Protein AF-I0SHL1-F1 (afdb_monomer_lite)

pLDDT: mean 70.97, std 16.51, range [26.08, 97.62]

Radius of gyration: 49.05 Å; chains: 1; bounding box: 89×71×164 Å

Structure (mmCIF, N/CA/C/O backbone):
data_AF-I0SHL1-F1
#
_entry.id   AF-I0SHL1-F1
#
loop_
_atom_site.group_PDB
_atom_site.id
_atom_site.type_symbol
_atom_site.label_atom_id
_atom_site.label_alt_id
_atom_site.label_comp_id
_atom_site.label_asym_id
_atom_site.label_entity_id
_atom_site.label_seq_id
_atom_site.pdbx_PDB_ins_code
_atom_site.Cartn_x
_atom_site.Cartn_y
_atom_site.Cartn_z
_atom_site.occupancy
_atom_site.B_iso_or_equiv
_atom_site.auth_seq_id
_atom_site.auth_comp_id
_atom_site.auth_asym_id
_atom_site.auth_atom_id
_atom_site.pdbx_PDB_model_num
ATOM 1 N N . MET A 1 1 ? -21.889 1.744 -2.893 1.00 31.81 1 MET A N 1
ATOM 2 C CA . MET A 1 1 ? -21.871 3.171 -2.509 1.00 31.81 1 MET A CA 1
ATOM 3 C C . MET A 1 1 ? -20.448 3.680 -2.661 1.00 31.81 1 MET A C 1
ATOM 5 O O . MET A 1 1 ? -19.609 3.328 -1.848 1.00 31.81 1 MET A O 1
ATOM 9 N N . HIS A 1 2 ? -20.146 4.410 -3.734 1.00 26.08 2 HIS A N 1
ATOM 10 C CA . HIS A 1 2 ? -18.908 5.189 -3.835 1.00 26.08 2 HIS A CA 1
ATOM 11 C C . HIS A 1 2 ? -19.225 6.590 -3.316 1.00 26.08 2 HIS A C 1
ATOM 13 O O . HIS A 1 2 ? -19.996 7.312 -3.946 1.00 26.08 2 HIS A O 1
ATOM 19 N N . TYR A 1 3 ? -18.684 6.951 -2.155 1.00 28.41 3 TYR A N 1
ATOM 20 C CA . TYR A 1 3 ? -18.712 8.333 -1.690 1.00 28.41 3 TYR A CA 1
ATOM 21 C C . TYR A 1 3 ? -17.655 9.105 -2.482 1.00 28.41 3 TYR A C 1
ATOM 23 O O . TYR A 1 3 ? -16.475 9.081 -2.150 1.00 28.41 3 TYR A O 1
ATOM 31 N N . ILE A 1 4 ? -18.072 9.752 -3.571 1.00 28.84 4 ILE A N 1
ATOM 32 C CA . ILE A 1 4 ? -17.251 10.773 -4.222 1.00 28.84 4 ILE A CA 1
ATOM 33 C C . ILE A 1 4 ? -17.276 11.979 -3.280 1.00 28.84 4 ILE A C 1
ATOM 35 O O . ILE A 1 4 ? -18.285 12.675 -3.188 1.00 28.84 4 ILE A O 1
ATOM 39 N N . LEU A 1 5 ? -16.193 12.185 -2.530 1.00 31.22 5 LEU A N 1
ATOM 40 C CA . LEU A 1 5 ? -15.971 13.405 -1.757 1.00 31.22 5 LEU A CA 1
ATOM 41 C C . LEU A 1 5 ? -15.887 14.582 -2.739 1.00 31.22 5 LEU A C 1
ATOM 43 O O . LEU A 1 5 ? -14.885 14.779 -3.421 1.00 31.22 5 LEU A O 1
ATOM 47 N N . GLN A 1 6 ? -16.984 15.324 -2.853 1.00 35.31 6 GLN A N 1
ATOM 48 C CA . GLN A 1 6 ? -17.091 16.528 -3.668 1.00 35.31 6 GLN A CA 1
ATOM 49 C C . GLN A 1 6 ? -16.844 17.745 -2.776 1.00 35.31 6 GLN A C 1
ATOM 51 O O . GLN A 1 6 ? -17.580 17.989 -1.822 1.00 35.31 6 GLN A O 1
ATOM 56 N N . PHE A 1 7 ? -15.791 18.501 -3.082 1.00 36.25 7 PHE A N 1
ATOM 57 C CA . PHE A 1 7 ? -15.367 19.674 -2.323 1.00 36.25 7 PHE A CA 1
ATOM 58 C C . PHE A 1 7 ? -15.682 20.959 -3.098 1.00 36.25 7 PHE A C 1
ATOM 60 O O . PHE A 1 7 ? -15.388 21.054 -4.289 1.00 36.25 7 PHE A O 1
ATOM 67 N N . ILE A 1 8 ? -16.253 21.961 -2.423 1.00 41.62 8 ILE A N 1
ATOM 68 C CA . ILE A 1 8 ? -16.445 23.306 -2.983 1.00 41.62 8 ILE A CA 1
ATOM 69 C C . ILE A 1 8 ? -15.205 24.130 -2.661 1.00 41.62 8 ILE A C 1
ATOM 71 O O . ILE A 1 8 ? -14.965 24.490 -1.513 1.00 41.62 8 ILE A O 1
ATOM 75 N N . ILE A 1 9 ? -14.422 24.433 -3.687 1.00 44.25 9 ILE A N 1
ATOM 76 C CA . ILE A 1 9 ? -13.260 25.309 -3.591 1.00 44.25 9 ILE A CA 1
ATOM 77 C C . ILE A 1 9 ? -13.757 26.758 -3.495 1.00 44.25 9 ILE A C 1
ATOM 79 O O . ILE A 1 9 ? -14.247 27.313 -4.479 1.00 44.25 9 ILE A O 1
ATOM 83 N N . TYR A 1 10 ? -13.637 27.378 -2.317 1.00 44.88 10 TYR A N 1
ATOM 84 C CA . TYR A 1 10 ? -13.823 28.824 -2.185 1.00 44.88 10 TYR A CA 1
ATOM 85 C C . TYR A 1 10 ? -12.697 29.524 -2.947 1.00 44.88 10 TYR A C 1
ATOM 87 O O . TYR A 1 10 ? -11.523 29.248 -2.700 1.00 44.88 10 TYR A O 1
ATOM 95 N N . ASN A 1 11 ? -13.046 30.393 -3.897 1.00 50.97 11 ASN A N 1
ATOM 96 C CA . ASN A 1 11 ? -12.067 31.155 -4.658 1.00 50.97 11 ASN A CA 1
ATOM 97 C C . ASN A 1 11 ? -11.522 32.292 -3.773 1.00 50.97 11 ASN A C 1
ATOM 99 O O . ASN A 1 11 ? -12.238 33.270 -3.554 1.00 50.97 11 ASN A O 1
ATOM 103 N N . PRO A 1 12 ? -10.269 32.213 -3.288 1.00 52.59 12 PRO A N 1
ATOM 104 C CA . PRO A 1 12 ? -9.710 33.220 -2.392 1.00 52.59 12 PRO A CA 1
ATOM 105 C C . PRO A 1 12 ? -9.473 34.570 -3.087 1.00 52.59 12 PRO A C 1
ATOM 107 O O . PRO A 1 12 ? -9.164 35.546 -2.415 1.00 52.59 12 PRO A O 1
ATOM 110 N N . PHE A 1 13 ? -9.601 34.630 -4.417 1.00 52.50 13 PHE A N 1
ATOM 111 C CA . PHE A 1 13 ? -9.374 35.833 -5.215 1.00 52.50 13 PHE A CA 1
ATOM 112 C C . PHE A 1 13 ? -10.658 36.619 -5.529 1.00 52.50 13 PHE A C 1
ATOM 114 O O . PHE A 1 13 ? -10.584 37.589 -6.278 1.00 52.50 13 PHE A O 1
ATOM 121 N N . GLU A 1 14 ? -11.829 36.188 -5.031 1.00 55.31 14 GLU A N 1
ATOM 122 C CA . GLU A 1 14 ? -13.138 36.841 -5.265 1.00 55.31 14 GLU A CA 1
ATOM 123 C C . GLU A 1 14 ? -13.446 37.114 -6.755 1.00 55.31 14 GLU A C 1
ATOM 125 O O . GLU A 1 14 ? -14.188 38.025 -7.128 1.00 55.31 14 GLU A O 1
ATOM 130 N N . ILE A 1 15 ? -12.867 36.308 -7.651 1.00 55.06 15 ILE A N 1
ATOM 131 C CA . ILE A 1 15 ? -13.017 36.499 -9.091 1.00 55.06 15 ILE A CA 1
ATOM 132 C C . ILE A 1 15 ? -14.451 36.151 -9.483 1.00 55.06 15 ILE A C 1
ATOM 134 O O . ILE A 1 15 ? -14.857 34.988 -9.462 1.00 55.06 15 ILE A O 1
ATOM 138 N N . THR A 1 16 ? -15.201 37.165 -9.901 1.00 58.41 16 THR A N 1
ATOM 139 C CA . THR A 1 16 ? -16.551 36.993 -10.440 1.00 58.41 16 THR A CA 1
ATOM 140 C C . THR A 1 16 ? -16.479 36.728 -11.946 1.00 58.41 16 THR A C 1
ATOM 142 O O . THR A 1 16 ? -15.615 37.272 -12.634 1.00 58.41 16 THR A O 1
ATOM 145 N N . PHE A 1 17 ? -17.412 35.943 -12.498 1.00 56.22 17 PHE A N 1
ATOM 146 C CA . PHE A 1 17 ? -17.485 35.667 -13.944 1.00 56.22 17 PHE A CA 1
ATOM 147 C C . PHE A 1 17 ? -17.463 36.944 -14.803 1.00 56.22 17 PHE A C 1
ATOM 149 O O . PHE A 1 17 ? -16.842 36.950 -15.860 1.00 56.22 17 PHE A O 1
ATOM 156 N N . GLN A 1 18 ? -18.036 38.053 -14.325 1.00 60.22 18 GLN A N 1
ATOM 157 C CA . GLN A 1 18 ? -17.966 39.352 -15.008 1.00 60.22 18 GLN A CA 1
ATOM 158 C C . GLN A 1 18 ? -16.529 39.867 -15.209 1.00 60.22 18 GLN A C 1
ATOM 160 O O . GLN A 1 18 ? -16.232 40.444 -16.251 1.00 60.22 18 GLN A O 1
ATOM 165 N N . HIS A 1 19 ? -15.618 39.613 -14.266 1.00 63.12 19 HIS A N 1
ATOM 166 C CA . HIS A 1 19 ? -14.215 40.025 -14.376 1.00 63.12 19 HIS A CA 1
ATOM 167 C C . HIS A 1 19 ? -13.451 39.186 -15.410 1.00 63.12 19 HIS A C 1
ATOM 169 O O . HIS A 1 19 ? -12.560 39.697 -16.086 1.00 63.12 19 HIS A O 1
ATOM 175 N N . ILE A 1 20 ? -13.820 37.910 -15.564 1.00 63.22 20 ILE A N 1
ATOM 176 C CA . ILE A 1 20 ? -13.270 37.023 -16.598 1.00 63.22 20 ILE A CA 1
ATOM 177 C C . ILE A 1 20 ? -13.724 37.493 -17.984 1.00 63.22 20 ILE A C 1
ATOM 179 O O . ILE A 1 20 ? -12.903 37.596 -18.892 1.00 63.22 20 ILE A O 1
ATOM 183 N N . VAL A 1 21 ? -15.009 37.836 -18.129 1.00 61.94 21 VAL A N 1
ATOM 184 C CA . VAL A 1 21 ? -15.572 38.349 -19.388 1.00 61.94 21 VAL A CA 1
ATOM 185 C C . VAL A 1 21 ? -14.923 39.673 -19.785 1.00 61.94 21 VAL A C 1
ATOM 187 O O . VAL A 1 21 ? -14.467 39.793 -20.917 1.00 61.94 21 VAL A O 1
ATOM 190 N N . ALA A 1 22 ? -14.774 40.615 -18.850 1.00 65.19 22 ALA A N 1
ATOM 191 C CA . ALA A 1 22 ? -14.112 41.892 -19.120 1.00 65.19 22 ALA A CA 1
ATOM 192 C C . ALA A 1 22 ? -12.659 41.717 -19.607 1.00 65.19 22 ALA A C 1
ATOM 194 O O . ALA A 1 22 ? -12.223 42.402 -20.527 1.00 65.19 22 ALA A O 1
ATOM 195 N N . LYS A 1 23 ? -11.908 40.767 -19.031 1.00 64.12 23 LYS A N 1
ATOM 196 C CA . LYS A 1 23 ? -10.510 40.500 -19.420 1.00 64.12 23 LYS A CA 1
ATOM 197 C C . LYS A 1 23 ? -10.381 39.702 -20.729 1.00 64.12 23 LYS A C 1
ATOM 199 O O . LYS A 1 23 ? -9.348 39.763 -21.398 1.00 64.12 23 LYS A O 1
ATOM 204 N N . LEU A 1 24 ? -11.422 38.954 -21.098 1.00 62.31 24 LEU A N 1
ATOM 205 C CA . LEU A 1 24 ? -11.527 38.240 -22.372 1.00 62.31 24 LEU A CA 1
ATOM 206 C C . LEU A 1 24 ? -11.932 39.165 -23.526 1.00 62.31 24 LEU A C 1
ATOM 208 O O . LEU A 1 24 ? -11.353 39.039 -24.603 1.00 62.31 24 LEU A O 1
ATOM 212 N N . GLU A 1 25 ? -12.855 40.108 -23.304 1.00 61.97 25 GLU A N 1
ATOM 213 C CA . GLU A 1 25 ? -13.249 41.108 -24.312 1.00 61.97 25 GLU A CA 1
ATOM 214 C C . GLU A 1 25 ? -12.060 41.960 -24.780 1.00 61.97 25 GLU A C 1
ATOM 216 O O . GLU A 1 25 ? -11.961 42.281 -25.966 1.00 61.97 25 GLU A O 1
ATOM 221 N N . ASP A 1 26 ? -11.112 42.237 -23.881 1.00 60.28 26 ASP A N 1
ATOM 222 C CA . ASP A 1 26 ? -9.871 42.966 -24.178 1.00 60.28 26 ASP A CA 1
ATOM 223 C C . ASP A 1 26 ? -8.950 42.205 -25.167 1.00 60.28 26 ASP A C 1
ATOM 225 O O . ASP A 1 26 ? -8.139 42.805 -25.870 1.00 60.28 26 ASP A O 1
ATOM 229 N N . ASN A 1 27 ? -9.103 40.875 -25.278 1.00 54.75 27 ASN A N 1
ATOM 230 C CA . ASN A 1 27 ? -8.309 39.994 -26.149 1.00 54.75 27 ASN A CA 1
ATOM 231 C C . ASN A 1 27 ? -9.083 39.460 -27.378 1.00 54.75 27 ASN A C 1
ATOM 233 O O . ASN A 1 27 ? -8.515 38.732 -28.203 1.00 54.75 27 ASN A O 1
ATOM 237 N N . GLY A 1 28 ? -10.360 39.827 -27.535 1.00 55.00 28 GLY A N 1
ATOM 238 C CA . GLY A 1 28 ? -11.197 39.480 -28.686 1.00 55.00 28 GLY A CA 1
ATOM 239 C C . GLY A 1 28 ? -12.699 39.525 -28.383 1.00 55.00 28 GLY A C 1
ATOM 240 O O . GLY A 1 28 ? -13.128 39.301 -27.259 1.00 55.00 28 GLY A O 1
ATOM 241 N N . LYS A 1 29 ? -13.530 39.779 -29.407 1.00 47.75 29 LYS A N 1
ATOM 242 C CA . LYS A 1 29 ? -14.997 39.722 -29.269 1.00 47.75 29 LYS A CA 1
ATOM 243 C C . LYS A 1 29 ? -15.450 38.272 -29.110 1.00 47.75 29 LYS A C 1
ATOM 245 O O . LYS A 1 29 ? -15.384 37.506 -30.070 1.00 47.75 29 LYS A O 1
ATOM 250 N N . ILE A 1 30 ? -15.930 37.917 -27.924 1.00 52.47 30 ILE A N 1
ATOM 251 C CA . ILE A 1 30 ? -16.529 36.613 -27.635 1.00 52.47 30 ILE A CA 1
ATOM 252 C C . ILE A 1 30 ? -18.018 36.831 -27.373 1.00 52.47 30 ILE A C 1
ATOM 254 O O . ILE A 1 30 ? -18.391 37.622 -26.515 1.00 52.47 30 ILE A O 1
ATOM 258 N N . GLU A 1 31 ? -18.869 36.131 -28.117 1.00 47.56 31 GLU A N 1
ATOM 259 C CA . GLU A 1 31 ? -20.310 36.101 -27.877 1.00 47.56 31 GLU A CA 1
ATOM 260 C C . GLU A 1 31 ? -20.601 34.905 -26.959 1.00 47.56 31 GLU A C 1
ATOM 262 O O . GLU A 1 31 ? -20.356 33.756 -27.327 1.00 47.56 31 GLU A O 1
ATOM 267 N N . ILE A 1 32 ? -21.030 35.169 -25.722 1.00 50.56 32 ILE A N 1
ATOM 268 C CA . ILE A 1 32 ? -21.309 34.119 -24.735 1.00 50.56 32 ILE A CA 1
ATOM 269 C C . ILE A 1 32 ? -22.779 33.725 -24.860 1.00 50.56 32 ILE A C 1
ATOM 271 O O . ILE A 1 32 ? -23.665 34.506 -24.516 1.00 50.56 32 ILE A O 1
ATOM 275 N N . ASP A 1 33 ? -23.044 32.502 -25.315 1.00 45.97 33 ASP A N 1
ATOM 276 C CA . ASP A 1 33 ? -24.388 31.928 -25.268 1.00 45.97 33 ASP A CA 1
ATOM 277 C C . ASP A 1 33 ? -24.708 31.524 -23.820 1.00 45.97 33 ASP A C 1
ATOM 279 O O . ASP A 1 33 ? -24.204 30.532 -23.294 1.00 45.97 33 ASP A O 1
ATOM 283 N N . SER A 1 34 ? -25.516 32.333 -23.135 1.00 48.03 34 SER A N 1
ATOM 284 C CA . SER A 1 34 ? -25.866 32.149 -21.719 1.00 48.03 34 SER A CA 1
ATOM 285 C C . SER A 1 34 ? -26.897 31.039 -21.471 1.00 48.03 34 SER A C 1
ATOM 287 O O . SER A 1 34 ? -27.354 30.848 -20.341 1.00 48.03 34 SER A O 1
ATOM 289 N N . LYS A 1 35 ? -27.266 30.263 -22.495 1.00 42.69 35 LYS A N 1
ATOM 290 C CA . LYS A 1 35 ? -28.218 29.152 -22.378 1.00 42.69 35 LYS A CA 1
ATOM 291 C C . LYS A 1 35 ? -27.542 27.843 -21.971 1.00 42.69 35 LYS A C 1
ATOM 293 O O . LYS A 1 35 ? -27.548 26.865 -22.710 1.00 42.69 35 LYS A O 1
ATOM 298 N N . SER A 1 36 ? -27.041 27.783 -20.742 1.00 37.66 36 SER A N 1
ATOM 299 C CA . SER A 1 36 ? -26.819 26.504 -20.057 1.00 37.66 36 SER A CA 1
ATOM 300 C C . SER A 1 36 ? -27.594 26.493 -18.746 1.00 37.66 36 SER A C 1
ATOM 302 O O . SER A 1 36 ? -27.117 26.953 -17.712 1.00 37.66 36 SER A O 1
ATOM 304 N N . THR A 1 37 ? -28.812 25.952 -18.784 1.00 42.50 37 THR A N 1
ATOM 305 C CA . THR A 1 37 ? -29.604 25.623 -17.591 1.00 42.50 37 THR A CA 1
ATOM 306 C C . THR A 1 37 ? -29.088 24.311 -16.996 1.00 42.50 37 THR A C 1
ATOM 308 O O . THR A 1 37 ? -29.768 23.289 -17.025 1.00 42.50 37 THR A O 1
ATOM 311 N N . ALA A 1 38 ? -27.855 24.312 -16.493 1.00 39.28 38 ALA A N 1
ATOM 312 C CA . ALA A 1 38 ? -27.389 23.252 -15.606 1.00 39.28 38 ALA A CA 1
ATOM 313 C C . ALA A 1 38 ? -27.705 23.687 -14.164 1.00 39.28 38 ALA A C 1
ATOM 315 O O . ALA A 1 38 ? -27.288 24.778 -13.768 1.00 39.28 38 ALA A O 1
ATOM 316 N N . PRO A 1 39 ? -28.479 22.912 -13.383 1.00 34.44 39 PRO A N 1
ATOM 317 C CA . PRO A 1 39 ? -28.838 23.306 -12.028 1.00 34.44 39 PRO A CA 1
ATOM 318 C C . PRO A 1 39 ? -27.591 23.348 -11.138 1.00 34.44 39 PRO A C 1
ATOM 320 O O . PRO A 1 39 ? -26.764 22.437 -11.168 1.00 34.44 39 PRO A O 1
ATOM 323 N N . CYS A 1 40 ? -27.474 24.399 -10.324 1.00 41.66 40 CYS A N 1
ATOM 324 C CA . CYS A 1 40 ? -26.460 24.492 -9.279 1.00 41.66 40 CYS A CA 1
ATOM 325 C C . CYS A 1 40 ? -26.654 23.329 -8.292 1.00 41.66 40 CYS A C 1
ATOM 327 O O . CYS A 1 40 ? -27.626 23.296 -7.537 1.00 41.66 40 CYS A O 1
ATOM 329 N N . LEU A 1 41 ? -25.743 22.359 -8.325 1.00 34.81 41 LEU A N 1
ATOM 330 C CA . LEU A 1 41 ? -25.818 21.101 -7.579 1.00 34.81 41 LEU A CA 1
ATOM 331 C C . LEU A 1 41 ? -25.342 21.259 -6.119 1.00 34.81 41 LEU A C 1
ATOM 333 O O . LEU A 1 41 ? -24.452 20.540 -5.698 1.00 34.81 41 LEU A O 1
ATOM 337 N N . TYR A 1 42 ? -26.000 22.132 -5.345 1.00 38.34 42 TYR A N 1
ATOM 338 C CA . TYR A 1 42 ? -25.864 22.376 -3.887 1.00 38.34 42 TYR A CA 1
ATOM 339 C C . TYR A 1 42 ? -25.055 23.602 -3.420 1.00 38.34 42 TYR A C 1
ATOM 341 O O . TYR A 1 42 ? -24.053 24.008 -4.000 1.00 38.34 42 TYR A O 1
ATOM 349 N N . HIS A 1 43 ? -25.539 24.166 -2.304 1.00 36.59 43 HIS A N 1
ATOM 350 C CA . HIS A 1 43 ? -25.008 25.291 -1.535 1.00 36.59 43 HIS A CA 1
ATOM 351 C C . HIS A 1 43 ? -24.669 24.777 -0.126 1.00 36.59 43 HIS A C 1
ATOM 353 O O . HIS A 1 43 ? -25.547 24.233 0.544 1.00 36.59 43 HIS A O 1
ATOM 359 N N . SER A 1 44 ? -23.414 24.906 0.307 1.00 40.44 44 SER A N 1
ATOM 360 C CA . SER A 1 44 ? -22.983 24.604 1.679 1.00 40.44 44 SER A CA 1
ATOM 361 C C . SER A 1 44 ? -22.419 25.873 2.310 1.00 40.44 44 SER A C 1
ATOM 363 O O . SER A 1 44 ? -21.662 26.595 1.665 1.00 40.44 44 SER A O 1
ATOM 365 N N . THR A 1 45 ? -22.815 26.143 3.549 1.00 43.72 45 THR A N 1
ATOM 366 C CA . THR A 1 45 ? -22.677 27.431 4.247 1.00 43.72 45 THR A CA 1
ATOM 367 C C . THR A 1 45 ? -21.380 27.583 5.051 1.00 43.72 45 THR A C 1
ATOM 369 O O . THR A 1 45 ? -21.276 28.515 5.840 1.00 43.72 45 THR A O 1
ATOM 372 N N . ASP A 1 46 ? -20.414 26.668 4.911 1.00 46.66 46 ASP A N 1
ATOM 373 C CA . ASP A 1 46 ? -19.279 26.573 5.841 1.00 46.66 46 ASP A CA 1
ATOM 374 C C . ASP A 1 46 ? -17.931 26.898 5.163 1.00 46.66 46 ASP A C 1
ATOM 376 O O . ASP A 1 46 ? -17.333 26.078 4.462 1.00 46.66 46 ASP A O 1
ATOM 380 N N . GLU A 1 47 ? -17.472 28.138 5.358 1.00 51.59 47 GLU A N 1
ATOM 381 C CA . GLU A 1 47 ? -16.417 28.816 4.583 1.00 51.59 47 GLU A CA 1
ATOM 382 C C . GLU A 1 47 ? -14.984 28.298 4.832 1.00 51.59 47 GLU A C 1
ATOM 384 O O . GLU A 1 47 ? -14.090 28.544 4.024 1.00 51.59 47 GLU A O 1
ATOM 389 N N . ASN A 1 48 ? -14.731 27.564 5.924 1.00 53.22 48 ASN A N 1
ATOM 390 C CA . ASN A 1 48 ? -13.364 27.287 6.404 1.00 53.22 48 ASN A CA 1
ATOM 391 C C . ASN A 1 48 ? -12.947 25.804 6.458 1.00 53.22 48 ASN A C 1
ATOM 393 O O . ASN A 1 48 ? -11.826 25.498 6.876 1.00 53.22 48 ASN A O 1
ATOM 397 N N . ASN A 1 49 ? -13.791 24.869 6.007 1.00 54.72 49 ASN A N 1
ATOM 398 C CA . ASN A 1 49 ? -13.548 23.432 6.203 1.00 54.72 49 ASN A CA 1
ATOM 399 C C . ASN A 1 49 ? -12.289 22.916 5.468 1.00 54.72 49 ASN A C 1
ATOM 401 O O . ASN A 1 49 ? -11.518 22.126 6.011 1.00 54.72 49 ASN A O 1
ATOM 405 N N . LEU A 1 50 ? -12.017 23.410 4.256 1.00 55.72 50 LEU A N 1
ATOM 406 C CA . LEU A 1 50 ? -10.934 22.891 3.407 1.00 55.72 50 LEU A CA 1
ATOM 407 C C . LEU A 1 50 ? -9.531 23.303 3.860 1.00 55.72 50 LEU A C 1
ATOM 409 O O . LEU A 1 50 ? -8.585 22.520 3.759 1.00 55.72 50 LEU A O 1
ATOM 413 N N . ARG A 1 51 ? -9.393 24.522 4.386 1.00 52.88 51 ARG A N 1
ATOM 414 C CA . ARG A 1 51 ? -8.092 25.085 4.761 1.00 52.88 51 ARG A CA 1
ATOM 415 C C . ARG A 1 51 ? -7.580 24.512 6.082 1.00 52.88 51 ARG A C 1
ATOM 417 O O . ARG A 1 51 ? -6.394 24.219 6.186 1.00 52.88 51 ARG A O 1
ATOM 424 N N . GLN A 1 52 ? -8.465 24.315 7.064 1.00 53.53 52 GLN A N 1
ATOM 425 C CA . GLN A 1 52 ? -8.105 23.705 8.351 1.00 53.53 52 GLN A CA 1
ATOM 426 C C . GLN A 1 52 ? -7.906 22.191 8.256 1.00 53.53 52 GLN A C 1
ATOM 428 O O . GLN A 1 52 ? -7.034 21.659 8.935 1.00 53.53 52 GLN A O 1
ATOM 433 N N . ARG A 1 53 ? -8.699 21.498 7.429 1.00 48.16 53 ARG A N 1
ATOM 434 C CA . ARG A 1 53 ? -8.693 20.030 7.385 1.00 48.16 53 ARG A CA 1
ATOM 435 C C . ARG A 1 53 ? -7.668 19.445 6.414 1.00 48.16 53 ARG A C 1
ATOM 437 O O . ARG A 1 53 ? -7.146 18.372 6.685 1.00 48.16 53 ARG A O 1
ATOM 444 N N . TYR A 1 54 ? -7.362 20.148 5.320 1.00 53.59 54 TYR A N 1
ATOM 445 C CA . TYR A 1 54 ? -6.494 19.632 4.251 1.00 53.59 54 TYR A CA 1
ATOM 446 C C . TYR A 1 54 ? -5.318 20.553 3.887 1.00 53.59 54 TYR A C 1
ATOM 448 O O . TYR A 1 54 ? -4.536 20.210 3.005 1.00 53.59 54 TYR A O 1
ATOM 456 N N . GLY A 1 55 ? -5.176 21.725 4.526 1.00 52.53 55 GLY A N 1
ATOM 457 C CA . GLY A 1 55 ? -4.050 22.646 4.289 1.00 52.53 55 GLY A CA 1
ATOM 458 C C . GLY A 1 55 ? -3.964 23.203 2.861 1.00 52.53 55 GLY A C 1
ATOM 459 O O . GLY A 1 55 ? -2.932 23.738 2.464 1.00 52.53 55 GLY A O 1
ATOM 460 N N . TRP A 1 56 ? -5.032 23.064 2.078 1.00 53.00 56 TRP A N 1
ATOM 461 C CA . TRP A 1 56 ? -5.039 23.348 0.649 1.00 53.00 56 TRP A CA 1
ATOM 462 C C . TRP A 1 56 ? -5.262 24.844 0.366 1.00 53.00 56 TRP A C 1
ATOM 464 O O . TRP A 1 56 ? -6.144 25.471 0.958 1.00 53.00 56 TRP A O 1
ATOM 474 N N . PHE A 1 57 ? -4.461 25.421 -0.540 1.00 55.62 57 PHE A N 1
ATOM 475 C CA . PHE A 1 57 ? -4.544 26.819 -0.984 1.00 55.62 57 PHE A CA 1
ATOM 476 C C . PHE A 1 57 ? -4.364 26.932 -2.507 1.00 55.62 57 PHE A C 1
ATOM 478 O O . PHE A 1 57 ? -3.523 26.250 -3.091 1.00 55.62 57 PHE A O 1
ATOM 485 N N . ILE A 1 58 ? -5.128 27.816 -3.161 1.00 58.94 58 ILE A N 1
ATOM 486 C CA . ILE A 1 58 ? -4.964 28.115 -4.593 1.00 58.94 58 ILE A CA 1
ATOM 487 C C . ILE A 1 58 ? -3.799 29.091 -4.755 1.00 58.94 58 ILE A C 1
ATOM 489 O O . ILE A 1 58 ? -3.856 30.204 -4.240 1.00 58.94 58 ILE A O 1
ATOM 493 N N . HIS A 1 59 ? -2.749 28.676 -5.465 1.00 52.62 59 HIS A N 1
ATOM 494 C CA . HIS A 1 59 ? -1.553 29.498 -5.681 1.00 52.62 59 HIS A CA 1
ATOM 495 C C . HIS A 1 59 ? -1.637 30.392 -6.933 1.00 52.62 59 HIS A C 1
ATOM 497 O O . HIS A 1 59 ? -0.961 31.412 -6.989 1.00 52.62 59 HIS A O 1
ATOM 503 N N . TYR A 1 60 ? -2.483 30.040 -7.910 1.00 56.75 60 TYR A N 1
ATOM 504 C CA . TYR A 1 60 ? -2.557 30.705 -9.216 1.00 56.75 60 TYR A CA 1
ATOM 505 C C . TYR A 1 60 ? -3.909 31.395 -9.429 1.00 56.75 60 TYR A C 1
ATOM 507 O O . TYR A 1 60 ? -4.966 30.778 -9.271 1.00 56.75 60 TYR A O 1
ATOM 515 N N . SER A 1 61 ? -3.876 32.678 -9.796 1.00 58.31 61 SER A N 1
ATOM 516 C CA . SER A 1 61 ? -5.067 33.442 -10.166 1.00 58.31 61 SER A CA 1
ATOM 517 C C . SER A 1 61 ? -5.409 33.184 -11.630 1.00 58.31 61 SER A C 1
ATOM 519 O O . SER A 1 61 ? -4.656 33.531 -12.537 1.00 58.31 61 SER A O 1
ATOM 521 N N . LEU A 1 62 ? -6.593 32.620 -11.872 1.00 60.09 62 LEU A N 1
ATOM 522 C CA . LEU A 1 62 ? -7.070 32.273 -13.214 1.00 60.09 62 LEU A CA 1
ATOM 523 C C . LEU A 1 62 ? -7.132 33.498 -14.145 1.00 60.09 62 LEU A C 1
ATOM 525 O O . LEU A 1 62 ? -6.983 33.352 -15.350 1.00 60.09 62 LEU A O 1
ATOM 529 N N . LEU A 1 63 ? -7.308 34.711 -13.601 1.00 61.69 63 LEU A N 1
ATOM 530 C CA . LEU A 1 63 ? -7.288 35.944 -14.392 1.00 61.69 63 LEU A CA 1
ATOM 531 C C . LEU A 1 63 ? -5.899 36.289 -14.932 1.00 61.69 63 LEU A C 1
ATOM 533 O O . LEU A 1 63 ? -5.817 36.923 -15.982 1.00 61.69 63 LEU A O 1
ATOM 537 N N . GLU A 1 64 ? -4.830 35.994 -14.197 1.00 64.94 64 GLU A N 1
ATOM 538 C CA . GLU A 1 64 ? -3.459 36.338 -14.596 1.00 64.94 64 GLU A CA 1
ATOM 539 C C . GLU A 1 64 ? -2.985 35.455 -15.749 1.00 64.94 64 GLU A C 1
ATOM 541 O O . GLU A 1 64 ? -2.529 35.985 -16.761 1.00 64.94 64 GLU A O 1
ATOM 546 N N . ASP A 1 65 ? -3.244 34.151 -15.664 1.00 65.00 65 ASP A N 1
ATOM 547 C CA . ASP A 1 65 ? -2.791 33.172 -16.661 1.00 65.00 65 ASP A CA 1
ATOM 548 C C . ASP A 1 65 ? -3.709 33.067 -17.893 1.00 65.00 65 ASP A C 1
ATOM 550 O O . ASP A 1 65 ? -3.368 32.424 -18.888 1.00 65.00 65 ASP A O 1
ATOM 554 N N . LEU A 1 66 ? -4.879 33.717 -17.877 1.00 66.12 66 LEU A N 1
ATOM 555 C CA . LEU A 1 66 ? -5.878 33.616 -18.947 1.00 66.12 66 LEU A CA 1
ATOM 556 C C . LEU A 1 66 ? -5.339 34.041 -20.323 1.00 66.12 66 LEU A C 1
ATOM 558 O O . LEU A 1 66 ? -5.691 33.442 -21.341 1.00 66.12 66 LEU A O 1
ATOM 562 N N . ALA A 1 67 ? -4.479 35.062 -20.368 1.00 65.38 67 ALA A N 1
ATOM 563 C CA . ALA A 1 67 ? -3.898 35.552 -21.618 1.00 65.38 67 ALA A CA 1
ATOM 564 C C . ALA A 1 67 ? -2.927 34.539 -22.244 1.00 65.38 67 ALA A C 1
ATOM 566 O O . ALA A 1 67 ? -2.883 34.397 -23.470 1.00 65.38 67 ALA A O 1
ATOM 567 N N . ASP A 1 68 ? -2.171 33.819 -21.418 1.00 67.56 68 ASP A N 1
ATOM 568 C CA . ASP A 1 68 ? -1.226 32.808 -21.886 1.00 67.56 68 ASP A CA 1
ATOM 569 C C . ASP A 1 68 ? -1.951 31.516 -22.276 1.00 67.56 68 ASP A C 1
ATOM 571 O O . ASP A 1 68 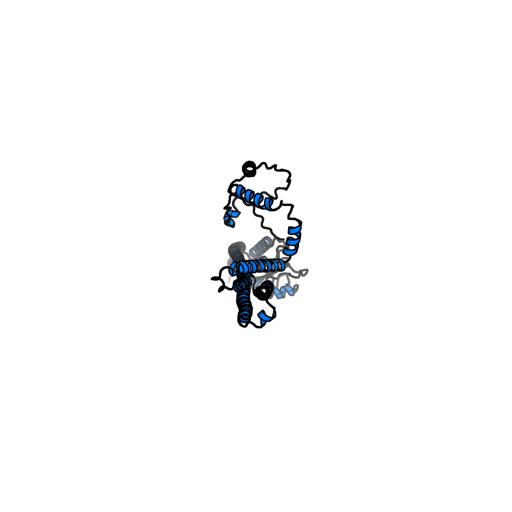? -1.690 30.978 -23.355 1.00 67.56 68 ASP A O 1
ATOM 575 N N . LEU A 1 69 ? -2.983 31.120 -21.522 1.00 69.25 69 LEU A N 1
ATOM 576 C CA . LEU A 1 69 ? -3.883 30.026 -21.902 1.00 69.25 69 LEU A CA 1
ATOM 577 C C . LEU A 1 69 ? -4.588 30.290 -23.246 1.00 69.25 69 LEU A C 1
ATOM 579 O O . LEU A 1 69 ? -4.715 29.386 -24.075 1.00 69.25 69 LEU A O 1
ATOM 583 N N . TYR A 1 70 ? -5.010 31.532 -23.508 1.00 66.38 70 TYR A N 1
ATOM 584 C CA . TYR A 1 70 ? -5.615 31.905 -24.791 1.00 66.38 70 TYR A CA 1
ATOM 585 C C . TYR A 1 70 ? -4.612 31.843 -25.955 1.00 66.38 70 TYR A C 1
ATOM 587 O O . TYR A 1 70 ? -4.941 31.352 -27.040 1.00 66.38 70 TYR A O 1
ATOM 595 N N . LYS A 1 71 ? -3.365 32.289 -25.745 1.00 68.62 71 LYS A N 1
ATOM 596 C CA . LYS A 1 71 ? -2.299 32.176 -26.757 1.00 68.62 71 LYS A CA 1
ATOM 597 C C . LYS A 1 71 ? -1.979 30.721 -27.080 1.00 68.62 71 LYS A C 1
ATOM 599 O O . LYS A 1 71 ? -1.829 30.394 -28.262 1.00 68.62 71 LYS A O 1
ATOM 604 N N . ASP A 1 72 ? -1.912 29.858 -26.071 1.00 71.75 72 ASP A N 1
ATOM 605 C CA . ASP A 1 72 ? -1.679 28.428 -26.264 1.00 71.75 72 ASP A CA 1
ATOM 606 C C . ASP A 1 72 ? -2.834 27.772 -27.032 1.00 71.75 72 ASP A C 1
ATOM 608 O O . ASP A 1 72 ? -2.592 27.058 -28.008 1.00 71.75 72 ASP A O 1
ATOM 612 N N . PHE A 1 73 ? -4.085 28.130 -26.730 1.00 65.44 73 PHE A N 1
ATOM 613 C CA . PHE A 1 73 ? -5.251 27.661 -27.486 1.00 65.44 73 PHE A CA 1
ATOM 614 C C . PHE A 1 73 ? -5.241 28.101 -28.968 1.00 65.44 73 PHE A C 1
ATOM 616 O O . PHE A 1 73 ? -5.530 27.308 -29.875 1.00 65.44 73 PHE A O 1
ATOM 623 N N . ILE A 1 74 ? -4.857 29.348 -29.270 1.00 66.94 74 ILE A N 1
ATOM 624 C CA . ILE A 1 74 ? -4.710 29.813 -30.665 1.00 66.94 74 ILE A CA 1
ATOM 625 C C . ILE A 1 74 ? -3.567 29.082 -31.386 1.00 66.94 74 ILE A C 1
ATOM 627 O O . ILE A 1 74 ? -3.665 28.778 -32.582 1.00 66.94 74 ILE A O 1
ATOM 631 N N . LYS A 1 75 ? -2.479 28.782 -30.677 1.00 65.44 75 LYS A N 1
ATOM 632 C CA . LYS A 1 75 ? -1.319 28.065 -31.219 1.00 65.44 75 LYS A CA 1
ATOM 633 C C . LYS A 1 75 ? -1.647 26.602 -31.531 1.00 65.44 75 LYS A C 1
ATOM 635 O O . LYS A 1 75 ? -1.190 26.085 -32.554 1.00 65.44 75 LYS A O 1
ATOM 640 N N . GLU A 1 76 ? -2.476 25.969 -30.706 1.00 61.94 76 GLU A N 1
ATOM 641 C CA . GLU A 1 76 ? -3.008 24.619 -30.921 1.00 61.94 76 GLU A CA 1
ATOM 642 C C . GLU A 1 76 ? -3.957 24.583 -32.138 1.00 61.94 76 GLU A C 1
ATOM 644 O O . GLU A 1 76 ? -3.813 23.744 -33.031 1.00 61.94 76 GLU A O 1
ATOM 649 N N . SER A 1 77 ? -4.877 25.550 -32.240 1.00 54.44 77 SER A N 1
ATOM 650 C CA . SER A 1 77 ? -5.916 25.579 -33.285 1.00 54.44 77 SER A CA 1
ATOM 651 C C . SER A 1 77 ? -5.406 25.953 -34.688 1.00 54.44 77 SER A C 1
ATOM 653 O O . SER A 1 77 ? -5.890 25.407 -35.684 1.00 54.44 77 SER A O 1
ATOM 655 N N . LYS A 1 78 ? -4.378 26.809 -34.817 1.00 52.59 78 LYS A N 1
ATOM 656 C CA . LYS A 1 78 ? -3.793 27.182 -36.128 1.00 52.59 78 LYS A CA 1
ATOM 657 C C . LYS A 1 78 ? -3.014 26.059 -36.824 1.00 52.59 78 LYS A C 1
ATOM 659 O O . LYS A 1 78 ? -2.806 26.128 -38.035 1.00 52.59 78 LYS A O 1
ATOM 664 N N . LYS A 1 79 ? -2.611 25.001 -36.115 1.00 51.38 79 LYS A N 1
ATOM 665 C CA . LYS A 1 79 ? -1.783 23.904 -36.663 1.00 51.38 79 LYS A CA 1
ATOM 666 C C . LYS A 1 79 ? -2.528 22.981 -37.654 1.00 51.38 79 LYS A C 1
ATOM 668 O O . LYS A 1 79 ? -1.907 22.104 -38.259 1.00 51.38 79 LYS A O 1
ATOM 673 N N . SER A 1 80 ? -3.840 23.168 -37.837 1.00 46.44 80 SER A N 1
ATOM 674 C CA . SER A 1 80 ? -4.719 22.237 -38.567 1.00 46.44 80 SER A CA 1
ATOM 675 C C . SER A 1 80 ? -5.048 22.621 -40.026 1.00 46.44 80 SER A C 1
ATOM 677 O O . SER A 1 80 ? -5.347 21.740 -40.833 1.00 46.44 80 SER A O 1
ATOM 679 N N . ASN A 1 81 ? -4.921 23.891 -40.434 1.00 45.94 81 ASN A N 1
ATOM 680 C CA . ASN A 1 81 ? -5.583 24.396 -41.653 1.00 45.94 81 ASN A CA 1
ATOM 681 C C . ASN A 1 81 ? -4.671 24.629 -42.881 1.00 45.94 81 ASN A C 1
ATOM 683 O O . ASN A 1 81 ? -4.717 25.696 -43.484 1.00 45.94 81 ASN A O 1
ATOM 687 N N . HIS A 1 82 ? -3.892 23.628 -43.313 1.00 47.28 82 HIS A N 1
ATOM 688 C CA . HIS A 1 82 ? -3.301 23.626 -44.668 1.00 47.28 82 HIS A CA 1
ATOM 689 C C . HIS A 1 82 ? -3.828 22.432 -45.496 1.00 47.28 82 HIS A C 1
ATOM 691 O O . HIS A 1 82 ? -3.526 21.282 -45.154 1.00 47.28 82 HIS A O 1
ATOM 697 N N . PRO A 1 83 ? -4.625 22.673 -46.561 1.00 48.19 83 PRO A N 1
ATOM 698 C CA . PRO A 1 83 ? -5.391 21.637 -47.263 1.00 48.19 83 PRO A CA 1
ATOM 699 C C . PRO A 1 83 ? -4.598 20.808 -48.292 1.00 48.19 83 PRO A C 1
ATOM 701 O O . PRO A 1 83 ? -5.068 19.745 -48.690 1.00 48.19 83 PRO A O 1
ATOM 704 N N . GLU A 1 84 ? -3.386 21.213 -48.681 1.00 48.12 84 GLU A N 1
ATOM 705 C CA . GLU A 1 84 ? -2.614 20.532 -49.743 1.00 48.12 84 GLU A CA 1
ATOM 706 C C . GLU A 1 84 ? -1.841 19.290 -49.262 1.00 48.12 84 GLU A C 1
ATOM 708 O O . GLU A 1 84 ? -1.448 18.435 -50.050 1.00 48.12 84 GLU A O 1
ATOM 713 N N . PHE A 1 85 ? -1.704 19.108 -47.946 1.00 48.16 85 PHE A N 1
ATOM 714 C CA . PHE A 1 85 ? -1.010 17.964 -47.346 1.00 48.16 85 PHE A CA 1
ATOM 715 C C . PHE A 1 85 ? -1.937 16.805 -46.967 1.00 48.16 85 PHE A C 1
ATOM 717 O O . PHE A 1 85 ? -1.533 15.931 -46.206 1.00 48.16 85 PHE A O 1
ATOM 724 N N . LYS A 1 86 ? -3.187 16.767 -47.442 1.00 49.34 86 LYS A N 1
ATOM 725 C CA . LYS A 1 86 ? -4.175 15.780 -46.971 1.00 49.34 86 LYS A CA 1
ATOM 726 C C . LYS A 1 86 ? -3.832 14.347 -47.402 1.00 49.34 86 LYS A C 1
ATOM 728 O O . LYS A 1 86 ? -3.870 13.451 -46.569 1.00 49.34 86 LYS A O 1
ATOM 733 N N . HIS A 1 87 ? -3.389 14.142 -48.645 1.00 50.19 87 HIS A N 1
ATOM 734 C CA . HIS A 1 87 ? -3.021 12.809 -49.149 1.00 50.19 87 HIS A CA 1
ATOM 735 C C . HIS A 1 87 ? -1.695 12.280 -48.578 1.00 50.19 87 HIS A C 1
ATOM 737 O O . HIS A 1 87 ? -1.622 11.117 -48.181 1.00 50.19 87 HIS A O 1
ATOM 743 N N . LEU A 1 88 ? -0.677 13.141 -48.449 1.00 51.03 88 LEU A N 1
ATOM 744 C CA . LEU A 1 88 ? 0.571 12.800 -47.756 1.00 51.03 88 LEU A CA 1
ATOM 745 C C . LEU A 1 88 ? 0.322 12.554 -46.264 1.00 51.03 88 LEU A C 1
ATOM 747 O O . LEU A 1 88 ? 0.858 11.600 -45.713 1.00 51.03 88 LEU A O 1
ATOM 751 N N . LYS A 1 89 ? -0.554 13.336 -45.617 1.00 51.47 89 LYS A N 1
ATOM 752 C CA . LYS A 1 89 ? -0.954 13.096 -44.225 1.00 51.47 89 LYS A CA 1
ATOM 753 C C . LYS A 1 89 ? -1.680 11.774 -44.056 1.00 51.47 89 LYS A C 1
ATOM 755 O O . LYS A 1 89 ? -1.405 11.131 -43.062 1.00 51.47 89 LYS A O 1
ATOM 760 N N . THR A 1 90 ? -2.549 11.333 -44.966 1.00 51.84 90 THR A N 1
ATOM 761 C CA . THR A 1 90 ? -3.222 10.028 -44.824 1.00 51.84 90 THR A CA 1
ATOM 762 C C . THR A 1 90 ? -2.233 8.868 -44.944 1.00 51.84 90 THR A C 1
ATOM 764 O O . THR A 1 90 ? -2.274 7.961 -44.117 1.00 51.84 90 THR A O 1
ATOM 767 N N . ALA A 1 91 ? -1.285 8.927 -45.885 1.00 54.88 91 ALA A N 1
ATOM 768 C CA . ALA A 1 91 ? -0.218 7.927 -45.998 1.00 54.88 91 ALA A CA 1
ATOM 769 C C . ALA A 1 91 ? 0.706 7.932 -44.765 1.00 54.88 91 ALA A C 1
ATOM 771 O O . ALA A 1 91 ? 0.977 6.885 -44.182 1.00 54.88 91 ALA A O 1
ATOM 772 N N . ILE A 1 92 ? 1.104 9.120 -44.301 1.00 52.84 92 ILE A N 1
ATOM 773 C CA . ILE A 1 92 ? 1.891 9.305 -43.076 1.00 52.84 92 ILE A CA 1
ATOM 774 C C . ILE A 1 92 ? 1.091 8.881 -41.838 1.00 52.84 92 ILE A C 1
ATOM 776 O O . ILE A 1 92 ? 1.677 8.346 -40.915 1.00 52.84 92 ILE A O 1
ATOM 780 N N . TYR A 1 93 ? -0.228 9.065 -41.790 1.00 51.69 93 TYR A N 1
ATOM 781 C CA . TYR A 1 93 ? -1.081 8.726 -40.644 1.00 51.69 93 TYR A CA 1
ATOM 782 C C . TYR A 1 93 ? -1.309 7.215 -40.530 1.00 51.69 93 TYR A C 1
ATOM 784 O O . TYR A 1 93 ? -1.217 6.665 -39.435 1.00 51.69 93 TYR A O 1
ATOM 792 N N . VAL A 1 94 ? -1.503 6.527 -41.661 1.00 50.41 94 VAL A N 1
ATOM 793 C CA . VAL A 1 94 ? -1.548 5.056 -41.729 1.00 50.41 94 VAL A CA 1
ATOM 794 C C . VAL A 1 94 ? -0.185 4.458 -41.359 1.00 50.41 94 VAL A C 1
ATOM 796 O O . VAL A 1 94 ? -0.112 3.505 -40.590 1.00 50.41 94 VAL A O 1
ATOM 799 N N . MET A 1 95 ? 0.908 5.080 -41.801 1.00 44.28 95 MET A N 1
ATOM 800 C CA . MET A 1 95 ? 2.277 4.695 -41.440 1.00 44.28 95 MET A CA 1
ATOM 801 C C . MET A 1 95 ? 2.650 5.045 -39.982 1.00 44.28 95 MET A C 1
ATOM 803 O O . MET A 1 95 ? 3.451 4.349 -39.363 1.00 44.28 95 MET A O 1
ATOM 807 N N . ARG A 1 96 ? 2.026 6.079 -39.402 1.00 44.78 96 ARG A N 1
ATOM 808 C CA . ARG A 1 96 ? 2.160 6.527 -37.999 1.00 44.78 96 ARG A CA 1
ATOM 809 C C . ARG A 1 96 ? 1.316 5.703 -37.024 1.00 44.78 96 ARG A C 1
ATOM 811 O O . ARG A 1 96 ? 1.554 5.768 -35.822 1.00 44.78 96 ARG A O 1
ATOM 818 N N . SER A 1 97 ? 0.368 4.910 -37.525 1.00 46.22 97 SER A N 1
ATOM 819 C CA . SER A 1 97 ? -0.454 4.003 -36.715 1.00 46.22 97 SER A CA 1
ATOM 820 C C . SER A 1 97 ? 0.373 2.869 -36.089 1.00 46.22 97 SER A C 1
ATOM 822 O O . SER A 1 97 ? 0.076 2.414 -34.987 1.00 46.22 97 SER A O 1
ATOM 824 N N . HIS A 1 98 ? 1.490 2.487 -36.716 1.00 56.78 98 HIS A N 1
ATOM 825 C CA . HIS A 1 98 ? 2.414 1.485 -36.195 1.00 56.78 98 HIS A CA 1
ATOM 826 C C . HIS A 1 98 ? 3.793 2.106 -35.911 1.00 56.78 98 HIS A C 1
ATOM 828 O O . HIS A 1 98 ? 4.573 2.369 -36.827 1.00 56.78 98 HIS A O 1
ATOM 834 N N . LYS A 1 99 ? 4.122 2.292 -34.620 1.00 69.69 99 LYS A N 1
ATOM 835 C CA . LYS A 1 99 ? 5.393 2.874 -34.121 1.00 69.69 99 LYS A CA 1
ATOM 836 C C . LYS A 1 99 ? 6.662 2.264 -34.749 1.00 69.69 99 LYS A C 1
ATOM 838 O O . LYS A 1 99 ? 7.694 2.922 -34.785 1.00 69.69 99 LYS A O 1
ATOM 843 N N . THR A 1 100 ? 6.610 1.023 -35.228 1.00 67.81 100 THR A N 1
ATOM 844 C CA . THR A 1 100 ? 7.716 0.313 -35.889 1.00 67.81 100 THR A CA 1
ATOM 845 C C . THR A 1 100 ? 8.014 0.823 -37.300 1.00 67.81 100 THR A C 1
ATOM 847 O O . THR A 1 100 ? 9.182 1.019 -37.626 1.00 67.81 100 THR A O 1
ATOM 850 N N . TYR A 1 101 ? 7.001 1.112 -38.124 1.00 74.50 101 TYR A N 1
ATOM 851 C CA . TYR A 1 101 ? 7.224 1.601 -39.494 1.00 74.50 101 TYR A CA 1
ATOM 852 C C . TYR A 1 101 ? 7.756 3.034 -39.519 1.00 74.50 101 TYR A C 1
ATOM 854 O O . TYR A 1 101 ? 8.593 3.361 -40.358 1.00 74.50 101 TYR A O 1
ATOM 862 N N . GLN A 1 102 ? 7.344 3.869 -38.560 1.00 76.50 102 GLN A N 1
ATOM 863 C CA . GLN A 1 102 ? 7.923 5.201 -38.381 1.00 76.50 102 GLN A CA 1
ATOM 864 C C . GLN A 1 102 ? 9.426 5.122 -38.061 1.00 76.50 102 GLN A C 1
ATOM 866 O O . GLN A 1 102 ? 10.212 5.836 -38.676 1.00 76.50 102 GLN A O 1
ATOM 871 N N . LYS A 1 103 ? 9.832 4.213 -37.161 1.00 77.06 103 LYS A N 1
ATOM 872 C CA . LYS A 1 103 ? 11.248 3.997 -36.818 1.00 77.06 103 LYS A CA 1
ATOM 873 C C . LYS A 1 103 ? 12.060 3.502 -38.015 1.00 77.06 103 LYS A C 1
ATOM 875 O O . LYS A 1 103 ? 13.146 4.006 -38.263 1.00 77.06 103 LYS A O 1
ATOM 880 N N . ILE A 1 104 ? 11.525 2.558 -38.793 1.00 80.56 104 ILE A N 1
ATOM 881 C CA . ILE A 1 104 ? 12.202 2.048 -39.998 1.00 80.56 104 ILE A CA 1
ATOM 882 C C . ILE A 1 104 ? 12.388 3.163 -41.036 1.00 80.56 104 ILE A C 1
ATOM 884 O O . ILE A 1 104 ? 13.451 3.267 -41.642 1.00 80.56 104 ILE A O 1
ATOM 888 N N . ALA A 1 105 ? 11.389 4.026 -41.221 1.00 83.19 105 ALA A N 1
ATOM 889 C CA . ALA A 1 105 ? 11.489 5.143 -42.155 1.00 83.19 105 ALA A CA 1
ATOM 890 C C . ALA A 1 105 ? 12.472 6.226 -41.705 1.00 83.19 105 ALA A C 1
ATOM 892 O O . ALA A 1 105 ? 13.183 6.780 -42.537 1.00 83.19 105 ALA A O 1
ATOM 893 N N . GLU A 1 106 ? 12.552 6.495 -40.403 1.00 83.94 106 GLU A N 1
ATOM 894 C CA . GLU A 1 106 ? 13.561 7.389 -39.835 1.00 83.94 106 GLU A CA 1
ATOM 895 C C . GLU A 1 106 ? 14.978 6.831 -40.037 1.00 83.94 106 GLU A C 1
ATOM 897 O O . GLU A 1 106 ? 15.866 7.565 -40.463 1.00 83.94 106 GLU A O 1
ATOM 902 N N . ILE A 1 107 ? 15.173 5.520 -39.847 1.00 84.56 107 ILE A N 1
ATOM 903 C CA . ILE A 1 107 ? 16.454 4.842 -40.111 1.00 84.56 107 ILE A CA 1
ATOM 904 C C . ILE A 1 107 ? 16.824 4.910 -41.599 1.00 84.56 107 ILE A C 1
ATOM 906 O O . ILE A 1 107 ? 17.974 5.190 -41.928 1.00 84.56 107 ILE A O 1
ATOM 910 N N . LEU A 1 108 ? 15.866 4.692 -42.507 1.00 84.12 108 LEU A N 1
ATOM 911 C CA . LEU A 1 108 ? 16.093 4.819 -43.952 1.00 84.12 108 LEU A CA 1
ATOM 912 C C . LEU A 1 108 ? 16.449 6.256 -44.348 1.00 84.12 108 LEU A C 1
ATOM 914 O O . LEU A 1 108 ? 17.368 6.462 -45.137 1.00 84.12 108 LEU A O 1
ATOM 918 N N . LEU A 1 109 ? 15.765 7.255 -43.786 1.00 85.12 109 LEU A N 1
ATOM 919 C CA . LEU A 1 109 ? 16.081 8.665 -44.017 1.00 85.12 109 LEU A CA 1
ATOM 920 C C . LEU A 1 109 ? 17.486 9.001 -43.505 1.00 85.12 109 LEU A C 1
ATOM 922 O O . LEU A 1 109 ? 18.273 9.604 -44.233 1.00 85.12 109 LEU A O 1
ATOM 926 N N . ALA A 1 110 ? 17.825 8.565 -42.290 1.00 83.94 110 ALA A N 1
ATOM 927 C CA . ALA A 1 110 ? 19.152 8.743 -41.711 1.00 83.94 110 ALA A CA 1
ATOM 928 C C . ALA A 1 110 ? 20.244 8.050 -42.545 1.00 83.94 110 ALA A C 1
ATOM 930 O O . ALA A 1 110 ? 21.343 8.585 -42.674 1.00 83.94 110 ALA A O 1
ATOM 931 N N . PHE A 1 111 ? 19.935 6.910 -43.169 1.00 85.62 111 PHE A N 1
ATOM 932 C CA . PHE A 1 111 ? 20.837 6.228 -44.093 1.00 85.62 111 PHE A CA 1
ATOM 933 C C . PHE A 1 111 ? 21.075 7.031 -45.377 1.00 85.62 111 PHE A C 1
ATOM 935 O O . PHE A 1 111 ? 22.225 7.264 -45.739 1.00 85.62 111 PHE A O 1
ATOM 942 N N . PHE A 1 112 ? 20.019 7.515 -46.039 1.00 83.81 112 PHE A N 1
ATOM 943 C CA . PHE A 1 112 ? 20.172 8.375 -47.221 1.00 83.81 112 PHE A CA 1
ATOM 944 C C . PHE A 1 112 ? 20.955 9.652 -46.901 1.00 83.81 112 PHE A C 1
ATOM 946 O O . PHE A 1 112 ? 21.793 10.081 -47.693 1.00 83.81 112 PHE A O 1
ATOM 953 N N . LEU A 1 113 ? 20.714 10.235 -45.725 1.00 84.75 113 LEU A N 1
ATOM 954 C CA . LEU A 1 113 ? 21.449 11.400 -45.243 1.00 84.75 113 LEU A CA 1
ATOM 955 C C . LEU A 1 113 ? 22.926 11.069 -44.989 1.00 84.75 113 LEU A C 1
ATOM 957 O O . LEU A 1 113 ? 23.794 11.844 -45.381 1.00 84.75 113 LEU A O 1
ATOM 961 N N . SER A 1 114 ? 23.219 9.913 -44.390 1.00 82.62 114 SER A N 1
ATOM 962 C CA . SER A 1 114 ? 24.587 9.428 -44.178 1.00 82.62 114 SER A CA 1
ATOM 963 C C . SER A 1 114 ? 25.326 9.189 -45.499 1.00 82.62 114 SER A C 1
ATOM 965 O O . SER A 1 114 ? 26.481 9.594 -45.623 1.00 82.62 114 SER A O 1
ATOM 967 N N . GLU A 1 115 ? 24.668 8.609 -46.505 1.00 80.75 115 GLU A N 1
ATOM 968 C CA . GLU A 1 115 ? 25.266 8.359 -47.821 1.00 80.75 115 GLU A CA 1
ATOM 969 C C . GLU A 1 115 ? 25.541 9.668 -48.578 1.00 80.75 115 GLU A C 1
ATOM 971 O O . GLU A 1 115 ? 26.626 9.850 -49.130 1.00 80.75 115 GLU A O 1
ATOM 976 N N . ALA A 1 116 ? 24.605 10.622 -48.538 1.00 80.50 116 ALA A N 1
ATOM 977 C CA . ALA A 1 116 ? 24.807 11.955 -49.105 1.00 80.50 116 ALA A CA 1
ATOM 978 C C . ALA A 1 116 ? 25.990 12.676 -48.438 1.00 80.50 116 ALA A C 1
ATOM 980 O O . ALA A 1 116 ? 26.844 13.239 -49.125 1.00 80.50 116 ALA A O 1
ATOM 981 N N . LEU A 1 117 ? 26.087 12.599 -47.106 1.00 79.38 117 LEU A N 1
ATOM 982 C CA . LEU A 1 117 ? 27.209 13.154 -46.350 1.00 79.38 117 LEU A CA 1
ATOM 983 C C . LEU A 1 117 ? 28.531 12.466 -46.729 1.00 79.38 117 LEU A C 1
ATOM 985 O O . LEU A 1 117 ? 29.543 13.135 -46.925 1.00 79.38 117 LEU A O 1
ATOM 989 N N . SER A 1 118 ? 28.517 11.140 -46.886 1.00 77.81 118 SER A N 1
ATOM 990 C CA . SER A 1 118 ? 29.686 10.357 -47.298 1.00 77.81 118 SER A CA 1
ATOM 991 C C . SER A 1 118 ? 30.176 10.733 -48.694 1.00 77.81 118 SER A C 1
ATOM 993 O O . SER A 1 118 ? 31.385 10.747 -48.924 1.00 77.81 118 SER A O 1
ATOM 995 N N . MET A 1 119 ? 29.269 11.055 -49.617 1.00 72.00 119 MET A N 1
ATOM 996 C CA . MET A 1 119 ? 29.625 11.509 -50.960 1.00 72.00 119 MET A CA 1
ATOM 997 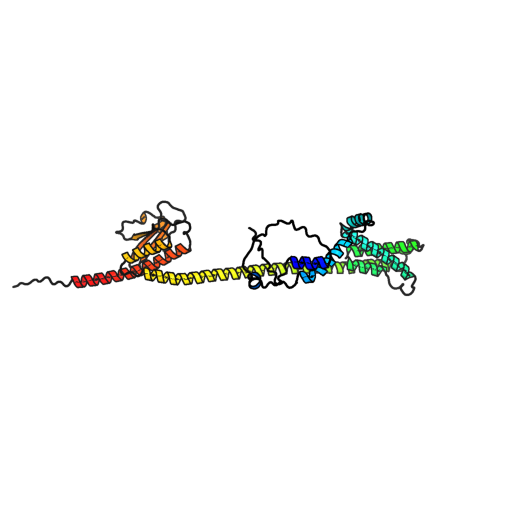C C . MET A 1 119 ? 30.251 12.909 -50.932 1.00 72.00 119 MET A C 1
ATOM 999 O O . MET A 1 119 ? 31.286 13.110 -51.556 1.00 72.00 119 MET A O 1
ATOM 1003 N N . MET A 1 120 ? 29.689 13.842 -50.154 1.00 71.56 120 MET A N 1
ATOM 1004 C CA . MET A 1 120 ? 30.237 15.201 -50.013 1.00 71.56 120 MET A CA 1
ATOM 1005 C C . MET A 1 120 ? 31.603 15.231 -49.312 1.00 71.56 120 MET A C 1
ATOM 1007 O O . MET A 1 120 ? 32.440 16.074 -49.626 1.00 71.56 120 MET A O 1
ATOM 1011 N N . LEU A 1 121 ? 31.847 14.333 -48.351 1.00 69.44 121 LEU A N 1
ATOM 1012 C CA . LEU A 1 121 ? 33.111 14.291 -47.605 1.00 69.44 121 LEU A CA 1
ATOM 1013 C C . LEU A 1 121 ? 34.234 13.554 -48.346 1.00 69.44 121 LEU A C 1
ATOM 1015 O O . LEU A 1 121 ? 35.401 13.822 -48.066 1.00 69.44 121 LEU A O 1
ATOM 1019 N N . ASN A 1 122 ? 33.914 12.687 -49.312 1.00 64.19 122 ASN A N 1
ATOM 1020 C CA . ASN A 1 122 ? 34.917 12.023 -50.153 1.00 64.19 122 ASN A CA 1
ATOM 1021 C C . ASN A 1 122 ? 35.736 13.005 -51.010 1.00 64.19 122 ASN A C 1
ATOM 1023 O O . ASN A 1 122 ? 36.867 12.679 -51.373 1.00 64.19 122 ASN A O 1
ATOM 1027 N N . ASP A 1 123 ? 35.209 14.203 -51.282 1.00 61.91 123 ASP A N 1
ATOM 1028 C CA . ASP A 1 123 ? 35.931 15.271 -51.985 1.00 61.91 123 ASP A CA 1
ATOM 1029 C C . ASP A 1 123 ? 37.020 15.925 -51.108 1.00 61.91 123 ASP A C 1
ATOM 1031 O O . ASP A 1 123 ? 37.992 16.490 -51.618 1.00 61.91 123 ASP A O 1
ATOM 1035 N N . PHE A 1 124 ? 36.925 15.807 -49.777 1.00 63.50 124 PHE A N 1
ATOM 1036 C CA . PHE A 1 124 ? 37.910 16.338 -48.835 1.00 63.50 124 PHE A CA 1
ATOM 1037 C C . PHE A 1 124 ? 38.908 15.248 -48.415 1.00 63.50 124 PHE A C 1
ATOM 1039 O O . PHE A 1 124 ? 38.699 14.504 -47.459 1.00 63.50 124 PHE A O 1
ATOM 1046 N N . ASN A 1 125 ? 40.059 15.200 -49.092 1.00 55.81 125 ASN A N 1
ATOM 1047 C CA . ASN A 1 125 ? 41.112 14.184 -48.913 1.00 55.81 125 ASN A CA 1
ATOM 1048 C C . ASN A 1 125 ? 41.607 13.968 -47.458 1.00 55.81 125 ASN A C 1
ATOM 1050 O O . ASN A 1 125 ? 42.161 12.914 -47.158 1.00 55.81 125 ASN A O 1
ATOM 1054 N N . GLN A 1 126 ? 41.424 14.939 -46.554 1.00 57.03 126 GLN A N 1
ATOM 1055 C CA . GLN A 1 126 ? 41.828 14.851 -45.140 1.00 57.03 126 GLN A CA 1
ATOM 1056 C C . GLN A 1 126 ? 40.809 14.115 -44.247 1.00 57.03 126 GLN A C 1
ATOM 1058 O O . GLN A 1 126 ? 41.191 13.579 -43.210 1.00 57.03 126 GLN A O 1
ATOM 1063 N N . LEU A 1 127 ? 39.532 14.045 -44.642 1.00 53.22 127 LEU A N 1
ATOM 1064 C CA . LEU A 1 127 ? 38.462 13.393 -43.867 1.00 53.22 127 LEU A CA 1
ATOM 1065 C C . LEU A 1 127 ? 38.250 11.919 -44.236 1.00 53.22 127 LEU A C 1
ATOM 1067 O O . LEU A 1 127 ? 37.473 11.228 -43.586 1.00 53.22 127 LEU A O 1
ATOM 1071 N N . LYS A 1 128 ? 38.998 11.402 -45.216 1.00 56.16 128 LYS A N 1
ATOM 1072 C CA . LYS A 1 128 ? 38.919 10.008 -45.681 1.00 56.16 128 LYS A CA 1
ATOM 1073 C C . LYS A 1 128 ? 39.270 8.963 -44.605 1.00 56.16 128 LYS A C 1
ATOM 1075 O O . LYS A 1 128 ? 38.949 7.793 -44.773 1.00 56.16 128 LYS A O 1
ATOM 1080 N N . MET A 1 129 ? 39.918 9.370 -43.506 1.00 58.03 129 MET A N 1
ATOM 1081 C CA . MET A 1 129 ? 40.194 8.504 -42.348 1.00 58.03 129 MET A CA 1
ATOM 1082 C C . MET A 1 129 ? 38.986 8.300 -41.420 1.00 58.03 129 MET A C 1
ATOM 1084 O O . MET A 1 129 ? 39.003 7.363 -40.624 1.00 58.03 129 MET A O 1
ATOM 1088 N N . LEU A 1 130 ? 37.955 9.153 -41.484 1.00 63.09 130 LEU A N 1
ATOM 1089 C CA . LEU A 1 130 ? 36.769 9.030 -40.638 1.00 63.09 130 LEU A CA 1
ATOM 1090 C C . LEU A 1 130 ? 35.661 8.293 -41.390 1.00 63.09 130 LEU A C 1
ATOM 1092 O O . LEU A 1 130 ? 35.079 8.808 -42.343 1.00 63.09 130 LEU A O 1
ATOM 1096 N N . ASP A 1 131 ? 35.351 7.081 -40.938 1.00 75.75 131 ASP A N 1
ATOM 1097 C CA . ASP A 1 131 ? 34.314 6.258 -41.548 1.00 75.75 131 ASP A CA 1
ATOM 1098 C C . ASP A 1 131 ? 32.914 6.703 -41.082 1.00 75.75 131 ASP A C 1
ATOM 1100 O O . ASP A 1 131 ? 32.399 6.284 -40.042 1.00 75.75 131 ASP A O 1
ATOM 1104 N N . ILE A 1 132 ? 32.293 7.591 -41.863 1.00 81.62 132 ILE A N 1
ATOM 1105 C CA . ILE A 1 132 ? 30.951 8.158 -41.616 1.00 81.62 132 ILE A CA 1
ATOM 1106 C C . ILE A 1 132 ? 29.887 7.058 -41.490 1.00 81.62 132 ILE A C 1
ATOM 1108 O O . ILE A 1 132 ? 28.897 7.221 -40.774 1.00 81.62 132 ILE A O 1
ATOM 1112 N N . ARG A 1 133 ? 30.093 5.914 -42.146 1.00 82.94 133 ARG A N 1
ATOM 1113 C CA . ARG A 1 133 ? 29.158 4.785 -42.114 1.00 82.94 133 ARG A CA 1
ATOM 1114 C C . ARG A 1 133 ? 29.249 4.030 -40.795 1.00 82.94 133 ARG A C 1
ATOM 1116 O O . ARG A 1 133 ? 28.222 3.604 -40.270 1.00 82.94 133 ARG A O 1
ATOM 1123 N N . LEU A 1 134 ? 30.447 3.940 -40.214 1.00 84.38 134 LEU A N 1
ATOM 1124 C CA . LEU A 1 134 ? 30.628 3.438 -38.851 1.00 84.38 134 LEU A CA 1
ATOM 1125 C C . LEU A 1 134 ? 29.887 4.327 -37.842 1.00 84.38 134 LEU A C 1
ATOM 1127 O O . LEU A 1 134 ? 29.216 3.813 -36.952 1.00 84.38 134 LEU A O 1
ATOM 1131 N N . LEU A 1 135 ? 29.953 5.651 -38.024 1.00 85.62 135 LEU A N 1
ATOM 1132 C CA . LEU A 1 135 ? 29.245 6.627 -37.189 1.00 85.62 135 LEU A CA 1
ATOM 1133 C C . LEU A 1 135 ? 27.719 6.504 -37.319 1.00 85.62 135 LEU A C 1
ATOM 1135 O O . LEU A 1 135 ? 26.996 6.587 -36.329 1.00 85.62 135 LEU A O 1
ATOM 1139 N N . PHE A 1 136 ? 27.205 6.272 -38.525 1.00 88.00 136 PHE A N 1
ATOM 1140 C CA . PHE A 1 136 ? 25.780 6.001 -38.716 1.00 88.00 136 PHE A CA 1
ATOM 1141 C C . PHE A 1 136 ? 25.332 4.750 -37.945 1.00 88.00 136 PHE A C 1
ATOM 1143 O O . PHE A 1 136 ? 24.334 4.788 -37.220 1.00 88.00 136 PHE A O 1
ATOM 1150 N N . VAL A 1 137 ? 26.093 3.658 -38.058 1.00 89.56 137 VAL A N 1
ATOM 1151 C CA . VAL A 1 137 ? 25.787 2.395 -37.372 1.00 89.56 137 VAL A CA 1
ATOM 1152 C C . VAL A 1 137 ? 25.825 2.565 -35.851 1.00 89.56 137 VAL A C 1
ATOM 1154 O O . VAL A 1 137 ? 24.916 2.081 -35.174 1.00 89.56 137 VAL A O 1
ATOM 1157 N N . THR A 1 138 ? 26.809 3.288 -35.303 1.00 88.81 138 THR A N 1
ATOM 1158 C CA . THR A 1 138 ? 26.877 3.554 -33.855 1.00 88.81 138 THR A CA 1
ATOM 1159 C C . THR A 1 138 ? 25.681 4.368 -33.375 1.00 88.81 138 THR A C 1
ATOM 1161 O O . THR A 1 138 ? 25.025 3.960 -32.418 1.00 88.81 138 THR A O 1
ATOM 1164 N N . LEU A 1 139 ? 25.334 5.467 -34.055 1.00 88.25 139 LEU A N 1
ATOM 1165 C CA . LEU A 1 139 ? 24.213 6.326 -33.659 1.00 88.25 139 LEU A CA 1
ATOM 1166 C C . LEU A 1 139 ? 22.882 5.573 -33.650 1.00 88.25 139 LEU A C 1
ATOM 1168 O O . LEU A 1 139 ? 22.147 5.628 -32.663 1.00 88.25 139 LEU A O 1
ATOM 1172 N N . ILE A 1 140 ? 22.573 4.837 -34.721 1.00 88.06 140 ILE A N 1
ATOM 1173 C CA . ILE A 1 140 ? 21.316 4.085 -34.798 1.00 88.06 140 ILE A CA 1
ATOM 1174 C C . ILE A 1 140 ? 21.283 2.964 -33.759 1.00 88.06 140 ILE A C 1
ATOM 1176 O O . ILE A 1 140 ? 20.251 2.758 -33.116 1.00 88.06 140 ILE A O 1
ATOM 1180 N N . SER A 1 141 ? 22.405 2.278 -33.544 1.00 88.31 141 SER A N 1
ATOM 1181 C CA . SER A 1 141 ? 22.490 1.218 -32.545 1.00 88.31 141 SER A CA 1
ATOM 1182 C C . SER A 1 141 ? 22.285 1.735 -31.118 1.00 88.31 141 SER A C 1
ATOM 1184 O O . SER A 1 141 ? 21.620 1.065 -30.329 1.00 88.31 141 SER A O 1
ATOM 1186 N N . THR A 1 142 ? 22.816 2.914 -30.785 1.00 86.06 142 THR A N 1
ATOM 1187 C CA . THR A 1 142 ? 22.645 3.531 -29.461 1.00 86.06 142 THR A CA 1
ATOM 1188 C C . THR A 1 142 ? 21.235 4.085 -29.264 1.00 86.06 142 THR A C 1
ATOM 1190 O O . THR A 1 142 ? 20.681 3.962 -28.178 1.00 86.06 142 THR A O 1
ATOM 1193 N N . ILE A 1 143 ? 20.612 4.663 -30.294 1.00 85.44 143 ILE A N 1
ATOM 1194 C CA . ILE A 1 143 ? 19.279 5.270 -30.155 1.00 85.44 143 ILE A CA 1
ATOM 1195 C C . ILE A 1 143 ? 18.177 4.203 -30.152 1.00 85.44 143 ILE A C 1
ATOM 1197 O O . ILE A 1 143 ? 17.290 4.220 -29.296 1.00 85.44 143 ILE A O 1
ATOM 1201 N N . PHE A 1 144 ? 18.215 3.268 -31.105 1.00 80.62 144 PHE A N 1
ATOM 1202 C CA . PHE A 1 144 ? 17.091 2.368 -31.378 1.00 80.62 144 PHE A CA 1
ATOM 1203 C C . PHE A 1 144 ? 17.267 0.951 -30.811 1.00 80.62 144 PHE A C 1
ATOM 1205 O O . PHE A 1 144 ? 16.277 0.225 -30.711 1.00 80.62 144 PHE A O 1
ATOM 1212 N N . GLY A 1 145 ? 18.476 0.565 -30.391 1.00 82.94 145 GLY A N 1
ATOM 1213 C CA . GLY A 1 145 ? 18.768 -0.742 -29.790 1.00 82.94 145 GLY A CA 1
ATOM 1214 C C . GLY A 1 145 ? 19.169 -1.828 -30.797 1.00 82.94 145 GLY A C 1
ATOM 1215 O O . GLY A 1 145 ? 19.354 -1.572 -31.987 1.00 82.94 145 GLY A O 1
ATOM 1216 N N . THR A 1 146 ? 19.309 -3.068 -30.319 1.00 84.06 146 THR A N 1
ATOM 1217 C CA . THR A 1 146 ? 20.012 -4.167 -31.017 1.00 84.06 146 THR A CA 1
ATOM 1218 C C . THR A 1 146 ? 19.447 -4.530 -32.388 1.00 84.06 146 THR A C 1
ATOM 1220 O O . THR A 1 146 ? 20.199 -4.651 -33.352 1.00 84.06 146 THR A O 1
ATOM 1223 N N . ILE A 1 147 ? 18.124 -4.689 -32.508 1.00 85.88 147 ILE A N 1
ATOM 1224 C CA . ILE A 1 147 ? 17.484 -5.138 -33.759 1.00 85.88 147 ILE A CA 1
ATOM 1225 C C . ILE A 1 147 ? 17.713 -4.115 -34.881 1.00 85.88 147 ILE A C 1
ATOM 1227 O O . ILE A 1 147 ? 18.038 -4.474 -36.012 1.00 85.88 147 ILE A O 1
ATOM 1231 N N . TYR A 1 148 ? 17.593 -2.830 -34.552 1.00 86.62 148 TYR A N 1
ATOM 1232 C CA . TYR A 1 148 ? 17.763 -1.739 -35.506 1.00 86.62 148 TYR A CA 1
ATOM 1233 C C . TYR A 1 148 ? 19.239 -1.428 -35.777 1.00 86.62 148 TYR A C 1
ATOM 1235 O O . TYR A 1 148 ? 19.574 -1.064 -36.900 1.00 86.62 148 TYR A O 1
ATOM 1243 N N . GLY A 1 149 ? 20.128 -1.638 -34.799 1.00 86.31 149 GLY A N 1
ATOM 1244 C CA . GLY A 1 149 ? 21.578 -1.577 -34.996 1.00 86.31 149 GLY A CA 1
ATOM 1245 C C . GLY A 1 149 ? 22.073 -2.622 -36.002 1.00 86.31 149 GLY A C 1
ATOM 1246 O O . GLY A 1 149 ? 22.809 -2.282 -36.926 1.00 86.31 149 GLY A O 1
ATOM 1247 N N . ILE A 1 150 ? 21.604 -3.873 -35.897 1.00 87.88 150 ILE A N 1
ATOM 1248 C CA . ILE A 1 150 ? 21.922 -4.936 -36.871 1.00 87.88 150 ILE A CA 1
ATOM 1249 C C . ILE A 1 150 ? 21.376 -4.580 -38.260 1.00 87.88 150 ILE A C 1
ATOM 1251 O O . ILE A 1 150 ? 22.079 -4.730 -39.261 1.00 87.88 150 ILE A O 1
ATOM 1255 N N . PHE A 1 151 ? 20.147 -4.062 -38.332 1.00 88.31 151 PHE A N 1
ATOM 1256 C CA . PHE A 1 151 ? 19.559 -3.607 -39.593 1.00 88.31 151 PHE A CA 1
ATOM 1257 C C . PHE A 1 151 ? 20.362 -2.459 -40.228 1.00 88.31 151 PHE A C 1
ATOM 1259 O O . PHE A 1 151 ? 20.618 -2.484 -41.430 1.00 88.31 151 PHE A O 1
ATOM 1266 N N . ALA A 1 152 ? 20.828 -1.495 -39.430 1.00 87.44 152 ALA A N 1
ATOM 1267 C CA . ALA A 1 152 ? 21.697 -0.414 -39.892 1.00 87.44 152 ALA A CA 1
ATOM 1268 C C . ALA A 1 152 ? 23.059 -0.927 -40.384 1.00 87.44 152 ALA A C 1
ATOM 1270 O O . ALA A 1 152 ? 23.553 -0.455 -41.408 1.00 87.44 152 ALA A O 1
ATOM 1271 N N . GLY A 1 153 ? 23.640 -1.924 -39.709 1.00 87.62 153 GLY A N 1
ATOM 1272 C CA . GLY A 1 153 ? 24.862 -2.600 -40.152 1.00 87.62 153 GLY A CA 1
ATOM 1273 C C . GLY A 1 153 ? 24.697 -3.262 -41.523 1.00 87.62 153 GLY A C 1
ATOM 1274 O O . GLY A 1 153 ? 25.505 -3.032 -42.422 1.00 87.62 153 GLY A O 1
ATOM 1275 N N . LEU A 1 154 ? 23.604 -4.007 -41.724 1.00 88.88 154 LEU A N 1
ATOM 1276 C CA . LEU A 1 154 ? 23.267 -4.612 -43.020 1.00 88.88 154 LEU A CA 1
ATOM 1277 C C . LEU A 1 154 ? 23.056 -3.558 -44.114 1.00 88.88 154 LEU A C 1
ATOM 1279 O O . LEU A 1 154 ? 23.559 -3.711 -45.229 1.00 88.88 154 LEU A O 1
ATOM 1283 N N . LEU A 1 155 ? 22.350 -2.473 -43.796 1.00 87.31 155 LEU A N 1
ATOM 1284 C CA . LEU A 1 155 ? 22.086 -1.388 -44.737 1.00 87.31 155 LEU A CA 1
ATOM 1285 C C . LEU A 1 155 ? 23.376 -0.650 -45.132 1.00 87.31 155 LEU A C 1
ATOM 1287 O O . LEU A 1 155 ? 23.558 -0.325 -46.301 1.00 87.31 155 LEU A O 1
ATOM 1291 N N . SER A 1 156 ? 24.310 -0.470 -44.195 1.00 84.25 156 SER A N 1
ATOM 1292 C CA . SER A 1 156 ? 25.642 0.094 -44.450 1.00 84.25 156 SER A CA 1
ATOM 1293 C C . SER A 1 156 ? 26.477 -0.777 -45.401 1.00 84.25 156 SER A C 1
ATOM 1295 O O . SER A 1 156 ? 27.096 -0.264 -46.340 1.00 84.25 156 SER A O 1
ATOM 1297 N N . ILE A 1 157 ? 26.436 -2.105 -45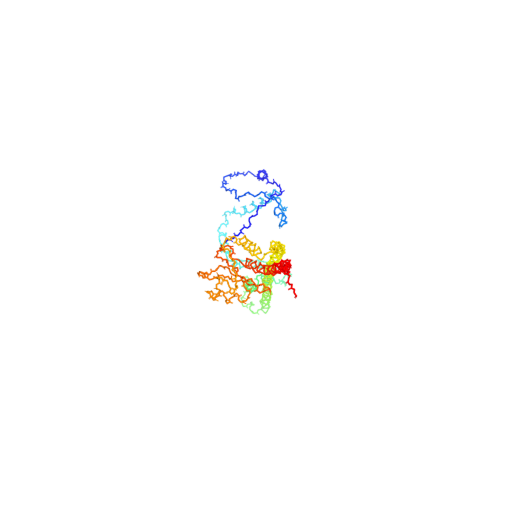.227 1.00 84.81 157 ILE A N 1
ATOM 1298 C CA . ILE A 1 157 ? 27.096 -3.065 -46.129 1.00 84.81 157 ILE A CA 1
ATOM 1299 C C . ILE A 1 157 ? 26.498 -2.968 -47.541 1.00 84.81 157 ILE A C 1
ATOM 1301 O O . ILE A 1 157 ? 27.240 -2.857 -48.522 1.00 84.81 157 ILE A O 1
ATOM 1305 N N . LEU A 1 158 ? 25.166 -2.936 -47.654 1.00 85.12 158 LEU A N 1
ATOM 1306 C CA . LEU A 1 158 ? 24.469 -2.751 -48.932 1.00 85.12 158 LEU A CA 1
ATOM 1307 C C . LEU A 1 158 ? 24.787 -1.393 -49.573 1.00 85.12 158 LEU A C 1
ATOM 1309 O O . LEU A 1 158 ? 25.023 -1.325 -50.778 1.00 85.12 158 LEU A O 1
ATOM 1313 N N . GLY A 1 159 ? 24.874 -0.326 -48.780 1.00 82.56 159 GLY A N 1
ATOM 1314 C CA . GLY A 1 159 ? 25.302 0.993 -49.243 1.00 82.56 159 GLY A CA 1
ATOM 1315 C C . GLY A 1 159 ? 26.725 0.991 -49.792 1.00 82.56 159 GLY A C 1
ATOM 1316 O O . GLY A 1 159 ? 27.043 1.732 -50.720 1.00 82.56 159 GLY A O 1
ATOM 1317 N N . LEU A 1 160 ? 27.617 0.153 -49.251 1.00 77.94 160 LEU A N 1
ATOM 1318 C CA . LEU A 1 160 ? 29.009 0.051 -49.727 1.00 77.94 160 LEU A CA 1
ATOM 1319 C C . LEU A 1 160 ? 29.046 -0.668 -51.068 1.00 77.94 160 LEU A C 1
ATOM 1321 O O . LEU A 1 160 ? 29.747 -0.260 -51.996 1.00 77.94 160 LEU A O 1
ATOM 1325 N N . PHE A 1 161 ? 28.207 -1.687 -51.198 1.00 79.00 161 PHE A N 1
ATOM 1326 C CA . PHE A 1 161 ? 27.986 -2.387 -52.450 1.00 79.00 161 PHE A CA 1
ATOM 1327 C C . PHE A 1 161 ? 27.405 -1.464 -53.538 1.00 79.00 161 PHE A C 1
ATOM 1329 O O . PHE A 1 161 ? 27.890 -1.451 -54.666 1.00 79.00 161 PHE A O 1
ATOM 1336 N N . ALA A 1 162 ? 26.431 -0.619 -53.197 1.00 79.00 162 ALA A N 1
ATOM 1337 C CA . ALA A 1 162 ? 25.831 0.326 -54.138 1.00 79.00 162 ALA A CA 1
ATOM 1338 C C . ALA A 1 162 ? 26.812 1.425 -54.586 1.00 79.00 162 ALA A C 1
ATOM 1340 O O . ALA A 1 162 ? 26.964 1.664 -55.786 1.00 79.00 162 ALA A O 1
ATOM 1341 N N . ALA A 1 163 ? 27.527 2.052 -53.646 1.00 75.31 163 ALA A N 1
ATOM 1342 C CA . ALA A 1 163 ? 28.484 3.122 -53.946 1.00 75.31 163 ALA A CA 1
ATOM 1343 C C . ALA A 1 163 ? 29.628 2.656 -54.866 1.00 75.31 163 ALA A C 1
ATOM 1345 O O . ALA A 1 163 ? 30.132 3.408 -55.702 1.00 75.31 163 ALA A O 1
ATOM 1346 N N . THR A 1 164 ? 30.023 1.389 -54.757 1.00 71.12 164 THR A N 1
ATOM 1347 C CA . THR A 1 164 ? 31.115 0.813 -55.553 1.00 71.12 164 THR A CA 1
ATOM 1348 C C . THR A 1 164 ? 30.687 0.445 -56.972 1.00 71.12 164 THR A C 1
ATOM 1350 O O . THR A 1 164 ? 31.474 0.644 -57.899 1.00 71.12 164 THR A O 1
ATOM 1353 N N . ILE A 1 165 ? 29.440 0.006 -57.164 1.00 75.19 165 ILE A N 1
ATOM 1354 C CA . ILE A 1 165 ? 28.839 -0.189 -58.494 1.00 75.19 165 ILE A CA 1
ATOM 1355 C C . ILE A 1 165 ? 28.659 1.156 -59.206 1.00 75.19 165 ILE A C 1
ATOM 1357 O O . ILE A 1 165 ? 29.020 1.284 -60.374 1.00 75.19 165 ILE A O 1
ATOM 1361 N N . LEU A 1 166 ? 28.157 2.175 -58.498 1.00 70.69 166 LEU A N 1
ATOM 1362 C CA . LEU A 1 166 ? 28.009 3.538 -59.031 1.00 70.69 166 LEU A CA 1
ATOM 1363 C C . LEU A 1 166 ? 29.351 4.145 -59.462 1.00 70.69 166 LEU A C 1
ATOM 1365 O O . LEU A 1 166 ? 29.411 4.877 -60.443 1.00 70.69 166 LEU A O 1
ATOM 1369 N N . SER A 1 167 ? 30.438 3.779 -58.780 1.00 68.19 167 SER A N 1
ATOM 1370 C CA . SER A 1 167 ? 31.805 4.176 -59.138 1.00 68.19 167 SER A CA 1
ATOM 1371 C C . SER A 1 167 ? 32.406 3.363 -60.303 1.00 68.19 167 SER A C 1
ATOM 1373 O O . SER A 1 167 ? 33.598 3.482 -60.579 1.00 68.19 167 SER A O 1
ATOM 1375 N N . GLY A 1 168 ? 31.615 2.516 -60.977 1.00 65.38 168 GLY A N 1
ATOM 1376 C CA . GLY A 1 168 ? 32.041 1.714 -62.131 1.00 65.38 168 GLY A CA 1
ATOM 1377 C C . GLY A 1 168 ? 32.834 0.446 -61.786 1.00 65.38 168 GLY A C 1
ATOM 1378 O O . GLY A 1 168 ? 33.491 -0.122 -62.656 1.00 65.38 168 GLY A O 1
ATOM 1379 N N . GLY A 1 169 ? 32.817 0.002 -60.525 1.00 66.00 169 GLY A N 1
ATOM 1380 C CA . GLY A 1 169 ? 33.569 -1.164 -60.058 1.00 66.00 169 GLY A CA 1
ATOM 1381 C C . GLY A 1 169 ? 32.832 -2.498 -60.231 1.00 66.00 169 GLY A C 1
ATOM 1382 O O . GLY A 1 169 ? 31.635 -2.607 -59.981 1.00 66.00 169 GLY A O 1
ATOM 1383 N N . ASN A 1 170 ? 33.578 -3.550 -60.583 1.00 71.44 170 ASN A N 1
ATOM 1384 C CA . ASN A 1 170 ? 33.085 -4.932 -60.578 1.00 71.44 170 ASN A CA 1
ATOM 1385 C C . ASN A 1 170 ? 32.794 -5.411 -59.144 1.00 71.44 170 ASN A C 1
ATOM 1387 O O . ASN A 1 170 ? 33.634 -5.250 -58.254 1.00 71.44 170 ASN A O 1
ATOM 1391 N N . TRP A 1 171 ? 31.649 -6.070 -58.930 1.00 65.75 171 TRP A N 1
ATOM 1392 C CA . TRP A 1 171 ? 31.219 -6.575 -57.617 1.00 65.75 171 TRP A CA 1
ATOM 1393 C C . TRP A 1 171 ? 32.223 -7.548 -56.982 1.00 65.75 171 TRP A C 1
ATOM 1395 O O . TRP A 1 171 ? 32.376 -7.577 -55.760 1.00 65.75 171 TRP A O 1
ATOM 1405 N N . GLN A 1 172 ? 32.973 -8.291 -57.804 1.00 68.38 172 GLN A N 1
ATOM 1406 C CA . GLN A 1 172 ? 34.026 -9.192 -57.335 1.00 68.38 172 GLN A CA 1
ATOM 1407 C C . GLN A 1 172 ? 35.145 -8.434 -56.601 1.00 68.38 172 GLN A C 1
ATOM 1409 O O . GLN A 1 172 ? 35.679 -8.929 -55.613 1.00 68.38 172 GLN A O 1
ATOM 1414 N N . SER A 1 173 ? 35.461 -7.200 -57.008 1.00 66.12 173 SER A N 1
ATOM 1415 C CA . SER A 1 173 ? 36.518 -6.391 -56.381 1.00 66.12 173 SER A CA 1
ATOM 1416 C C . SER A 1 173 ? 36.230 -6.085 -54.903 1.00 66.12 173 SER A C 1
ATOM 1418 O O . SER A 1 173 ? 37.144 -5.906 -54.105 1.00 66.12 173 SER A O 1
ATOM 1420 N N . ILE A 1 174 ? 34.960 -6.075 -54.493 1.00 68.00 174 ILE A N 1
ATOM 1421 C CA . ILE A 1 174 ? 34.561 -5.808 -53.104 1.00 68.00 174 ILE A CA 1
ATOM 1422 C C . ILE A 1 174 ? 34.874 -7.011 -52.206 1.00 68.00 174 ILE A C 1
ATOM 1424 O O . ILE A 1 174 ? 35.312 -6.825 -51.075 1.00 68.00 174 ILE A O 1
ATOM 1428 N N . VAL A 1 175 ? 34.686 -8.230 -52.722 1.00 66.06 175 VAL A N 1
ATOM 1429 C CA . VAL A 1 175 ? 34.882 -9.482 -51.974 1.00 66.06 175 VAL A CA 1
ATOM 1430 C C . VAL A 1 175 ? 36.364 -9.861 -51.875 1.00 66.06 175 VAL A C 1
ATOM 1432 O O . VAL A 1 175 ? 36.756 -10.495 -50.903 1.00 66.06 175 VAL A O 1
ATOM 1435 N N . TYR A 1 176 ? 37.203 -9.461 -52.836 1.00 66.50 176 TYR A N 1
ATOM 1436 C CA . TYR A 1 176 ? 38.631 -9.819 -52.845 1.00 66.50 176 TYR A CA 1
ATOM 1437 C C . TYR A 1 176 ? 39.560 -8.786 -52.190 1.00 66.50 176 TYR A C 1
ATOM 1439 O O . TYR A 1 176 ? 40.706 -9.111 -51.890 1.00 66.50 176 TYR A O 1
ATOM 1447 N N . ASN A 1 177 ? 39.099 -7.557 -51.939 1.00 70.88 177 ASN A N 1
ATOM 1448 C CA . ASN A 1 177 ? 39.901 -6.553 -51.240 1.00 70.88 177 ASN A CA 1
ATOM 1449 C C . ASN A 1 177 ? 39.850 -6.769 -49.719 1.00 70.88 177 ASN A C 1
ATOM 1451 O O . ASN A 1 177 ? 38.834 -6.494 -49.079 1.00 70.88 177 ASN A O 1
ATOM 1455 N N . THR A 1 178 ? 40.972 -7.201 -49.137 1.00 66.00 178 THR A N 1
ATOM 1456 C CA . THR A 1 178 ? 41.133 -7.469 -47.694 1.00 66.00 178 THR A CA 1
ATOM 1457 C C . THR A 1 178 ? 40.790 -6.260 -46.813 1.00 66.00 178 THR A C 1
ATOM 1459 O O . THR A 1 178 ? 40.251 -6.429 -45.726 1.00 66.00 178 THR A O 1
ATOM 1462 N N . ASP A 1 179 ? 41.032 -5.042 -47.303 1.00 67.12 179 ASP A N 1
ATOM 1463 C CA . ASP A 1 179 ? 40.779 -3.790 -46.576 1.00 67.12 179 ASP A CA 1
ATOM 1464 C C . ASP A 1 179 ? 39.276 -3.539 -46.318 1.00 67.12 179 ASP A C 1
ATOM 1466 O O . ASP A 1 179 ? 38.870 -3.130 -45.235 1.00 67.12 179 ASP A O 1
ATOM 1470 N N . ARG A 1 180 ? 38.401 -3.892 -47.273 1.00 72.69 180 ARG A N 1
ATOM 1471 C CA . ARG A 1 180 ? 36.944 -3.667 -47.150 1.00 72.69 180 ARG A CA 1
ATOM 1472 C C . ARG A 1 180 ? 36.249 -4.688 -46.251 1.00 72.69 180 ARG A C 1
ATOM 1474 O O . ARG A 1 180 ? 35.239 -4.373 -45.625 1.00 72.69 180 ARG A O 1
ATOM 1481 N N . TRP A 1 181 ? 36.804 -5.895 -46.153 1.00 78.50 181 TRP A N 1
ATOM 1482 C CA . TRP A 1 181 ? 36.304 -6.936 -45.251 1.00 78.50 181 TRP A CA 1
ATOM 1483 C C . TRP A 1 181 ? 36.436 -6.554 -43.776 1.00 78.50 181 TRP A C 1
ATOM 1485 O O . TRP A 1 181 ? 35.553 -6.875 -42.978 1.00 78.50 181 TRP A O 1
ATOM 1495 N N . ILE A 1 182 ? 37.506 -5.839 -43.424 1.00 78.94 182 ILE A N 1
ATOM 1496 C CA . ILE A 1 182 ? 37.749 -5.371 -42.056 1.00 78.94 182 ILE A CA 1
ATOM 1497 C C . ILE A 1 182 ? 36.650 -4.383 -41.635 1.00 78.94 182 ILE A C 1
ATOM 1499 O O . ILE A 1 182 ? 36.106 -4.514 -40.537 1.00 78.94 182 ILE A O 1
ATOM 1503 N N . SER A 1 183 ? 36.236 -3.472 -42.524 1.00 80.62 183 SER A N 1
ATOM 1504 C CA . SER A 1 183 ? 35.129 -2.538 -42.265 1.00 80.62 183 SER A CA 1
ATOM 1505 C C . SER A 1 183 ? 33.787 -3.247 -42.057 1.00 80.62 183 SER A C 1
ATOM 1507 O O . SER A 1 183 ? 33.038 -2.882 -41.153 1.00 80.62 183 SER A O 1
ATOM 1509 N N . PHE A 1 184 ? 33.485 -4.303 -42.824 1.00 81.94 184 PHE A N 1
ATOM 1510 C CA . PHE A 1 184 ? 32.246 -5.075 -42.639 1.00 81.94 184 PHE A CA 1
ATOM 1511 C C . PHE A 1 184 ? 32.181 -5.760 -41.275 1.00 81.94 184 PHE A C 1
ATOM 1513 O O . PHE A 1 184 ? 31.154 -5.693 -40.593 1.00 81.94 184 PHE A O 1
ATOM 1520 N N . ALA A 1 185 ? 33.284 -6.390 -40.865 1.00 85.94 185 ALA A N 1
ATOM 1521 C CA . ALA A 1 185 ? 33.383 -6.990 -39.543 1.00 85.94 185 ALA A CA 1
ATOM 1522 C C . ALA A 1 185 ? 33.224 -5.917 -38.453 1.00 85.94 185 ALA A C 1
ATOM 1524 O O . ALA A 1 185 ? 32.440 -6.106 -37.524 1.00 85.94 185 ALA A O 1
ATOM 1525 N N . ALA A 1 186 ? 33.891 -4.768 -38.600 1.00 86.06 186 ALA A N 1
ATOM 1526 C CA . ALA A 1 186 ? 33.806 -3.663 -37.649 1.00 86.06 186 ALA A CA 1
ATOM 1527 C C . ALA A 1 186 ? 32.370 -3.133 -37.481 1.00 86.06 186 ALA A C 1
ATOM 1529 O O . ALA A 1 186 ? 31.919 -2.986 -36.346 1.00 86.06 186 ALA A O 1
ATOM 1530 N N . TYR A 1 187 ? 31.617 -2.915 -38.567 1.00 88.38 187 TYR A N 1
ATOM 1531 C CA . TYR A 1 187 ? 30.221 -2.457 -38.475 1.00 88.38 187 TYR A CA 1
ATOM 1532 C C . TYR A 1 187 ? 29.339 -3.444 -37.712 1.00 88.38 187 TYR A C 1
ATOM 1534 O O . TYR A 1 187 ? 28.560 -3.031 -36.855 1.00 88.38 187 TYR A O 1
ATOM 1542 N N . MET A 1 188 ? 29.481 -4.744 -37.982 1.00 86.62 188 MET A N 1
ATOM 1543 C CA . MET A 1 188 ? 28.698 -5.773 -37.295 1.00 86.62 188 MET A CA 1
ATOM 1544 C C . MET A 1 188 ? 29.066 -5.886 -35.815 1.00 86.62 188 MET A C 1
ATOM 1546 O O . MET A 1 188 ? 28.174 -5.954 -34.972 1.00 86.62 188 MET A O 1
ATOM 1550 N N . PHE A 1 189 ? 30.358 -5.861 -35.476 1.00 90.56 189 PHE A N 1
ATOM 1551 C CA . PHE A 1 189 ? 30.798 -5.912 -34.080 1.00 90.56 189 PHE A CA 1
ATOM 1552 C C . PHE A 1 189 ? 30.318 -4.701 -33.284 1.00 90.56 189 PHE A C 1
ATOM 1554 O O . PHE A 1 189 ? 29.781 -4.857 -32.187 1.00 90.56 189 PHE A O 1
ATOM 1561 N N . VAL A 1 190 ? 30.462 -3.501 -33.842 1.00 90.12 190 VAL A N 1
ATOM 1562 C CA . VAL A 1 190 ? 30.043 -2.262 -33.183 1.00 90.12 190 VAL A CA 1
ATOM 1563 C C . VAL A 1 190 ? 28.520 -2.205 -33.028 1.00 90.12 190 VAL A C 1
ATOM 1565 O O . VAL A 1 190 ? 28.042 -1.893 -31.939 1.00 90.12 190 VAL A O 1
ATOM 1568 N N . ALA A 1 191 ? 27.755 -2.592 -34.055 1.00 90.00 191 ALA A N 1
ATOM 1569 C CA . ALA A 1 191 ? 26.296 -2.701 -33.970 1.00 90.00 191 ALA A CA 1
ATOM 1570 C C . ALA A 1 191 ? 25.841 -3.677 -32.873 1.00 90.00 191 ALA A C 1
ATOM 1572 O O . ALA A 1 191 ? 24.883 -3.410 -32.149 1.00 90.00 191 ALA A O 1
ATOM 1573 N N . LEU A 1 192 ? 26.527 -4.813 -32.726 1.00 90.38 192 LEU A N 1
ATOM 1574 C CA . LEU A 1 192 ? 26.198 -5.796 -31.695 1.00 90.38 192 LEU A CA 1
ATOM 1575 C C . LEU A 1 192 ? 26.526 -5.282 -30.291 1.00 90.38 192 LEU A C 1
ATOM 1577 O O . LEU A 1 192 ? 25.674 -5.361 -29.407 1.00 90.38 192 LEU A O 1
ATOM 1581 N N . ILE A 1 193 ? 27.725 -4.730 -30.082 1.00 92.12 193 ILE A N 1
ATOM 1582 C CA . ILE A 1 193 ? 28.155 -4.225 -28.770 1.00 92.12 193 ILE A CA 1
ATOM 1583 C C . ILE A 1 193 ? 27.254 -3.070 -28.323 1.00 92.12 193 ILE A C 1
ATOM 1585 O O . ILE A 1 193 ? 26.682 -3.126 -27.234 1.00 92.12 193 ILE A O 1
ATOM 1589 N N . CYS A 1 194 ? 27.073 -2.051 -29.169 1.00 89.25 194 CYS A N 1
ATOM 1590 C CA . CYS A 1 194 ? 26.214 -0.909 -28.853 1.00 89.25 194 CYS A CA 1
ATOM 1591 C C . CYS A 1 194 ? 24.752 -1.336 -28.666 1.00 89.25 194 CYS A C 1
ATOM 1593 O O . CYS A 1 194 ? 24.070 -0.807 -27.789 1.00 89.25 194 CYS A O 1
ATOM 1595 N N . GLY A 1 195 ? 24.281 -2.318 -29.438 1.00 88.75 195 GLY A N 1
ATOM 1596 C CA . GLY A 1 195 ? 22.941 -2.878 -29.304 1.00 88.75 195 GLY A CA 1
ATOM 1597 C C . GLY A 1 195 ? 22.711 -3.536 -27.946 1.00 88.75 195 GLY A C 1
ATOM 1598 O O . GLY A 1 195 ? 21.759 -3.190 -27.248 1.00 88.75 195 GLY A O 1
ATOM 1599 N N . ILE A 1 196 ? 23.608 -4.438 -27.536 1.00 89.00 196 ILE A N 1
ATOM 1600 C CA . ILE A 1 196 ? 23.515 -5.145 -26.248 1.00 89.00 196 ILE A CA 1
ATOM 1601 C C . ILE A 1 196 ? 23.566 -4.160 -25.077 1.00 89.00 196 ILE A C 1
ATOM 1603 O O . ILE A 1 196 ? 22.782 -4.293 -24.139 1.00 89.00 196 ILE A O 1
ATOM 1607 N N . ILE A 1 197 ? 24.456 -3.164 -25.138 1.00 90.38 197 ILE A N 1
ATOM 1608 C CA . ILE A 1 197 ? 24.561 -2.119 -24.112 1.00 90.38 197 ILE A CA 1
ATOM 1609 C C . ILE A 1 197 ? 23.232 -1.368 -23.983 1.00 90.38 197 ILE A C 1
ATOM 1611 O O . ILE A 1 197 ? 22.709 -1.227 -22.881 1.00 90.38 197 ILE A O 1
ATOM 1615 N N . GLN A 1 198 ? 22.643 -0.947 -25.102 1.00 89.00 198 GLN A N 1
ATOM 1616 C CA . GLN A 1 198 ? 21.364 -0.241 -25.084 1.00 89.00 198 GLN A CA 1
ATOM 1617 C C . GLN A 1 198 ? 20.218 -1.117 -24.561 1.00 89.00 198 GLN A C 1
ATOM 1619 O O . GLN A 1 198 ? 19.355 -0.624 -23.838 1.00 89.00 198 GLN A O 1
ATOM 1624 N N . MET A 1 199 ? 20.215 -2.413 -24.885 1.00 87.56 199 MET A N 1
ATOM 1625 C CA . MET A 1 199 ? 19.234 -3.364 -24.352 1.00 87.56 199 MET A CA 1
ATOM 1626 C C . MET A 1 199 ? 19.341 -3.470 -22.828 1.00 87.56 199 MET A C 1
ATOM 1628 O O . MET A 1 199 ? 18.336 -3.350 -22.139 1.00 87.56 199 MET A O 1
ATOM 1632 N N . LYS A 1 200 ? 20.564 -3.581 -22.294 1.00 90.56 200 LYS A N 1
ATOM 1633 C CA . LYS A 1 200 ? 20.810 -3.595 -20.845 1.00 90.56 200 LYS A CA 1
ATOM 1634 C C . LYS A 1 200 ? 20.317 -2.325 -20.157 1.00 90.56 200 LYS A C 1
ATOM 1636 O O . LYS A 1 200 ? 19.677 -2.426 -19.117 1.00 90.56 200 LYS A O 1
ATOM 1641 N N . TYR A 1 201 ? 20.561 -1.158 -20.752 1.00 89.25 201 TYR A N 1
ATOM 1642 C CA . TYR A 1 201 ? 20.057 0.108 -20.218 1.00 89.25 201 TYR A CA 1
ATOM 1643 C C . TYR A 1 201 ? 18.525 0.195 -20.230 1.00 89.25 201 TYR A C 1
ATOM 1645 O O . TYR A 1 201 ? 17.939 0.756 -19.306 1.00 89.25 201 TYR A O 1
ATOM 1653 N N . GLN A 1 202 ? 17.861 -0.347 -21.256 1.00 87.94 202 GLN A N 1
ATOM 1654 C CA . GLN A 1 202 ? 16.396 -0.389 -21.297 1.00 87.94 202 GLN A CA 1
ATOM 1655 C C . GLN A 1 202 ? 15.824 -1.336 -20.239 1.00 87.94 202 GLN A C 1
ATOM 1657 O O . GLN A 1 202 ? 14.896 -0.942 -19.535 1.00 87.94 202 GLN A O 1
ATOM 1662 N N . ASP A 1 203 ? 16.415 -2.522 -20.084 1.00 90.94 203 ASP A N 1
ATOM 1663 C CA . ASP A 1 203 ? 16.013 -3.494 -19.063 1.00 90.94 203 ASP A CA 1
ATOM 1664 C C . ASP A 1 203 ? 16.177 -2.913 -17.648 1.00 90.94 203 ASP A C 1
ATOM 1666 O O . ASP A 1 203 ? 15.277 -3.023 -16.817 1.00 90.94 203 ASP A O 1
ATOM 1670 N N . GLU A 1 204 ? 17.308 -2.255 -17.370 1.00 94.62 204 GLU A N 1
ATOM 1671 C CA . GLU A 1 204 ? 17.572 -1.602 -16.081 1.00 94.62 204 GLU A CA 1
ATOM 1672 C C . GLU A 1 204 ? 16.572 -0.475 -15.805 1.00 94.62 204 GLU A C 1
ATOM 1674 O O . GLU A 1 204 ? 16.045 -0.367 -14.698 1.00 94.62 204 GLU A O 1
ATOM 1679 N N . LYS A 1 205 ? 16.245 0.328 -16.822 1.00 92.75 205 LYS A N 1
ATOM 1680 C CA . LYS A 1 205 ? 15.238 1.382 -16.694 1.00 92.75 205 LYS A CA 1
ATOM 1681 C C . LYS A 1 205 ? 13.853 0.811 -16.377 1.00 92.75 205 LYS A C 1
ATOM 1683 O O . LYS A 1 205 ? 13.180 1.329 -15.490 1.00 92.75 205 LYS A O 1
ATOM 1688 N N . GLU A 1 206 ? 13.430 -0.239 -17.077 1.00 95.06 206 GLU A N 1
ATOM 1689 C CA . GLU A 1 206 ? 12.138 -0.887 -16.825 1.00 95.06 206 GLU A CA 1
ATOM 1690 C C . GLU A 1 206 ? 12.087 -1.497 -15.415 1.00 95.06 206 GLU A C 1
ATOM 1692 O O . GLU A 1 206 ? 11.076 -1.389 -14.720 1.00 95.06 206 GLU A O 1
ATOM 1697 N N . MET A 1 207 ? 13.189 -2.102 -14.967 1.00 96.44 207 MET A N 1
ATOM 1698 C CA . MET A 1 207 ? 13.327 -2.629 -13.607 1.00 96.44 207 MET A CA 1
ATOM 1699 C C . MET A 1 207 ? 13.216 -1.526 -12.550 1.00 96.44 207 MET A C 1
ATOM 1701 O O . MET A 1 207 ? 12.463 -1.690 -11.593 1.00 96.44 207 MET A O 1
ATOM 1705 N N . LEU A 1 208 ? 13.901 -0.394 -12.738 1.00 96.19 208 LEU A N 1
ATOM 1706 C CA . LEU A 1 208 ? 13.826 0.754 -11.829 1.00 96.19 208 LEU A CA 1
ATOM 1707 C C . LEU A 1 208 ? 12.420 1.365 -11.784 1.00 96.19 208 LEU A C 1
ATOM 1709 O O . LEU A 1 208 ? 11.945 1.734 -10.712 1.00 96.19 208 LEU A O 1
ATOM 1713 N N . GLU A 1 209 ? 11.732 1.460 -12.925 1.00 95.62 209 GLU A N 1
ATOM 1714 C CA . GLU A 1 209 ? 10.341 1.928 -12.972 1.00 95.62 209 GLU A CA 1
ATOM 1715 C C . GLU A 1 209 ? 9.408 0.984 -12.200 1.00 95.62 209 GLU A C 1
ATOM 1717 O O . GLU A 1 209 ? 8.594 1.451 -11.400 1.00 95.62 209 GLU A O 1
ATOM 1722 N N . LYS A 1 210 ? 9.566 -0.335 -12.368 1.00 96.69 210 LYS A N 1
ATOM 1723 C CA . LYS A 1 210 ? 8.819 -1.349 -11.604 1.00 96.69 210 LYS A CA 1
ATOM 1724 C C . LYS A 1 210 ? 9.109 -1.278 -10.107 1.00 96.69 210 LYS A C 1
ATOM 1726 O O . LYS A 1 210 ? 8.185 -1.364 -9.303 1.00 96.69 210 LYS A O 1
ATOM 1731 N N . GLU A 1 211 ? 10.372 -1.113 -9.723 1.00 96.69 211 GLU A N 1
ATOM 1732 C CA . GLU A 1 211 ? 10.761 -0.972 -8.319 1.00 96.69 211 GLU A CA 1
ATOM 1733 C C . GLU A 1 211 ? 10.143 0.283 -7.697 1.00 96.69 211 GLU A C 1
ATOM 1735 O O . GLU A 1 211 ? 9.608 0.215 -6.593 1.00 96.69 211 GLU A O 1
ATOM 1740 N N . ASN A 1 212 ? 10.140 1.406 -8.420 1.00 95.94 212 ASN A N 1
ATOM 1741 C CA . ASN A 1 212 ? 9.536 2.653 -7.958 1.00 95.94 212 ASN A CA 1
ATOM 1742 C C . ASN A 1 212 ? 8.016 2.517 -7.768 1.00 95.94 212 ASN A C 1
ATOM 1744 O O . ASN A 1 212 ? 7.491 2.898 -6.723 1.00 95.94 212 ASN A O 1
ATOM 1748 N N . GLN A 1 213 ? 7.320 1.898 -8.729 1.00 96.06 213 GLN A N 1
ATOM 1749 C CA . GLN A 1 213 ? 5.889 1.596 -8.607 1.00 96.06 213 GLN A CA 1
ATOM 1750 C C . GLN A 1 213 ? 5.597 0.736 -7.375 1.00 96.06 213 GLN A C 1
ATOM 1752 O O . GLN A 1 213 ? 4.732 1.081 -6.573 1.00 96.06 213 GLN A O 1
ATOM 1757 N N . LEU A 1 214 ? 6.377 -0.325 -7.170 1.00 97.62 214 LEU A N 1
ATOM 1758 C CA . LEU A 1 214 ? 6.248 -1.205 -6.011 1.00 97.62 214 LEU A CA 1
ATOM 1759 C C . LEU A 1 214 ? 6.524 -0.463 -4.694 1.00 97.62 214 LEU A C 1
ATOM 1761 O O . LEU A 1 214 ? 5.859 -0.706 -3.687 1.00 97.62 214 LEU A O 1
ATOM 1765 N N . LEU A 1 215 ? 7.495 0.453 -4.679 1.00 96.06 215 LEU A N 1
ATOM 1766 C CA . LEU A 1 215 ? 7.783 1.292 -3.516 1.00 96.06 215 LEU A CA 1
ATOM 1767 C C . LEU A 1 215 ? 6.607 2.222 -3.192 1.00 96.06 215 LEU A C 1
ATOM 1769 O O . LEU A 1 215 ? 6.273 2.407 -2.022 1.00 96.06 215 LEU A O 1
ATOM 1773 N N . ASN A 1 216 ? 5.966 2.773 -4.222 1.00 96.38 216 ASN A N 1
ATOM 1774 C CA . ASN A 1 216 ? 4.787 3.615 -4.072 1.00 96.38 216 ASN A CA 1
ATOM 1775 C C . ASN A 1 216 ? 3.591 2.822 -3.521 1.00 96.38 216 ASN A C 1
ATOM 1777 O O . ASN A 1 216 ? 2.978 3.261 -2.553 1.00 96.38 216 ASN A O 1
ATOM 1781 N N . GLU A 1 217 ? 3.327 1.625 -4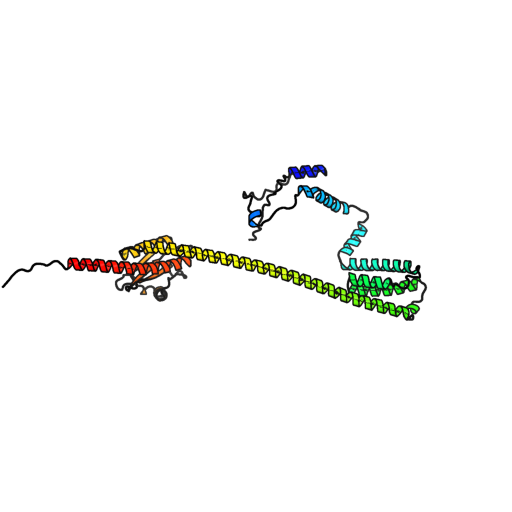.053 1.00 95.81 217 GLU A N 1
ATOM 1782 C CA . GLU A 1 217 ? 2.296 0.715 -3.527 1.00 95.81 217 GLU A CA 1
ATOM 1783 C C . GLU A 1 217 ? 2.553 0.360 -2.054 1.00 95.81 217 GLU A C 1
ATOM 1785 O O . GLU A 1 217 ? 1.642 0.390 -1.228 1.00 95.81 217 GLU A O 1
ATOM 1790 N N . LYS A 1 218 ? 3.808 0.079 -1.681 1.00 96.00 218 LYS A N 1
ATOM 1791 C CA . LYS A 1 218 ? 4.174 -0.174 -0.278 1.00 96.00 218 LYS A CA 1
ATOM 1792 C C . LYS A 1 218 ? 3.930 1.034 0.623 1.00 96.00 218 LYS A C 1
ATOM 1794 O O . LYS A 1 218 ? 3.473 0.853 1.748 1.00 96.00 218 LYS A O 1
ATOM 1799 N N . ASN A 1 219 ? 4.243 2.241 0.156 1.00 93.94 219 ASN A N 1
ATOM 1800 C CA . ASN A 1 219 ? 3.988 3.465 0.915 1.00 93.94 219 ASN A CA 1
ATOM 1801 C C . ASN A 1 219 ? 2.487 3.719 1.093 1.00 93.94 219 ASN A C 1
ATOM 1803 O O . ASN A 1 219 ? 2.066 4.109 2.180 1.00 93.94 219 ASN A O 1
ATOM 1807 N N . GLU A 1 220 ? 1.681 3.461 0.064 1.00 95.31 220 GLU A N 1
ATOM 1808 C CA . GLU A 1 220 ? 0.221 3.553 0.143 1.00 95.31 220 GLU A CA 1
ATOM 1809 C C . GLU A 1 220 ? -0.343 2.556 1.164 1.00 95.31 220 GLU A C 1
ATOM 1811 O O . GLU A 1 220 ? -1.072 2.953 2.074 1.00 95.31 220 GLU A O 1
ATOM 1816 N N . LEU A 1 221 ? 0.074 1.287 1.095 1.00 95.38 221 LEU A N 1
ATOM 1817 C CA . LEU A 1 221 ? -0.318 0.261 2.068 1.00 95.38 221 LEU A CA 1
ATOM 1818 C C . LEU A 1 221 ? 0.082 0.634 3.498 1.00 95.38 221 LEU A C 1
ATOM 1820 O O . LEU A 1 221 ? -0.690 0.428 4.435 1.00 95.38 221 LEU A O 1
ATOM 1824 N N . LEU A 1 222 ? 1.279 1.195 3.674 1.00 93.56 222 LEU A N 1
ATOM 1825 C CA . LEU A 1 222 ? 1.748 1.657 4.974 1.00 93.56 222 LEU A CA 1
ATOM 1826 C C . LEU A 1 222 ? 0.873 2.802 5.503 1.00 93.56 222 LEU A C 1
ATOM 1828 O O . LEU A 1 222 ? 0.509 2.788 6.676 1.00 93.56 222 LEU A O 1
ATOM 1832 N N . SER A 1 223 ? 0.500 3.757 4.648 1.00 92.31 223 SER A N 1
ATOM 1833 C CA . SER A 1 223 ? -0.393 4.862 5.015 1.00 92.31 223 SER A CA 1
ATOM 1834 C C . SER A 1 223 ? -1.765 4.359 5.468 1.00 92.31 223 SER A C 1
ATOM 1836 O O . SER A 1 223 ? -2.244 4.794 6.512 1.00 92.31 223 SER A O 1
ATOM 1838 N N . ILE A 1 224 ? -2.359 3.414 4.730 1.00 92.06 224 ILE A N 1
ATOM 1839 C CA . ILE A 1 224 ? -3.642 2.789 5.093 1.00 92.06 224 ILE A CA 1
ATOM 1840 C C . ILE A 1 224 ? -3.518 2.085 6.450 1.00 92.06 224 ILE A C 1
ATOM 1842 O O . ILE A 1 224 ? -4.312 2.330 7.351 1.00 92.06 224 ILE A O 1
ATOM 1846 N N . SER A 1 225 ? -2.466 1.281 6.643 1.00 91.75 225 SER A N 1
ATOM 1847 C CA . SER A 1 225 ? -2.242 0.580 7.912 1.00 91.75 225 SER A CA 1
ATOM 1848 C C . SER A 1 225 ? -2.039 1.533 9.095 1.00 91.75 225 SER A C 1
ATOM 1850 O O . SER A 1 225 ? -2.422 1.196 10.216 1.00 91.75 225 SER A O 1
ATOM 1852 N N . TYR A 1 226 ? -1.420 2.697 8.879 1.00 93.75 226 TYR A N 1
ATOM 1853 C CA . TYR A 1 226 ? -1.298 3.723 9.914 1.00 93.75 226 TYR A CA 1
ATOM 1854 C C . TYR A 1 226 ? -2.646 4.361 10.249 1.00 93.75 226 TYR A C 1
ATOM 1856 O O . TYR A 1 226 ? -2.921 4.583 11.427 1.00 93.75 226 TYR A O 1
ATOM 1864 N N . GLU A 1 227 ? -3.473 4.654 9.246 1.00 92.38 227 GLU A N 1
ATOM 1865 C CA . GLU A 1 227 ? -4.811 5.215 9.448 1.00 92.38 227 GLU A CA 1
ATOM 1866 C C . GLU A 1 227 ? -5.708 4.243 10.226 1.00 92.38 227 GLU A C 1
ATOM 1868 O O . GLU A 1 227 ? -6.304 4.643 11.228 1.00 92.38 227 GLU A O 1
ATOM 1873 N N . ASP A 1 228 ? -5.692 2.957 9.864 1.00 92.00 228 ASP A N 1
ATOM 1874 C CA . ASP A 1 228 ? -6.397 1.894 10.591 1.00 92.00 228 ASP A CA 1
ATOM 1875 C C . ASP A 1 228 ? -5.933 1.810 12.055 1.00 92.00 228 ASP A C 1
ATOM 1877 O O . ASP A 1 228 ? -6.747 1.799 12.979 1.00 92.00 228 ASP A O 1
ATOM 1881 N N . ALA A 1 229 ? -4.618 1.840 12.301 1.00 88.44 229 ALA A N 1
ATOM 1882 C CA . ALA A 1 229 ? -4.076 1.804 13.660 1.00 88.44 229 ALA A CA 1
ATOM 1883 C C . ALA A 1 229 ? -4.468 3.040 14.495 1.00 88.44 229 ALA A C 1
ATOM 1885 O O . ALA A 1 229 ? -4.678 2.939 15.709 1.00 88.44 229 ALA A O 1
ATOM 1886 N N . VAL A 1 230 ? -4.559 4.219 13.871 1.00 88.56 230 VAL A N 1
ATOM 1887 C CA . VAL A 1 230 ? -5.033 5.443 14.535 1.00 88.56 230 VAL A CA 1
ATOM 1888 C C . VAL A 1 230 ? -6.521 5.332 14.860 1.00 88.56 230 VAL A C 1
ATOM 1890 O O . VAL A 1 230 ? -6.906 5.650 15.988 1.00 88.56 230 VAL A O 1
ATOM 1893 N N . TYR A 1 231 ? -7.329 4.838 13.923 1.00 87.88 231 TYR A N 1
ATOM 1894 C CA . TYR A 1 231 ? -8.760 4.620 14.109 1.00 87.88 231 TYR A CA 1
ATOM 1895 C C . TYR A 1 231 ? -9.050 3.631 15.246 1.00 87.88 231 TYR A C 1
ATOM 1897 O O . TYR A 1 231 ? -9.836 3.935 16.147 1.00 87.88 231 TYR A O 1
ATOM 1905 N N . ASP A 1 232 ? -8.354 2.495 15.276 1.00 87.75 232 ASP A N 1
ATOM 1906 C CA . ASP A 1 232 ? -8.474 1.501 16.346 1.00 87.75 232 ASP A CA 1
ATOM 1907 C C . ASP A 1 232 ? -8.112 2.098 17.707 1.00 87.75 232 ASP A C 1
ATOM 1909 O O . ASP A 1 232 ? -8.804 1.880 18.705 1.00 87.75 232 ASP A O 1
ATOM 1913 N N . ARG A 1 233 ? -7.052 2.912 17.766 1.00 84.25 233 ARG A N 1
ATOM 1914 C CA . ARG A 1 233 ? -6.670 3.614 18.996 1.00 84.25 233 ARG A CA 1
ATOM 1915 C C . ARG A 1 233 ? -7.769 4.570 19.460 1.00 84.25 233 ARG A C 1
ATOM 1917 O O . ARG A 1 233 ? -8.024 4.645 20.662 1.00 84.25 233 ARG A O 1
ATOM 1924 N N . GLU A 1 234 ? -8.400 5.307 18.550 1.00 78.62 234 GLU A N 1
ATOM 1925 C CA . GLU A 1 234 ? -9.513 6.207 18.875 1.00 78.62 234 GLU A CA 1
ATOM 1926 C C . GLU A 1 234 ? -10.743 5.439 19.366 1.00 78.62 234 GLU A C 1
ATOM 1928 O O . GLU A 1 234 ? -11.321 5.816 20.388 1.00 78.62 234 GLU A O 1
ATOM 1933 N N . GLN A 1 235 ? -11.092 4.319 18.725 1.00 74.06 235 GLN A N 1
ATOM 1934 C CA . GLN A 1 235 ? -12.166 3.442 19.194 1.00 74.06 235 GLN A CA 1
ATOM 1935 C C . GLN A 1 235 ? -11.876 2.880 20.587 1.00 74.06 235 GLN A C 1
ATOM 1937 O O . GLN A 1 235 ? -12.736 2.942 21.468 1.00 74.06 235 GLN A O 1
ATOM 1942 N N . LEU A 1 236 ? -10.668 2.363 20.818 1.00 74.38 236 LEU A N 1
ATOM 1943 C CA . LEU A 1 236 ? -10.254 1.854 22.125 1.00 74.38 236 LEU A CA 1
ATOM 1944 C C . LEU A 1 236 ? -10.273 2.964 23.181 1.00 74.38 236 LEU A C 1
ATOM 1946 O O . LEU A 1 236 ? -10.763 2.749 24.290 1.00 74.38 236 LEU A O 1
ATOM 1950 N N . ALA A 1 237 ? -9.811 4.170 22.845 1.00 68.94 237 ALA A N 1
ATOM 1951 C CA . ALA A 1 237 ? -9.891 5.322 23.736 1.00 68.94 237 ALA A CA 1
ATOM 1952 C C . ALA A 1 237 ? -11.349 5.674 24.069 1.00 68.94 237 ALA A C 1
ATOM 1954 O O . ALA A 1 237 ? -11.674 5.881 25.238 1.00 68.94 237 ALA A O 1
ATOM 1955 N N . GLN A 1 238 ? -12.248 5.673 23.082 1.00 69.31 238 GLN A N 1
ATOM 1956 C CA . GLN A 1 238 ? -13.676 5.905 23.295 1.00 69.31 238 GLN A CA 1
ATOM 1957 C C . GLN A 1 238 ? -14.310 4.814 24.167 1.00 69.31 238 GLN A C 1
ATOM 1959 O O . GLN A 1 238 ? -15.095 5.129 25.062 1.00 69.31 238 GLN A O 1
ATOM 1964 N N . GLN A 1 239 ? -13.951 3.545 23.966 1.00 66.81 239 GLN A N 1
ATOM 1965 C CA . GLN A 1 239 ? -14.397 2.439 24.815 1.00 66.81 239 GLN A CA 1
ATOM 1966 C C . GLN A 1 239 ? -13.901 2.603 26.258 1.00 66.81 239 GLN A C 1
ATOM 1968 O O . GLN A 1 239 ? -14.675 2.414 27.196 1.00 66.81 239 GLN A O 1
ATOM 1973 N N . VAL A 1 240 ? -12.650 3.026 26.464 1.00 63.00 240 VAL A N 1
ATOM 1974 C CA . VAL A 1 240 ? -12.099 3.304 27.801 1.00 63.00 240 VAL A CA 1
ATOM 1975 C C . VAL A 1 240 ? -12.798 4.497 28.460 1.00 63.00 240 VAL A C 1
ATOM 1977 O O . VAL A 1 240 ? -13.175 4.404 29.628 1.00 63.00 240 VAL A O 1
ATOM 1980 N N . VAL A 1 241 ? -13.034 5.593 27.735 1.00 61.59 241 VAL A N 1
ATOM 1981 C CA . VAL A 1 241 ? -13.771 6.768 28.243 1.00 61.59 241 VAL A CA 1
ATOM 1982 C C . VAL A 1 241 ? -15.227 6.408 28.572 1.00 61.59 241 VAL A C 1
ATOM 1984 O O . VAL A 1 241 ? -15.756 6.800 29.617 1.00 61.59 241 VAL A O 1
ATOM 1987 N N . SER A 1 242 ? -15.868 5.594 27.733 1.00 58.97 242 SER A N 1
ATOM 1988 C CA . SER A 1 242 ? -17.196 5.035 28.001 1.00 58.97 242 SER A CA 1
ATOM 1989 C C . SER A 1 242 ? -17.191 4.159 29.261 1.00 58.97 242 SER A C 1
ATOM 1991 O O . SER A 1 242 ? -18.074 4.292 30.108 1.00 58.97 242 SER A O 1
ATOM 1993 N N . ASN A 1 243 ? -16.163 3.329 29.456 1.00 59.28 243 ASN A N 1
ATOM 1994 C CA . ASN A 1 243 ? -16.004 2.510 30.661 1.00 59.28 243 ASN A CA 1
ATOM 1995 C C . ASN A 1 243 ? -15.758 3.353 31.924 1.00 59.28 243 ASN A C 1
ATOM 1997 O O . ASN A 1 243 ? -16.307 3.032 32.977 1.00 59.28 243 ASN A O 1
ATOM 2001 N N . GLN A 1 244 ? -15.014 4.462 31.837 1.00 59.41 244 GLN A N 1
ATOM 2002 C CA . GLN A 1 244 ? -14.876 5.413 32.950 1.00 59.41 244 GLN A CA 1
ATOM 2003 C C . GLN A 1 244 ? -16.211 6.087 33.305 1.00 59.41 244 GLN A C 1
ATOM 2005 O O . GLN A 1 244 ? -16.516 6.270 34.479 1.00 59.41 244 GLN A O 1
ATOM 2010 N N . THR A 1 245 ? -17.064 6.387 32.323 1.00 56.78 245 THR A N 1
ATOM 2011 C CA . THR A 1 245 ? -18.444 6.837 32.597 1.00 56.78 245 THR A CA 1
ATOM 2012 C C . THR A 1 245 ? -19.268 5.718 33.249 1.00 56.78 245 THR A C 1
ATOM 2014 O O . THR A 1 245 ? -20.096 5.967 34.130 1.00 56.78 245 THR A O 1
ATOM 2017 N N . GLY A 1 246 ? -19.009 4.469 32.853 1.00 61.25 246 GLY A N 1
ATOM 2018 C CA . GLY A 1 246 ? -19.584 3.265 33.443 1.00 61.25 246 GLY A CA 1
ATOM 2019 C C . GLY A 1 246 ? -19.330 3.144 34.946 1.00 61.25 246 GLY A C 1
ATOM 2020 O O . GLY A 1 246 ? -20.257 2.783 35.661 1.00 61.25 246 GLY A O 1
ATOM 2021 N N . THR A 1 247 ? -18.146 3.513 35.453 1.00 59.97 247 THR A N 1
ATOM 2022 C CA . THR A 1 247 ? -17.847 3.458 36.901 1.00 59.97 247 THR A CA 1
ATOM 2023 C C . THR A 1 247 ? -18.618 4.511 37.702 1.00 59.97 247 THR A C 1
ATOM 2025 O O . THR A 1 247 ? -19.115 4.209 38.787 1.00 59.97 247 THR A O 1
ATOM 2028 N N . SER A 1 248 ? -18.799 5.722 37.159 1.00 62.84 248 SER A N 1
ATOM 2029 C CA . SER A 1 248 ? -19.662 6.744 37.776 1.00 62.84 248 SER A CA 1
ATOM 2030 C C . SER A 1 248 ? -21.135 6.320 37.786 1.00 62.84 248 SER A C 1
ATOM 2032 O O . SER A 1 248 ? -21.809 6.468 38.807 1.00 62.84 248 SER A O 1
ATOM 2034 N N . LYS A 1 249 ? -21.630 5.726 36.689 1.00 69.62 249 LYS A N 1
ATOM 2035 C CA . LYS A 1 249 ? -22.986 5.149 36.633 1.00 69.62 249 LYS A CA 1
ATOM 2036 C C . LYS A 1 249 ? -23.150 4.003 37.633 1.00 69.62 249 LYS A C 1
ATOM 2038 O O . LYS A 1 249 ? -24.130 3.978 38.372 1.00 69.62 249 LYS A O 1
ATOM 2043 N N . LEU A 1 250 ? -22.162 3.118 37.721 1.00 72.31 250 LEU A N 1
ATOM 2044 C CA . LEU A 1 250 ? -22.099 2.030 38.695 1.00 72.31 250 LEU A CA 1
ATOM 2045 C C . LEU A 1 250 ? -22.261 2.521 40.129 1.00 72.31 250 LEU A C 1
ATOM 2047 O O . LEU A 1 250 ? -23.103 2.022 40.871 1.00 72.31 250 LEU A O 1
ATOM 2051 N N . PHE A 1 251 ? -21.475 3.529 40.503 1.00 70.75 251 PHE A N 1
ATOM 2052 C CA . PHE A 1 251 ? -21.536 4.114 41.834 1.00 70.75 251 PHE A CA 1
ATOM 2053 C C . PHE A 1 251 ? -22.912 4.731 42.120 1.00 70.75 251 PHE A C 1
ATOM 2055 O O . PHE A 1 251 ? -23.464 4.532 43.201 1.00 70.75 251 PHE A O 1
ATOM 2062 N N . SER A 1 252 ? -23.504 5.419 41.137 1.00 76.56 252 SER A N 1
ATOM 2063 C CA . SER A 1 252 ? -24.848 5.990 41.287 1.00 76.56 252 SER A CA 1
ATOM 2064 C C . SER A 1 252 ? -25.937 4.921 41.466 1.00 76.56 252 SER A C 1
ATOM 2066 O O . SER A 1 252 ? -26.811 5.085 42.314 1.00 76.56 252 SER A O 1
ATOM 2068 N N . ILE A 1 253 ? -25.845 3.794 40.752 1.00 79.94 253 ILE A N 1
ATOM 2069 C CA . ILE A 1 253 ? -26.754 2.645 40.900 1.00 79.94 253 ILE A CA 1
ATOM 2070 C C . ILE A 1 253 ? -26.588 2.009 42.281 1.00 79.94 253 ILE A C 1
ATOM 2072 O O . ILE A 1 253 ? -27.573 1.740 42.965 1.00 79.94 253 ILE A O 1
ATOM 2076 N N . PHE A 1 254 ? -25.347 1.833 42.732 1.00 79.50 254 PHE A N 1
ATOM 2077 C CA . PHE A 1 254 ? -25.050 1.298 44.059 1.00 79.50 254 PHE A CA 1
ATOM 2078 C C . PHE A 1 254 ? -25.638 2.173 45.175 1.00 79.50 254 PHE A C 1
ATOM 2080 O O . PHE A 1 254 ? -26.233 1.661 46.118 1.00 79.50 254 PHE A O 1
ATOM 2087 N N . GLN A 1 255 ? -25.542 3.499 45.040 1.00 79.06 255 GLN A N 1
ATOM 2088 C CA . GLN A 1 255 ? -26.136 4.442 45.987 1.00 79.06 255 GLN A CA 1
ATOM 2089 C C . GLN A 1 255 ? -27.671 4.380 45.994 1.00 79.06 255 GLN A C 1
ATOM 2091 O O . GLN A 1 255 ? -28.286 4.517 47.050 1.00 79.06 255 GLN A O 1
ATOM 2096 N N . GLN A 1 256 ? -28.303 4.171 44.837 1.00 82.31 256 GLN A N 1
ATOM 2097 C CA . GLN A 1 256 ? -29.758 4.013 44.749 1.00 82.31 256 GLN A CA 1
ATOM 2098 C C . GLN A 1 256 ? -30.232 2.709 45.405 1.00 82.31 256 GLN A C 1
ATOM 2100 O O . GLN A 1 256 ? -31.249 2.725 46.104 1.00 82.31 256 GLN A O 1
ATOM 2105 N N . LEU A 1 257 ? -29.472 1.622 45.230 1.00 83.94 257 LEU A N 1
ATOM 2106 C CA . LEU A 1 257 ? -29.725 0.293 45.801 1.00 83.94 257 LEU A CA 1
ATOM 2107 C C . LEU A 1 257 ? -29.484 0.209 47.317 1.00 83.94 257 LEU A C 1
ATOM 2109 O O . LEU A 1 257 ? -29.970 -0.730 47.945 1.00 83.94 257 LEU A O 1
ATOM 2113 N N . ASP A 1 258 ? -28.770 1.164 47.921 1.00 82.69 258 ASP A N 1
ATOM 2114 C CA . ASP A 1 258 ? -28.498 1.189 49.363 1.00 82.69 258 ASP A CA 1
ATOM 2115 C C . ASP A 1 258 ? -29.764 1.530 50.174 1.00 82.69 258 ASP A C 1
ATOM 2117 O O . ASP A 1 258 ? -30.020 2.679 50.550 1.00 82.69 258 ASP A O 1
ATOM 2121 N N . LYS A 1 259 ? -30.602 0.516 50.419 1.00 85.81 259 LYS A N 1
ATOM 2122 C CA . LYS A 1 259 ? -31.849 0.611 51.192 1.00 85.81 259 LYS A CA 1
ATOM 2123 C C . LYS A 1 259 ? -31.765 -0.197 52.495 1.00 85.81 259 LYS A C 1
ATOM 2125 O O . LYS A 1 259 ? -31.100 -1.228 52.549 1.00 85.81 259 LYS A O 1
ATOM 2130 N N . PRO A 1 260 ? -32.497 0.202 53.554 1.00 75.44 260 PRO A N 1
ATOM 2131 C CA . PRO A 1 260 ? -32.413 -0.445 54.870 1.00 75.44 260 PRO A CA 1
ATOM 2132 C C . PRO A 1 260 ? -33.147 -1.796 54.973 1.00 75.44 260 PRO A C 1
ATOM 2134 O O . PRO A 1 260 ? -33.080 -2.451 56.010 1.00 75.44 260 PRO A O 1
ATOM 2137 N N . THR A 1 261 ? -33.902 -2.194 53.948 1.00 78.62 261 THR A N 1
ATOM 2138 C CA . THR A 1 261 ? -34.790 -3.370 53.948 1.00 78.62 261 THR A CA 1
ATOM 2139 C C . THR A 1 261 ? -34.569 -4.194 52.684 1.00 78.62 261 THR A C 1
ATOM 2141 O O . THR A 1 261 ? -34.498 -3.630 51.597 1.00 78.62 261 THR A O 1
ATOM 2144 N N . VAL A 1 262 ? -34.517 -5.523 52.820 1.00 81.75 262 VAL A N 1
ATOM 2145 C CA . VAL A 1 262 ? -34.309 -6.468 51.704 1.00 81.75 262 VAL A CA 1
ATOM 2146 C C . VAL A 1 262 ? -35.340 -6.261 50.587 1.00 81.75 262 VAL A C 1
ATOM 2148 O O . VAL A 1 262 ? -34.975 -6.132 49.424 1.00 81.75 262 VAL A O 1
ATOM 2151 N N . GLU A 1 263 ? -36.620 -6.114 50.937 1.00 82.75 263 GLU A N 1
ATOM 2152 C CA . GLU A 1 263 ? -37.702 -5.854 49.973 1.00 82.75 263 GLU A CA 1
ATOM 2153 C C . GLU A 1 263 ? -37.518 -4.535 49.205 1.00 82.75 263 GLU A C 1
ATOM 2155 O O . GLU A 1 263 ? -37.820 -4.455 48.016 1.00 82.75 263 GLU A O 1
ATOM 2160 N N . ALA A 1 264 ? -36.989 -3.500 49.865 1.00 83.38 264 ALA A N 1
ATOM 2161 C CA . ALA A 1 264 ? -36.735 -2.210 49.233 1.00 83.38 264 ALA A CA 1
ATOM 2162 C C . ALA A 1 264 ? -35.567 -2.285 48.238 1.00 83.38 264 ALA A C 1
ATOM 2164 O O . ALA A 1 264 ? -35.654 -1.686 47.168 1.00 83.38 264 ALA A O 1
ATOM 2165 N N . VAL A 1 265 ? -34.516 -3.053 48.553 1.00 84.69 265 VAL A N 1
ATOM 2166 C CA . VAL A 1 265 ? -33.402 -3.318 47.624 1.00 84.69 265 VAL A CA 1
ATOM 2167 C C . VAL A 1 265 ? -33.914 -4.049 46.379 1.00 84.69 265 VAL A C 1
ATOM 2169 O O . VAL A 1 265 ? -33.613 -3.639 45.259 1.00 84.69 265 VAL A O 1
ATOM 2172 N N . LEU A 1 266 ? -34.740 -5.088 46.551 1.00 85.25 266 LEU A N 1
ATOM 2173 C CA . LEU A 1 266 ? -35.305 -5.858 45.435 1.00 85.25 266 LEU A CA 1
ATOM 2174 C C . LEU A 1 266 ? -36.224 -5.008 44.545 1.00 85.25 266 LEU A C 1
ATOM 2176 O O . LEU A 1 266 ? -36.112 -5.057 43.321 1.00 85.25 266 LEU A O 1
ATOM 2180 N N . ASN A 1 267 ? -37.094 -4.186 45.139 1.00 86.25 267 ASN A N 1
ATOM 2181 C CA . ASN A 1 267 ? -37.978 -3.297 44.382 1.00 86.25 267 ASN A CA 1
ATOM 2182 C C . ASN A 1 267 ? -37.205 -2.229 43.598 1.00 86.25 267 ASN A C 1
ATOM 2184 O O . ASN A 1 267 ? -37.537 -1.960 42.443 1.00 86.25 267 ASN A O 1
ATOM 2188 N N . GLU A 1 268 ? -36.161 -1.644 44.189 1.00 87.06 268 GLU A N 1
ATOM 2189 C CA . GLU A 1 268 ? -35.311 -0.681 43.482 1.00 87.06 268 GLU A CA 1
ATOM 2190 C C . GLU A 1 268 ? -34.518 -1.364 42.358 1.00 87.06 268 GLU A C 1
ATOM 2192 O O . GLU A 1 268 ? -34.442 -0.836 41.253 1.00 87.06 268 GLU A O 1
ATOM 2197 N N . THR A 1 269 ? -34.020 -2.583 42.587 1.00 86.31 269 THR A N 1
ATOM 2198 C CA . THR A 1 269 ? -33.358 -3.392 41.547 1.00 86.31 269 THR A CA 1
ATOM 2199 C C . THR A 1 269 ? -34.285 -3.618 40.359 1.00 86.31 269 THR A C 1
ATOM 2201 O O . THR A 1 269 ? -33.906 -3.350 39.219 1.00 86.31 269 THR A O 1
ATOM 2204 N N . LYS A 1 270 ? -35.526 -4.051 40.617 1.00 88.06 270 LYS A N 1
ATOM 2205 C CA . LYS A 1 270 ? -36.548 -4.236 39.579 1.00 88.06 270 LYS A CA 1
ATOM 2206 C C . LYS A 1 270 ? -36.770 -2.948 38.784 1.00 88.06 270 LYS A C 1
ATOM 2208 O O . LYS A 1 270 ? -36.818 -3.000 37.560 1.00 88.06 270 LYS A O 1
ATOM 2213 N N . LYS A 1 271 ? -36.864 -1.804 39.464 1.00 86.88 271 LYS A N 1
ATOM 2214 C CA . LYS A 1 271 ? -37.078 -0.497 38.832 1.00 86.88 271 LYS A CA 1
ATOM 2215 C C . LYS A 1 271 ? -35.906 -0.071 37.942 1.00 86.88 271 LYS A C 1
ATOM 2217 O O . LYS A 1 271 ? -36.135 0.340 36.811 1.00 86.88 271 LYS A O 1
ATOM 2222 N N . ILE A 1 272 ? -34.669 -0.202 38.420 1.00 86.00 272 ILE A N 1
ATOM 2223 C CA . ILE A 1 272 ? -33.468 0.174 37.655 1.00 86.00 272 ILE A CA 1
ATOM 2224 C C . ILE A 1 272 ? -33.308 -0.724 36.422 1.00 86.00 272 ILE A C 1
ATOM 2226 O O . ILE A 1 272 ? -32.980 -0.240 35.339 1.00 86.00 272 ILE A O 1
ATOM 2230 N N . VAL A 1 273 ? -33.561 -2.029 36.569 1.00 86.12 273 VAL A N 1
ATOM 2231 C CA . VAL A 1 273 ? -33.528 -2.976 35.446 1.00 86.12 273 VAL A CA 1
ATOM 2232 C C . VAL A 1 273 ? -34.627 -2.654 34.434 1.00 86.12 273 VAL A C 1
ATOM 2234 O O . VAL A 1 273 ? -34.339 -2.635 33.242 1.00 86.12 273 VAL A O 1
ATOM 2237 N N . ALA A 1 274 ? -35.846 -2.350 34.886 1.00 85.75 274 ALA A N 1
ATOM 2238 C CA . ALA A 1 274 ? -36.957 -1.958 34.019 1.00 85.75 274 ALA A CA 1
ATOM 2239 C C . ALA A 1 274 ? -36.654 -0.679 33.219 1.00 85.75 274 ALA A C 1
ATOM 2241 O O . ALA A 1 274 ? -36.855 -0.646 32.008 1.00 85.75 274 ALA A O 1
ATOM 2242 N N . GLU A 1 275 ? -36.094 0.345 33.871 1.00 85.31 275 GLU A N 1
ATOM 2243 C CA . GLU A 1 275 ? -35.724 1.614 33.231 1.00 85.31 275 GLU A CA 1
ATOM 2244 C C . GLU A 1 275 ? -34.597 1.436 32.205 1.00 85.31 275 GLU A C 1
ATOM 2246 O O . GLU A 1 275 ? -34.673 1.963 31.099 1.00 85.31 275 GLU A O 1
ATOM 2251 N N . GLN A 1 276 ? -33.559 0.662 32.536 1.00 79.69 276 GLN A N 1
ATOM 2252 C CA . GLN A 1 276 ? -32.434 0.432 31.623 1.00 79.69 276 GLN A CA 1
ATOM 2253 C C . GLN A 1 276 ? -32.765 -0.526 30.482 1.00 79.69 276 GLN A C 1
ATOM 2255 O O . GLN A 1 276 ? -32.182 -0.404 29.403 1.00 79.69 276 GLN A O 1
ATOM 2260 N N . LEU A 1 277 ? -33.664 -1.486 30.706 1.00 80.19 277 LEU A N 1
ATOM 2261 C CA . LEU A 1 277 ? -34.119 -2.406 29.670 1.00 80.19 277 LEU A CA 1
ATOM 2262 C C . LEU A 1 277 ? -35.296 -1.871 28.848 1.00 80.19 277 LEU A C 1
ATOM 2264 O O . LEU A 1 277 ? -35.588 -2.469 27.815 1.00 80.19 277 LEU A O 1
ATOM 2268 N N . GLU A 1 278 ? -35.889 -0.742 29.250 1.00 80.88 278 GLU A N 1
ATOM 2269 C CA . GLU A 1 278 ? -37.125 -0.184 28.681 1.00 80.88 278 GLU A CA 1
ATOM 2270 C C . GLU A 1 278 ? -38.244 -1.239 28.644 1.00 80.88 278 GLU A C 1
ATOM 2272 O O . GLU A 1 278 ? -38.914 -1.431 27.630 1.00 80.88 278 GLU A O 1
ATOM 2277 N N . THR A 1 279 ? -38.410 -1.974 29.749 1.00 80.19 279 THR A N 1
ATOM 2278 C CA . THR A 1 279 ? -39.406 -3.047 29.863 1.00 80.19 279 THR A CA 1
ATOM 2279 C C . THR A 1 279 ? -40.101 -3.045 31.215 1.00 80.19 279 THR A C 1
ATOM 2281 O O . THR A 1 279 ? -39.463 -2.912 32.258 1.00 80.19 279 THR A O 1
ATOM 2284 N N . ASP A 1 280 ? -41.414 -3.261 31.202 1.00 74.62 280 ASP A N 1
ATOM 2285 C CA . ASP A 1 280 ? -42.225 -3.380 32.416 1.00 74.62 280 ASP A CA 1
ATOM 2286 C C . ASP A 1 280 ? -42.252 -4.822 32.962 1.00 74.62 280 ASP A C 1
ATOM 2288 O O . ASP A 1 280 ? -42.639 -5.064 34.111 1.00 74.62 280 ASP A O 1
ATOM 2292 N N . SER A 1 281 ? -41.786 -5.794 32.172 1.00 80.31 281 SER A N 1
ATOM 2293 C CA . SER A 1 281 ? -41.919 -7.231 32.443 1.00 80.31 281 SER A CA 1
ATOM 2294 C C . SER A 1 281 ? -40.719 -7.823 33.193 1.00 80.31 281 SER A C 1
ATOM 2296 O O . SER A 1 281 ? -40.183 -8.868 32.819 1.00 80.31 281 SER A O 1
ATOM 2298 N N . VAL A 1 282 ? -40.280 -7.148 34.262 1.00 84.44 282 VAL A N 1
ATOM 2299 C CA . VAL A 1 282 ? -39.184 -7.601 35.140 1.00 84.44 282 VAL A CA 1
ATOM 2300 C C . VAL A 1 282 ? -39.757 -8.143 36.446 1.00 84.44 282 VAL A C 1
ATOM 2302 O O . VAL A 1 282 ? -40.447 -7.427 37.170 1.00 84.44 282 VAL A O 1
ATOM 2305 N N . ASN A 1 283 ? -39.444 -9.382 36.806 1.00 86.12 283 ASN A N 1
ATOM 2306 C CA . ASN A 1 283 ? -39.880 -10.024 38.046 1.00 86.12 283 ASN A CA 1
ATOM 2307 C C . ASN A 1 283 ? -38.686 -10.578 38.829 1.00 86.12 283 ASN A C 1
ATOM 2309 O O . ASN A 1 283 ? -37.675 -10.959 38.248 1.00 86.12 283 ASN A O 1
ATOM 2313 N N . ILE A 1 284 ? -38.791 -10.606 40.160 1.00 84.69 284 ILE A N 1
ATOM 2314 C CA . ILE A 1 284 ? -37.780 -11.216 41.031 1.00 84.69 284 ILE A CA 1
ATOM 2315 C C . ILE A 1 284 ? -38.458 -12.277 41.891 1.00 84.69 284 ILE A C 1
ATOM 2317 O O . ILE A 1 284 ? -39.395 -11.974 42.629 1.00 84.69 284 ILE A O 1
ATOM 2321 N N . TYR A 1 285 ? -37.972 -13.512 41.811 1.00 84.00 285 TYR A N 1
ATOM 2322 C CA . TYR A 1 285 ? -38.467 -14.649 42.582 1.00 84.00 285 TYR A CA 1
ATOM 2323 C C . TYR A 1 285 ? -37.451 -15.050 43.653 1.00 84.00 285 TYR A C 1
ATOM 2325 O O . TYR A 1 285 ? -36.253 -15.087 43.394 1.00 84.00 285 TYR A O 1
ATOM 2333 N N . SER A 1 286 ? -37.907 -15.371 44.865 1.00 81.19 286 SER A N 1
ATOM 2334 C CA . SER A 1 286 ? -37.055 -16.044 45.857 1.00 81.19 286 SER A CA 1
ATOM 2335 C C . SER A 1 286 ? -36.866 -17.503 45.444 1.00 81.19 286 SER A C 1
ATOM 2337 O O . SER A 1 286 ? -37.828 -18.126 45.011 1.00 81.19 286 SER A O 1
ATOM 2339 N N . LEU A 1 287 ? -35.654 -18.040 45.595 1.00 74.50 287 LEU A N 1
ATOM 2340 C CA . LEU A 1 287 ? -35.320 -19.449 45.338 1.00 74.50 287 LEU A CA 1
ATOM 2341 C C . LEU A 1 287 ? -35.248 -20.279 46.635 1.00 74.50 287 LEU A C 1
ATOM 2343 O O . LEU A 1 287 ? -34.614 -21.330 46.673 1.00 74.50 287 LEU A O 1
ATOM 2347 N N . SER A 1 288 ? -35.874 -19.806 47.717 1.00 67.25 288 SER A N 1
ATOM 2348 C CA . SER A 1 288 ? -35.958 -20.548 48.981 1.00 67.25 288 SER A CA 1
ATOM 2349 C C . SER A 1 288 ? -36.836 -21.802 48.855 1.00 67.25 288 SER A C 1
ATOM 2351 O O . SER A 1 288 ? -37.766 -21.834 48.049 1.00 67.25 288 SER A O 1
ATOM 2353 N N . GLU A 1 289 ? -36.599 -22.817 49.696 1.00 57.50 289 GLU A N 1
ATOM 2354 C CA . GLU A 1 289 ? -37.403 -24.059 49.738 1.00 57.50 289 GLU A CA 1
ATOM 2355 C C . GLU A 1 289 ? -38.905 -23.810 49.985 1.00 57.50 289 GLU A C 1
ATOM 2357 O O . GLU A 1 289 ? -39.743 -24.639 49.639 1.00 57.50 289 GLU A O 1
ATOM 2362 N N . PHE A 1 290 ? -39.251 -22.647 50.546 1.00 50.97 290 PHE A N 1
ATOM 2363 C CA . PHE A 1 290 ? -40.621 -22.226 50.852 1.00 50.97 290 PHE A CA 1
ATOM 2364 C C . PHE A 1 290 ? -41.237 -21.305 49.787 1.00 50.97 290 PHE A C 1
ATOM 2366 O O . PHE A 1 290 ? -42.348 -20.803 49.967 1.00 50.97 290 PHE A O 1
ATOM 2373 N N . SER A 1 291 ? -40.523 -21.043 48.691 1.00 61.47 291 SER A N 1
ATOM 2374 C CA . SER A 1 291 ? -41.001 -20.191 47.604 1.00 61.47 291 SER A CA 1
ATOM 2375 C C . SER A 1 291 ? -41.907 -20.954 46.630 1.00 61.47 291 SER A C 1
ATOM 2377 O O . SER A 1 291 ? -41.762 -22.153 46.403 1.00 61.47 291 SER A O 1
ATOM 2379 N N . GLY A 1 292 ? -42.865 -20.247 46.020 1.00 55.94 292 GLY A N 1
ATOM 2380 C CA . GLY A 1 292 ? -43.779 -20.827 45.027 1.00 55.94 292 GLY A CA 1
ATOM 2381 C C . GLY A 1 292 ? -43.157 -21.061 43.643 1.00 55.94 292 GLY A C 1
ATOM 2382 O O . GLY A 1 292 ? -43.807 -21.657 42.782 1.00 55.94 292 GLY A O 1
ATOM 2383 N N . PHE A 1 293 ? -41.925 -20.597 43.403 1.00 70.06 293 PHE A N 1
ATOM 2384 C CA . PHE A 1 293 ? -41.262 -20.681 42.103 1.00 70.06 293 PHE A CA 1
ATOM 2385 C C . PHE A 1 293 ? -40.288 -21.862 42.068 1.00 70.06 293 PHE A C 1
ATOM 2387 O O . PHE A 1 293 ? -39.284 -21.881 42.773 1.00 70.06 293 PHE A O 1
ATOM 2394 N N . ASN A 1 294 ? -40.580 -22.863 41.235 1.00 69.19 294 ASN A N 1
ATOM 2395 C CA . ASN A 1 294 ? -39.790 -24.090 41.177 1.00 69.19 294 ASN A CA 1
ATOM 2396 C C . ASN A 1 294 ? -38.894 -24.108 39.931 1.00 69.19 294 ASN A C 1
ATOM 2398 O O . ASN A 1 294 ? -39.358 -24.409 38.829 1.00 69.19 294 ASN A O 1
ATOM 2402 N N . LEU A 1 295 ? -37.602 -23.824 40.128 1.00 71.50 295 LEU A N 1
ATOM 2403 C CA . LEU A 1 295 ? -36.582 -23.788 39.071 1.00 71.50 295 LEU A CA 1
ATOM 2404 C C . LEU A 1 295 ? -36.453 -25.129 38.321 1.00 71.50 295 LEU A C 1
ATOM 2406 O O . LEU A 1 295 ? -36.068 -25.149 37.156 1.00 71.50 295 LEU A O 1
ATOM 2410 N N . ASN A 1 296 ? -36.858 -26.246 38.941 1.00 69.00 296 ASN A N 1
ATOM 2411 C CA . ASN A 1 296 ? -36.822 -27.576 38.322 1.00 69.00 296 ASN A CA 1
ATOM 2412 C C . ASN A 1 296 ? -37.779 -27.729 37.126 1.00 69.00 296 ASN A C 1
ATOM 2414 O O . ASN A 1 296 ? -37.652 -28.689 36.370 1.00 69.00 296 ASN A O 1
ATOM 2418 N N . ARG A 1 297 ? -38.732 -26.803 36.931 1.00 72.00 297 ARG A N 1
ATOM 2419 C CA . ARG A 1 297 ? -39.574 -26.765 35.720 1.00 72.00 297 ARG A CA 1
ATOM 2420 C C . ARG A 1 297 ? -38.814 -26.282 34.480 1.00 72.00 297 ARG A C 1
ATOM 2422 O O . ARG A 1 297 ? -39.284 -26.518 33.374 1.00 72.00 297 ARG A O 1
ATOM 2429 N N . TYR A 1 298 ? -37.645 -25.664 34.659 1.00 79.75 298 TYR A N 1
ATOM 2430 C CA . TYR A 1 298 ? -36.827 -25.088 33.592 1.00 79.75 298 TYR A CA 1
ATOM 2431 C C . TYR A 1 298 ? -35.401 -25.666 33.632 1.00 79.75 298 TYR A C 1
ATOM 2433 O O . TYR A 1 298 ? -34.468 -24.976 34.042 1.00 79.75 298 TYR A O 1
ATOM 2441 N N . PRO A 1 299 ? -35.197 -26.929 33.208 1.00 75.12 299 PRO A N 1
ATOM 2442 C CA . PRO A 1 299 ? -33.928 -27.641 33.396 1.00 75.12 299 PRO A CA 1
ATOM 2443 C C . PRO A 1 299 ? -32.743 -26.974 32.683 1.00 75.12 299 PRO A C 1
ATOM 2445 O O . PRO A 1 299 ? -31.668 -26.876 33.261 1.00 75.12 299 PRO A O 1
ATOM 2448 N N . ILE A 1 300 ? -32.965 -26.444 31.475 1.00 77.25 300 ILE A N 1
ATOM 2449 C CA . ILE A 1 300 ? -31.948 -25.731 30.677 1.00 77.25 300 ILE A CA 1
ATOM 2450 C C . ILE A 1 300 ? -31.455 -24.473 31.410 1.00 77.25 300 ILE A C 1
ATOM 2452 O O . ILE A 1 300 ? -30.261 -24.207 31.487 1.00 77.25 300 ILE A O 1
ATOM 2456 N N . LEU A 1 301 ? -32.389 -23.722 31.997 1.00 80.00 301 LEU A N 1
ATOM 2457 C CA . LEU A 1 301 ? -32.093 -22.515 32.760 1.00 80.00 301 LEU A CA 1
ATOM 2458 C C . LEU A 1 301 ? -31.370 -22.894 34.065 1.00 80.00 301 LEU A C 1
ATOM 2460 O O . LEU A 1 301 ? -30.336 -22.328 34.395 1.00 80.00 301 LEU A O 1
ATOM 2464 N N . ALA A 1 302 ? -31.845 -23.919 34.775 1.00 75.94 302 ALA A N 1
ATOM 2465 C CA . ALA A 1 302 ? -31.222 -24.393 36.010 1.00 75.94 302 ALA A CA 1
ATOM 2466 C C . ALA A 1 302 ? -29.776 -24.901 35.835 1.00 75.94 302 ALA A C 1
ATOM 2468 O O . ALA A 1 302 ? -29.006 -24.857 36.793 1.00 75.94 302 ALA A O 1
ATOM 2469 N N . GLU A 1 303 ? -29.409 -25.410 34.657 1.00 75.12 303 GLU A N 1
ATOM 2470 C CA . GLU A 1 303 ? -28.050 -25.868 34.354 1.00 75.12 303 GLU A CA 1
ATOM 2471 C C . GLU A 1 303 ? -27.109 -24.699 34.040 1.00 75.12 303 GLU A C 1
ATOM 2473 O O . GLU A 1 303 ? -26.030 -24.623 34.624 1.00 75.12 303 GLU A O 1
ATOM 2478 N N . GLU A 1 304 ? -27.532 -23.746 33.205 1.00 73.50 304 GLU A N 1
ATOM 2479 C CA . GLU A 1 304 ? -26.700 -22.587 32.853 1.00 73.50 304 GLU A CA 1
ATOM 2480 C C . GLU A 1 304 ? -26.538 -21.591 34.016 1.00 73.50 304 GLU A C 1
ATOM 2482 O O . GLU A 1 304 ? -25.448 -21.055 34.213 1.00 73.50 304 GLU A O 1
ATOM 2487 N N . LEU A 1 305 ? -27.553 -21.407 34.874 1.00 75.50 305 LEU A N 1
ATOM 2488 C CA . LEU A 1 305 ? -27.441 -20.530 36.053 1.00 75.50 305 LEU A CA 1
ATOM 2489 C C . LEU A 1 305 ? -26.556 -21.105 37.176 1.00 75.50 305 LEU A C 1
ATOM 2491 O O . LEU A 1 305 ? -26.304 -20.405 38.156 1.00 75.50 305 LEU A O 1
ATOM 2495 N N . LYS A 1 306 ? -26.070 -22.352 37.075 1.00 65.31 306 LYS A N 1
ATOM 2496 C CA . LYS A 1 306 ? -25.058 -22.884 38.011 1.00 65.31 306 LYS A CA 1
ATOM 2497 C C . LYS A 1 306 ? -23.666 -22.301 37.782 1.00 65.31 306 LYS A C 1
ATOM 2499 O O . LYS A 1 306 ? -22.838 -22.401 38.679 1.00 65.31 306 LYS A O 1
ATOM 2504 N N . ASN A 1 307 ? -23.417 -21.716 36.612 1.00 62.06 307 ASN A N 1
ATOM 2505 C CA . ASN A 1 307 ? -22.114 -21.164 36.243 1.00 62.06 307 ASN A CA 1
ATOM 2506 C C . ASN A 1 307 ? -21.975 -19.665 36.578 1.00 62.06 307 ASN A C 1
ATOM 2508 O O . ASN A 1 307 ? -21.045 -19.032 36.091 1.00 62.06 307 ASN A O 1
ATOM 2512 N N . ASP A 1 308 ? -22.890 -19.091 37.372 1.00 58.91 308 ASP A N 1
ATOM 2513 C CA . ASP A 1 308 ? -22.955 -17.654 37.711 1.00 58.91 308 ASP A CA 1
ATOM 2514 C C . ASP A 1 308 ? -23.035 -16.705 36.495 1.00 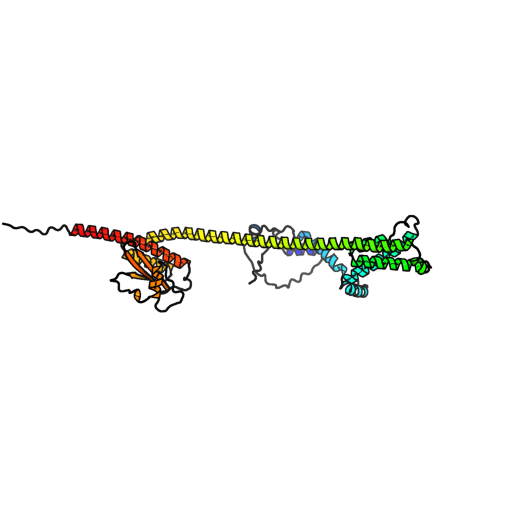58.91 308 ASP A C 1
ATOM 2516 O O . ASP A 1 308 ? -22.745 -15.509 36.581 1.00 58.91 308 ASP A O 1
ATOM 2520 N N . GLU A 1 309 ? -23.481 -17.214 35.345 1.00 64.88 309 GLU A N 1
ATOM 2521 C CA . GLU A 1 309 ? -23.667 -16.430 34.127 1.00 64.88 309 GLU A CA 1
ATOM 2522 C C . GLU A 1 309 ? -25.118 -15.946 33.974 1.00 64.88 309 GLU A C 1
ATOM 2524 O O . GLU A 1 309 ? -26.081 -16.612 34.364 1.00 64.88 309 GLU A O 1
ATOM 2529 N N . VAL A 1 310 ? -25.284 -14.752 33.387 1.00 80.38 310 VAL A N 1
ATOM 2530 C CA . VAL A 1 310 ? -26.599 -14.268 32.947 1.00 80.38 310 VAL A CA 1
ATOM 2531 C C . VAL A 1 310 ? -27.062 -15.163 31.811 1.00 80.38 310 VAL A C 1
ATOM 2533 O O . VAL A 1 310 ? -26.418 -15.242 30.765 1.00 80.38 310 VAL A O 1
ATOM 2536 N N . TRP A 1 311 ? -28.211 -15.791 32.001 1.00 84.31 311 TRP A N 1
ATOM 2537 C CA . TRP A 1 311 ? -28.851 -16.593 30.982 1.00 84.31 311 TRP A CA 1
ATOM 2538 C C . TRP A 1 311 ? -29.528 -15.699 29.944 1.00 84.31 311 TRP A C 1
ATOM 2540 O O . TRP A 1 311 ? -30.236 -14.748 30.295 1.00 84.31 311 TRP A O 1
ATOM 2550 N N . VAL A 1 312 ? -29.317 -16.016 28.666 1.00 83.00 312 VAL A N 1
ATOM 2551 C CA . VAL A 1 312 ? -29.869 -15.276 27.524 1.00 83.00 312 VAL A CA 1
ATOM 2552 C C . VAL A 1 312 ? -30.575 -16.246 26.589 1.00 83.00 312 VAL A C 1
ATOM 2554 O O . VAL A 1 312 ? -29.958 -17.177 26.067 1.00 83.00 312 VAL A O 1
ATOM 2557 N N . ASN A 1 313 ? -31.848 -15.987 26.298 1.00 82.44 313 ASN A N 1
ATOM 2558 C CA . ASN A 1 313 ? -32.642 -16.820 25.400 1.00 82.44 313 ASN A CA 1
ATOM 2559 C C . ASN A 1 313 ? -32.315 -16.554 23.925 1.00 82.44 313 ASN A C 1
ATOM 2561 O O . ASN A 1 313 ? -33.066 -15.905 23.200 1.00 82.44 313 ASN A O 1
ATOM 2565 N N . LYS A 1 314 ? -31.177 -17.073 23.460 1.00 78.56 314 LYS A N 1
ATOM 2566 C CA . LYS A 1 314 ? -30.736 -16.929 22.060 1.00 78.56 314 LYS A CA 1
ATOM 2567 C C . LYS A 1 314 ? -31.627 -17.689 21.073 1.00 78.56 314 LYS A C 1
ATOM 2569 O O . LYS A 1 314 ? -31.710 -17.311 19.910 1.00 78.56 314 LYS A O 1
ATOM 2574 N N . ASN A 1 315 ? -32.277 -18.755 21.540 1.00 76.81 315 ASN A N 1
ATOM 2575 C CA . ASN A 1 315 ? -33.046 -19.681 20.710 1.00 76.81 315 ASN A CA 1
ATOM 2576 C C . ASN A 1 315 ? -34.560 -19.410 20.741 1.00 76.81 315 ASN A C 1
ATOM 2578 O O . ASN A 1 315 ? -35.309 -20.202 20.174 1.00 76.81 315 ASN A O 1
ATOM 2582 N N . LEU A 1 316 ? -35.005 -18.322 21.393 1.00 77.88 316 LEU A N 1
ATOM 2583 C CA . LEU A 1 316 ? -36.417 -17.926 21.519 1.00 77.88 316 LEU A CA 1
ATOM 2584 C C . LEU A 1 316 ? -37.309 -19.087 21.986 1.00 77.88 316 LEU A C 1
ATOM 2586 O O . LEU A 1 316 ? -38.370 -19.358 21.422 1.00 77.88 316 LEU A O 1
ATOM 2590 N N . ILE A 1 317 ? -36.845 -19.806 23.008 1.00 80.06 317 ILE A N 1
ATOM 2591 C CA . ILE A 1 317 ? -37.566 -20.950 23.562 1.00 80.06 317 ILE A CA 1
ATOM 2592 C C . ILE A 1 317 ? -38.886 -20.435 24.166 1.00 80.06 317 ILE A C 1
ATOM 2594 O O . ILE A 1 317 ? -38.833 -19.523 24.997 1.00 80.06 317 ILE A O 1
ATOM 2598 N N . PRO A 1 318 ? -40.054 -20.978 23.767 1.00 74.81 318 PRO A N 1
ATOM 2599 C CA . PRO A 1 318 ? -41.343 -20.572 24.324 1.00 74.81 318 PRO A CA 1
ATOM 2600 C C . PRO A 1 318 ? -41.426 -20.914 25.818 1.00 74.81 318 PRO A C 1
ATOM 2602 O O . PRO A 1 318 ? -40.864 -21.917 26.252 1.00 74.81 318 PRO A O 1
ATOM 2605 N N . ASP A 1 319 ? -42.120 -20.076 26.592 1.00 78.62 319 ASP A N 1
ATOM 2606 C CA . ASP A 1 319 ? -42.272 -20.148 28.060 1.00 78.62 319 ASP A CA 1
ATOM 2607 C C . ASP A 1 319 ? -40.997 -19.897 28.892 1.00 78.62 319 ASP A C 1
ATOM 2609 O O . ASP A 1 319 ? -41.022 -20.024 30.120 1.00 78.62 319 ASP A O 1
ATOM 2613 N N . TYR A 1 320 ? -39.893 -19.501 28.254 1.00 83.25 320 TYR A N 1
ATOM 2614 C CA . TYR A 1 320 ? -38.666 -19.060 28.918 1.00 83.25 320 TYR A CA 1
ATOM 2615 C C . TYR A 1 320 ? -38.542 -17.530 28.886 1.00 83.25 320 TYR A C 1
ATOM 2617 O O . TYR A 1 320 ? -39.070 -16.897 27.970 1.00 83.25 320 TYR A O 1
ATOM 2625 N N . PRO A 1 321 ? -37.814 -16.917 29.841 1.00 85.00 321 PRO A N 1
ATOM 2626 C CA . PRO A 1 321 ? -37.593 -15.478 29.816 1.00 85.00 321 PRO A CA 1
ATOM 2627 C C . PRO A 1 321 ? -36.696 -15.097 28.629 1.00 85.00 321 PRO A C 1
ATOM 2629 O O . PRO A 1 321 ? -36.171 -15.955 27.924 1.00 85.00 321 PRO A O 1
ATOM 2632 N N . VAL A 1 322 ? -36.485 -13.810 28.392 1.00 85.44 322 VAL A N 1
ATOM 2633 C CA . VAL A 1 322 ? -35.442 -13.319 27.478 1.00 85.44 322 VAL A CA 1
ATOM 2634 C C . VAL A 1 322 ? -34.097 -13.245 28.201 1.00 85.44 322 VAL A C 1
ATOM 2636 O O . VAL A 1 322 ? -33.071 -13.651 27.651 1.00 85.44 322 VAL A O 1
ATOM 2639 N N . TYR A 1 323 ? -34.121 -12.800 29.460 1.00 86.06 323 TYR A N 1
ATOM 2640 C CA . TYR A 1 323 ? -32.972 -12.812 30.361 1.00 86.06 323 TYR A CA 1
ATOM 2641 C C . TYR A 1 323 ? -33.345 -13.430 31.706 1.00 86.06 323 TYR A C 1
ATOM 2643 O O . TYR A 1 323 ? -34.405 -13.134 32.264 1.00 86.06 323 TYR A O 1
ATOM 2651 N N . ALA A 1 324 ? -32.441 -14.233 32.261 1.00 87.12 324 ALA A N 1
ATOM 2652 C CA . ALA A 1 324 ? -32.529 -14.675 33.645 1.00 87.12 324 ALA A CA 1
ATOM 2653 C C . ALA A 1 324 ? -31.182 -14.545 34.353 1.00 87.12 324 ALA A C 1
ATOM 2655 O O . ALA A 1 324 ? -30.130 -14.797 33.773 1.00 87.12 324 ALA A O 1
ATOM 2656 N N . LEU A 1 325 ? -31.213 -14.145 35.619 1.00 87.06 325 LEU A N 1
ATOM 2657 C CA . LEU A 1 325 ? -30.010 -13.969 36.425 1.00 87.06 325 LEU A CA 1
ATOM 2658 C C . LEU A 1 325 ? -30.255 -14.458 37.848 1.00 87.06 325 LEU A C 1
ATOM 2660 O O . LEU A 1 325 ? -31.199 -14.018 38.507 1.00 87.06 325 LEU A O 1
ATOM 2664 N N . LYS A 1 326 ? -29.380 -15.340 38.333 1.00 85.50 326 LYS A N 1
ATOM 2665 C CA . LYS A 1 326 ? -29.354 -15.742 39.739 1.00 85.50 326 LYS A CA 1
ATOM 2666 C C . LYS A 1 326 ? -28.593 -14.679 40.523 1.00 85.50 326 LYS A C 1
ATOM 2668 O O . LYS A 1 326 ? -27.489 -14.298 40.153 1.00 85.50 326 LYS A O 1
ATOM 2673 N N . ILE A 1 327 ? -29.191 -14.204 41.603 1.00 84.31 327 ILE A N 1
ATOM 2674 C CA . ILE A 1 327 ? -28.573 -13.294 42.560 1.00 84.31 327 ILE A CA 1
ATOM 2675 C C . ILE A 1 327 ? -28.378 -14.096 43.840 1.00 84.31 327 ILE A C 1
ATOM 2677 O O . ILE A 1 327 ? -29.348 -14.408 44.532 1.00 84.31 327 ILE A O 1
ATOM 2681 N N . GLU A 1 328 ? -27.132 -14.460 44.126 1.00 80.81 328 GLU A N 1
ATOM 2682 C CA . GLU A 1 328 ? -26.761 -15.221 45.315 1.00 80.81 328 GLU A CA 1
ATOM 2683 C C . GLU A 1 328 ? -26.004 -14.325 46.296 1.00 80.81 328 GLU A C 1
ATOM 2685 O O . GLU A 1 328 ? -24.957 -13.759 45.992 1.00 80.81 328 GLU A O 1
ATOM 2690 N N . SER A 1 329 ? -26.595 -14.159 47.474 1.00 76.81 329 SER A N 1
ATOM 2691 C CA . SER A 1 329 ? -26.064 -13.377 48.586 1.00 76.81 329 SER A CA 1
ATOM 2692 C C . SER A 1 329 ? -25.114 -14.243 49.417 1.00 76.81 329 SER A C 1
ATOM 2694 O O . SER A 1 329 ? -25.403 -15.422 49.636 1.00 76.81 329 SER A O 1
ATOM 2696 N N . ALA A 1 330 ? -24.039 -13.679 49.977 1.00 71.94 330 ALA A N 1
ATOM 2697 C CA . ALA A 1 330 ? -23.113 -14.445 50.822 1.00 71.94 330 ALA A CA 1
ATOM 2698 C C . ALA A 1 330 ? -23.780 -14.964 52.113 1.00 71.94 330 ALA A C 1
ATOM 2700 O O . ALA A 1 330 ? -23.334 -15.946 52.704 1.00 71.94 330 ALA A O 1
ATOM 2701 N N . SER A 1 331 ? -24.877 -14.330 52.538 1.00 66.06 331 SER A N 1
ATOM 2702 C CA . SER A 1 331 ? -25.747 -14.772 53.637 1.00 66.06 331 SER A CA 1
ATOM 2703 C C . SER A 1 331 ? -26.633 -15.989 53.315 1.00 66.06 331 SER A C 1
ATOM 2705 O O . SER A 1 331 ? -27.365 -16.447 54.192 1.00 66.06 331 SER A O 1
ATOM 2707 N N . GLY A 1 332 ? -26.583 -16.523 52.089 1.00 69.12 332 GLY A N 1
ATOM 2708 C CA . GLY A 1 332 ? -27.361 -17.691 51.656 1.00 69.12 332 GLY A CA 1
ATOM 2709 C C . GLY A 1 332 ? -28.742 -17.363 51.075 1.00 69.12 332 GLY A C 1
ATOM 2710 O O . GLY A 1 332 ? -29.516 -18.268 50.768 1.00 69.12 332 GLY A O 1
ATOM 2711 N N . LEU A 1 333 ? -29.074 -16.079 50.899 1.00 75.00 333 LEU A N 1
ATOM 2712 C CA . LEU A 1 333 ? -30.281 -15.663 50.184 1.00 75.00 333 LEU A CA 1
ATOM 2713 C C . LEU A 1 333 ? -30.068 -15.803 48.671 1.00 75.00 333 LEU A C 1
ATOM 2715 O O . LEU A 1 333 ? -29.168 -15.186 48.112 1.00 75.00 333 LEU A O 1
ATOM 2719 N N . SER A 1 334 ? -30.921 -16.581 48.006 1.00 80.12 334 SER A N 1
ATOM 2720 C CA . SER A 1 334 ? -30.904 -16.750 46.550 1.00 80.12 334 SER A CA 1
ATOM 2721 C C . SER A 1 334 ? -32.180 -16.196 45.922 1.00 80.12 334 SER A C 1
ATOM 2723 O O . SER A 1 334 ? -33.290 -16.570 46.316 1.00 80.12 334 SER A O 1
ATOM 2725 N N . TYR A 1 335 ? -32.022 -15.334 44.922 1.00 84.25 335 TYR A N 1
ATOM 2726 C CA . TYR A 1 335 ? -33.107 -14.764 44.127 1.00 84.25 335 TYR A CA 1
ATOM 2727 C C . TYR A 1 335 ? -32.873 -15.004 42.633 1.00 84.25 335 TYR A C 1
ATOM 2729 O O . TYR A 1 335 ? -31.739 -15.157 42.189 1.00 84.25 335 TYR A O 1
ATOM 2737 N N . LEU A 1 336 ? -33.949 -15.024 41.854 1.00 85.94 336 LEU A N 1
ATOM 2738 C CA . LEU A 1 336 ? -33.933 -15.110 40.400 1.00 85.94 336 LEU A CA 1
ATOM 2739 C C . LEU A 1 336 ? -34.568 -13.853 39.818 1.00 85.94 336 LEU A C 1
ATOM 2741 O O . LEU A 1 336 ? -35.759 -13.618 40.015 1.00 85.94 336 LEU A O 1
ATOM 2745 N N . LEU A 1 337 ? -33.787 -13.073 39.082 1.00 87.56 337 LEU A N 1
ATOM 2746 C CA . LEU A 1 337 ? -34.282 -12.013 38.216 1.00 87.56 337 LEU A CA 1
ATOM 2747 C C . LEU A 1 337 ? -34.761 -12.644 36.904 1.00 87.56 337 LEU A C 1
ATOM 2749 O O . LEU A 1 337 ? -34.006 -13.362 36.252 1.00 87.56 337 LEU A O 1
ATOM 2753 N N . TRP A 1 338 ? -36.008 -12.378 36.534 1.00 87.50 338 TRP A N 1
ATOM 2754 C CA . TRP A 1 338 ? -36.710 -12.943 35.387 1.00 87.50 338 TRP A CA 1
ATOM 2755 C C . TRP A 1 338 ? -37.261 -11.816 34.521 1.00 87.50 338 TRP A C 1
ATOM 2757 O O . TRP A 1 338 ? -38.035 -10.989 35.004 1.00 87.50 338 TRP A O 1
ATOM 2767 N N . ILE A 1 339 ? -36.863 -11.766 33.253 1.00 87.81 339 ILE A N 1
ATOM 2768 C CA . ILE A 1 339 ? -37.249 -10.696 32.328 1.00 87.81 339 ILE A CA 1
ATOM 2769 C C . ILE A 1 339 ? -37.939 -11.329 31.119 1.00 87.81 339 ILE A C 1
ATOM 2771 O O . ILE A 1 339 ? -37.290 -12.054 30.368 1.00 87.81 339 ILE A O 1
ATOM 2775 N N . GLU A 1 340 ? -39.238 -11.085 30.941 1.00 80.50 340 GLU A N 1
ATOM 2776 C CA . GLU A 1 340 ? -40.054 -11.793 29.933 1.00 80.50 340 GLU A CA 1
ATOM 2777 C C . GLU A 1 340 ? -39.960 -11.201 28.532 1.00 80.50 340 GLU A C 1
ATOM 2779 O O . GLU A 1 340 ? -39.905 -11.956 27.570 1.00 80.50 340 GLU A O 1
ATOM 2784 N N . ASP A 1 341 ? -39.939 -9.875 28.412 1.00 75.62 341 ASP A N 1
ATOM 2785 C CA . ASP A 1 341 ? -39.981 -9.200 27.116 1.00 75.62 341 ASP A CA 1
ATOM 2786 C C . ASP A 1 341 ? -38.955 -8.069 27.070 1.00 75.62 341 ASP A C 1
ATOM 2788 O O . ASP A 1 341 ? -38.852 -7.265 27.998 1.00 75.62 341 ASP A O 1
ATOM 2792 N N . VAL A 1 342 ? -38.166 -8.032 26.002 1.00 74.69 342 VAL A N 1
ATOM 2793 C CA . VAL A 1 342 ? -37.174 -6.991 25.724 1.00 74.69 342 VAL A CA 1
ATOM 2794 C C . VAL A 1 342 ? -37.151 -6.780 24.215 1.00 74.69 342 VAL A C 1
ATOM 2796 O O . VAL A 1 342 ? -36.984 -7.736 23.456 1.00 74.69 342 VAL A O 1
ATOM 2799 N N . SER A 1 343 ? -37.267 -5.526 23.767 1.00 72.94 343 SER A N 1
ATOM 2800 C CA . SER A 1 343 ? -37.163 -5.200 22.339 1.00 72.94 343 SER A CA 1
ATOM 2801 C C . SER A 1 343 ? -35.849 -5.723 21.749 1.00 72.94 343 SER A C 1
ATOM 2803 O O . SER A 1 343 ? -34.783 -5.612 22.356 1.00 72.94 343 SER A O 1
ATOM 2805 N N . TYR A 1 344 ? -35.895 -6.231 20.517 1.00 65.62 344 TYR A N 1
ATOM 2806 C CA . TYR A 1 344 ? -34.720 -6.765 19.821 1.00 65.62 344 TYR A CA 1
ATOM 2807 C C . TYR A 1 344 ? -33.580 -5.734 19.689 1.00 65.62 344 TYR A C 1
ATOM 2809 O O . TYR A 1 344 ? -32.405 -6.093 19.696 1.00 65.62 344 TYR A O 1
ATOM 2817 N N . SER A 1 345 ? -33.910 -4.435 19.662 1.00 59.22 345 SER A N 1
ATOM 2818 C CA . SER A 1 345 ? -32.949 -3.316 19.688 1.00 59.22 345 SER A CA 1
ATOM 2819 C C . SER A 1 345 ? -32.104 -3.240 20.966 1.00 59.22 345 SER A C 1
ATOM 2821 O O . SER A 1 345 ? -31.132 -2.487 21.031 1.00 59.22 345 SER A O 1
ATOM 2823 N N . HIS A 1 346 ? -32.480 -3.990 21.996 1.00 60.59 346 HIS A N 1
ATOM 2824 C CA . HIS A 1 346 ? -31.902 -3.949 23.331 1.00 60.59 346 HIS A CA 1
ATOM 2825 C C . HIS A 1 346 ? -31.184 -5.248 23.722 1.00 60.59 346 HIS A C 1
ATOM 2827 O O . HIS A 1 346 ? -30.595 -5.322 24.801 1.00 60.59 346 HIS A O 1
ATOM 2833 N N . LEU A 1 347 ? -31.141 -6.237 22.825 1.00 69.69 347 LEU A N 1
ATOM 2834 C CA . LEU A 1 347 ? -30.339 -7.449 22.974 1.00 69.69 347 LEU A CA 1
ATOM 2835 C C . LEU A 1 347 ? -28.881 -7.168 22.580 1.00 69.69 347 LEU A C 1
ATOM 2837 O O . LEU A 1 347 ? -28.464 -7.420 21.451 1.00 69.69 347 LEU A O 1
ATOM 2841 N N . SER A 1 348 ? -28.090 -6.608 23.500 1.00 74.12 348 SER A N 1
ATOM 2842 C CA . SER A 1 348 ? -26.667 -6.316 23.266 1.00 74.12 348 SER A CA 1
ATOM 2843 C C . SER A 1 348 ? -25.764 -6.839 24.382 1.00 74.12 348 SER A C 1
ATOM 2845 O O . SER A 1 348 ? -26.179 -6.988 25.533 1.00 74.12 348 SER A O 1
ATOM 2847 N N . LEU A 1 349 ? -24.488 -7.067 24.049 1.00 74.44 349 LEU A N 1
ATOM 2848 C CA . LEU A 1 349 ? -23.468 -7.483 25.018 1.00 74.44 349 LEU A CA 1
ATOM 2849 C C . LEU A 1 349 ? -23.320 -6.467 26.165 1.00 74.44 349 LEU A C 1
ATOM 2851 O O . LEU A 1 349 ? -23.126 -6.840 27.318 1.00 74.44 349 LEU A O 1
ATOM 2855 N N . SER A 1 350 ? -23.488 -5.177 25.865 1.00 71.62 350 SER A N 1
ATOM 2856 C CA . SER A 1 350 ? -23.455 -4.114 26.872 1.00 71.62 350 SER A CA 1
ATOM 2857 C C . SER A 1 350 ? -24.582 -4.256 27.904 1.00 71.62 350 SER A C 1
ATOM 2859 O O . SER A 1 350 ? -24.327 -4.089 29.097 1.00 71.62 350 SER A O 1
ATOM 2861 N N . ARG A 1 351 ? -25.801 -4.623 27.478 1.00 77.62 351 ARG A N 1
ATOM 2862 C CA . ARG A 1 351 ? -26.937 -4.844 28.393 1.00 77.62 351 ARG A CA 1
ATOM 2863 C C . ARG A 1 351 ? -26.752 -6.105 29.242 1.00 77.62 351 ARG A C 1
ATOM 2865 O O . ARG A 1 351 ? -27.104 -6.107 30.417 1.00 77.62 351 ARG A O 1
ATOM 2872 N N . MET A 1 352 ? -26.117 -7.140 28.692 1.00 78.31 352 MET A N 1
ATOM 2873 C CA . MET A 1 352 ? -25.754 -8.346 29.443 1.00 78.31 352 MET A CA 1
ATOM 2874 C C . MET A 1 352 ? -24.745 -8.047 30.565 1.00 78.31 352 MET A C 1
ATOM 2876 O O . MET A 1 352 ? -24.973 -8.436 31.709 1.00 78.31 352 MET A O 1
ATOM 2880 N N . HIS A 1 353 ? -23.670 -7.304 30.274 1.00 79.31 353 HIS A N 1
ATOM 2881 C CA . HIS A 1 353 ? -22.698 -6.899 31.301 1.00 79.31 353 HIS A CA 1
ATOM 2882 C C . HIS A 1 353 ? -23.326 -5.997 32.371 1.00 79.31 353 HIS A C 1
ATOM 2884 O O . HIS A 1 353 ? -22.985 -6.100 33.548 1.00 79.31 353 HIS A O 1
ATOM 2890 N N . PHE A 1 354 ? -24.274 -5.139 31.985 1.00 81.94 354 PHE A N 1
ATOM 2891 C CA . PHE A 1 354 ? -25.060 -4.352 32.934 1.00 81.94 354 PHE A CA 1
ATOM 2892 C C . PHE A 1 354 ? -25.878 -5.242 33.888 1.00 81.94 354 PHE A C 1
ATOM 2894 O O . PHE A 1 354 ? -25.881 -5.000 35.094 1.00 81.94 354 PHE A O 1
ATOM 2901 N N . LEU A 1 355 ? -26.521 -6.301 33.382 1.00 83.06 355 LEU A N 1
ATOM 2902 C CA . LEU A 1 355 ? -27.260 -7.254 34.218 1.00 83.06 355 LEU A CA 1
ATOM 2903 C C . LEU A 1 355 ? -26.340 -8.020 35.183 1.00 83.06 355 LEU A C 1
ATOM 2905 O O . LEU A 1 355 ? -26.664 -8.149 36.360 1.00 83.06 355 LEU A O 1
ATOM 2909 N N . GLN A 1 356 ? -25.166 -8.469 34.734 1.00 81.69 356 GLN A N 1
ATOM 2910 C CA . GLN A 1 356 ? -24.178 -9.112 35.618 1.00 81.69 356 GLN A CA 1
ATOM 2911 C C . GLN A 1 356 ? -23.746 -8.175 36.753 1.00 81.69 356 GLN A C 1
ATOM 2913 O O . GLN A 1 356 ? -23.744 -8.534 37.931 1.00 81.69 356 GLN A O 1
ATOM 2918 N N . MET A 1 357 ? -23.425 -6.938 36.386 1.00 83.69 357 MET A N 1
ATOM 2919 C CA . MET A 1 357 ? -23.017 -5.885 37.303 1.00 83.69 357 MET A CA 1
ATOM 2920 C C . MET A 1 357 ? -24.101 -5.575 38.346 1.00 83.69 357 MET A C 1
ATOM 2922 O O . MET A 1 357 ? -23.799 -5.515 39.541 1.00 83.69 357 MET A O 1
ATOM 2926 N N . ILE A 1 358 ? -25.358 -5.394 37.924 1.00 84.44 358 ILE A N 1
ATOM 2927 C CA . ILE A 1 358 ? -26.448 -5.079 38.853 1.00 84.44 358 ILE A CA 1
ATOM 2928 C C . ILE A 1 358 ? -26.781 -6.269 39.753 1.00 84.44 358 ILE A C 1
ATOM 2930 O O . ILE A 1 358 ? -27.068 -6.058 40.928 1.00 84.44 358 ILE A O 1
ATOM 2934 N N . GLY A 1 359 ? -26.662 -7.508 39.264 1.00 83.50 359 GLY A N 1
ATOM 2935 C CA . GLY A 1 359 ? -26.793 -8.712 40.088 1.00 83.50 359 GLY A CA 1
ATOM 2936 C C . GLY A 1 359 ? -25.787 -8.748 41.231 1.00 83.50 359 GLY A C 1
ATOM 2937 O O . GLY A 1 359 ? -26.179 -8.899 42.387 1.00 83.50 359 GLY A O 1
ATOM 2938 N N . GLY A 1 360 ? -24.505 -8.517 40.930 1.00 82.81 360 GLY A N 1
ATOM 2939 C CA . GLY A 1 360 ? -23.451 -8.460 41.947 1.00 82.81 360 GLY A CA 1
ATOM 2940 C C . GLY A 1 360 ? -23.644 -7.319 42.953 1.00 82.81 360 GLY A C 1
ATOM 2941 O O . GLY A 1 360 ? -23.509 -7.519 44.162 1.00 82.81 360 GLY A O 1
ATOM 2942 N N . ALA A 1 361 ? -24.027 -6.128 42.480 1.00 83.62 361 ALA A N 1
ATOM 2943 C CA . ALA A 1 361 ? -24.338 -4.994 43.354 1.00 83.62 361 ALA A CA 1
ATOM 2944 C C . ALA A 1 361 ? -25.536 -5.290 44.271 1.00 83.62 361 ALA A C 1
ATOM 2946 O O . ALA A 1 361 ? -25.493 -5.010 45.471 1.00 83.62 361 ALA A O 1
ATOM 2947 N N . THR A 1 362 ? -26.580 -5.908 43.719 1.00 84.94 362 THR A N 1
ATOM 2948 C CA . THR A 1 362 ? -27.789 -6.292 44.454 1.00 84.94 362 THR A CA 1
ATOM 2949 C C . THR A 1 362 ? -27.472 -7.338 45.515 1.00 84.94 362 THR A C 1
ATOM 2951 O O . THR A 1 362 ? -27.895 -7.164 46.651 1.00 84.94 362 THR A O 1
ATOM 2954 N N . ALA A 1 363 ? -26.678 -8.368 45.202 1.00 83.81 363 ALA A N 1
ATOM 2955 C CA . ALA A 1 363 ? -26.235 -9.368 46.178 1.00 83.81 363 ALA A CA 1
ATOM 2956 C C . ALA A 1 363 ? -25.516 -8.718 47.374 1.00 83.81 363 ALA A C 1
ATOM 2958 O O . ALA A 1 363 ? -25.856 -8.968 48.530 1.00 83.81 363 ALA A O 1
ATOM 2959 N N . SER A 1 364 ? -24.591 -7.793 47.104 1.00 83.25 364 SER A N 1
ATOM 2960 C CA . SER A 1 364 ? -23.868 -7.071 48.157 1.00 83.25 364 SER A CA 1
ATOM 2961 C C . SER A 1 364 ? -24.790 -6.208 49.036 1.00 83.25 364 SER A C 1
ATOM 2963 O O . SER A 1 364 ? -24.645 -6.173 50.263 1.00 83.25 364 SER A O 1
ATOM 2965 N N . MET A 1 365 ? -25.768 -5.524 48.433 1.00 83.62 365 MET A N 1
ATOM 2966 C CA . MET A 1 365 ? -26.745 -4.709 49.169 1.00 83.62 365 MET A CA 1
ATOM 2967 C C . MET A 1 365 ? -27.774 -5.550 49.925 1.00 83.62 365 MET A C 1
ATOM 2969 O O . MET A 1 365 ? -28.180 -5.163 51.021 1.00 83.62 365 MET A O 1
ATOM 2973 N N . LEU A 1 366 ? -28.147 -6.717 49.398 1.00 83.88 366 LEU A N 1
ATOM 2974 C CA . LEU A 1 366 ? -29.003 -7.686 50.080 1.00 83.88 366 LEU A CA 1
ATOM 2975 C C . LEU A 1 366 ? -28.353 -8.192 51.365 1.00 83.88 366 LEU A C 1
ATOM 2977 O O . LEU A 1 366 ? -29.015 -8.192 52.403 1.00 83.88 366 LEU A O 1
ATOM 2981 N N . ASP A 1 367 ? -27.063 -8.532 51.328 1.00 81.56 367 ASP A N 1
ATOM 2982 C CA . ASP A 1 367 ? -26.317 -8.906 52.531 1.00 81.56 367 ASP A CA 1
ATOM 2983 C C . ASP A 1 367 ? -26.353 -7.771 53.561 1.00 81.56 367 ASP A C 1
ATOM 2985 O O . ASP A 1 367 ? -26.763 -7.975 54.707 1.00 81.56 367 ASP A O 1
ATOM 2989 N N . LYS A 1 368 ? -26.002 -6.546 53.151 1.00 80.56 368 LYS A N 1
ATOM 2990 C CA . LYS A 1 368 ? -26.000 -5.368 54.034 1.00 80.56 368 LYS A CA 1
ATOM 2991 C C . LYS A 1 368 ? -27.374 -5.113 54.670 1.00 80.56 368 LYS A C 1
ATOM 2993 O O . LYS A 1 368 ? -27.460 -4.905 55.885 1.00 80.56 368 LYS A O 1
ATOM 2998 N N . ALA A 1 369 ? -28.443 -5.136 53.875 1.00 79.25 369 ALA A N 1
ATOM 2999 C CA . ALA A 1 369 ? -29.810 -4.914 54.342 1.00 79.2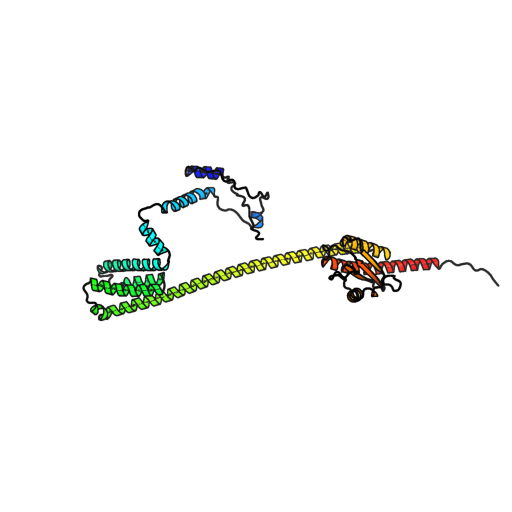5 369 ALA A CA 1
ATOM 3000 C C . ALA A 1 369 ? -30.302 -6.053 55.250 1.00 79.25 369 ALA A C 1
ATOM 3002 O O . ALA A 1 369 ? -30.934 -5.789 56.275 1.00 79.25 369 ALA A O 1
ATOM 3003 N N . GLY A 1 370 ? -29.968 -7.304 54.922 1.00 76.19 370 GLY A N 1
ATOM 3004 C CA . GLY A 1 370 ? -30.282 -8.482 55.730 1.00 76.19 370 GLY A CA 1
ATOM 3005 C C . GLY A 1 370 ? -29.634 -8.421 57.113 1.00 76.19 370 GLY A C 1
ATOM 3006 O O . GLY A 1 370 ? -30.322 -8.590 58.124 1.00 76.19 370 GLY A O 1
ATOM 3007 N N . TYR A 1 371 ? -28.343 -8.071 57.184 1.00 75.12 371 TYR A N 1
ATOM 3008 C CA . TYR A 1 371 ? -27.668 -7.826 58.462 1.00 75.12 371 TYR A CA 1
ATOM 3009 C C . TYR A 1 371 ? -28.366 -6.717 59.251 1.00 75.12 371 TYR A C 1
ATOM 3011 O O . TYR A 1 371 ? -28.684 -6.902 60.427 1.00 75.12 371 TYR A O 1
ATOM 3019 N N . HIS A 1 372 ? -28.661 -5.581 58.616 1.00 74.56 372 HIS A N 1
ATOM 3020 C CA . HIS A 1 372 ? -29.316 -4.457 59.285 1.00 74.56 372 HIS A CA 1
ATOM 3021 C C . HIS A 1 372 ? -30.683 -4.843 59.878 1.00 74.56 372 HIS A C 1
ATOM 3023 O O . HIS A 1 372 ? -30.958 -4.547 61.044 1.00 74.56 372 HIS A O 1
ATOM 3029 N N . GLN A 1 373 ? -31.514 -5.565 59.123 1.00 72.50 373 GLN A N 1
ATOM 3030 C CA . GLN A 1 373 ? -32.804 -6.069 59.600 1.00 72.50 373 GLN A CA 1
ATOM 3031 C C . GLN A 1 373 ? -32.653 -7.052 60.765 1.00 72.50 373 GLN A C 1
ATOM 3033 O O . GLN A 1 373 ? -33.378 -6.934 61.757 1.00 72.50 373 GLN A O 1
ATOM 3038 N N . ALA A 1 374 ? -31.703 -7.988 60.689 1.00 71.75 374 ALA A N 1
ATOM 3039 C CA . ALA A 1 374 ? -31.433 -8.934 61.769 1.00 71.75 374 ALA A CA 1
ATOM 3040 C C . ALA A 1 374 ? -31.019 -8.214 63.064 1.00 71.75 374 ALA A C 1
ATOM 3042 O O . ALA A 1 374 ? -31.564 -8.502 64.131 1.00 71.75 374 ALA A O 1
ATOM 3043 N N . PHE A 1 375 ? -30.136 -7.214 62.977 1.00 69.38 375 PHE A N 1
ATOM 3044 C CA . PHE A 1 375 ? -29.727 -6.394 64.123 1.00 69.38 375 PHE A CA 1
ATOM 3045 C C . PHE A 1 375 ? -30.890 -5.598 64.731 1.00 69.38 375 PHE A C 1
ATOM 3047 O O . PHE A 1 375 ? -31.040 -5.547 65.956 1.00 69.38 375 PHE A O 1
ATOM 3054 N N . VAL A 1 376 ? -31.738 -4.991 63.897 1.00 73.00 376 VAL A N 1
ATOM 3055 C CA . VAL A 1 376 ? -32.916 -4.240 64.362 1.00 73.00 376 VAL A CA 1
ATOM 3056 C C . VAL A 1 376 ? -33.932 -5.167 65.039 1.00 73.00 376 VAL A C 1
ATOM 3058 O O . VAL A 1 376 ? -34.473 -4.816 66.093 1.00 73.00 376 VAL A O 1
ATOM 3061 N N . ASN A 1 377 ? -34.157 -6.361 64.489 1.00 70.75 377 ASN A N 1
ATOM 3062 C CA . ASN A 1 377 ? -35.063 -7.358 65.059 1.00 70.75 377 ASN A CA 1
ATOM 3063 C C . ASN A 1 377 ? -34.543 -7.919 66.386 1.00 70.75 377 ASN A C 1
ATOM 3065 O O . ASN A 1 377 ? -35.313 -7.988 67.346 1.00 70.75 377 ASN A O 1
ATOM 3069 N N . LEU A 1 378 ? -33.243 -8.217 66.487 1.00 65.19 378 LEU A N 1
ATOM 3070 C CA . LEU A 1 378 ? -32.604 -8.612 67.746 1.00 65.19 378 LEU A CA 1
ATOM 3071 C C . LEU A 1 378 ? -32.835 -7.550 68.822 1.00 65.19 378 LEU A C 1
ATOM 3073 O O . LEU A 1 378 ? -33.380 -7.859 69.880 1.00 65.19 378 LEU A O 1
ATOM 3077 N N . LYS A 1 379 ? -32.558 -6.278 68.515 1.00 57.75 379 LYS A N 1
ATOM 3078 C CA . LYS A 1 379 ? -32.776 -5.161 69.444 1.00 57.75 379 LYS A CA 1
ATOM 3079 C C . LYS A 1 379 ? -34.242 -5.031 69.879 1.00 57.75 379 LYS A C 1
ATOM 3081 O O . LYS A 1 379 ? -34.504 -4.769 71.049 1.00 57.75 379 LYS A O 1
ATOM 3086 N N . LYS A 1 380 ? -35.206 -5.253 68.977 1.00 59.44 380 LYS A N 1
ATOM 3087 C CA . LYS A 1 380 ? -36.642 -5.288 69.317 1.00 59.44 380 LYS A CA 1
ATOM 3088 C C . LYS A 1 380 ? -36.990 -6.448 70.254 1.00 59.44 380 LYS A C 1
ATOM 3090 O O . LYS A 1 380 ? -37.701 -6.232 71.232 1.00 59.44 380 LYS A O 1
ATOM 3095 N N . THR A 1 381 ? -36.476 -7.652 69.999 1.00 55.78 381 THR A N 1
ATOM 3096 C CA . THR A 1 381 ? -36.728 -8.826 70.856 1.00 55.78 381 THR A CA 1
ATOM 3097 C C . THR A 1 381 ? -36.098 -8.696 72.244 1.00 55.78 381 THR A C 1
ATOM 3099 O O . THR A 1 381 ? -36.718 -9.096 73.226 1.00 55.78 381 THR A O 1
ATOM 3102 N N . THR A 1 382 ? -34.934 -8.049 72.366 1.00 52.31 382 THR A N 1
ATOM 3103 C CA . THR A 1 382 ? -34.308 -7.765 73.670 1.00 52.31 382 THR A CA 1
ATOM 3104 C C . THR A 1 382 ? -35.125 -6.771 74.505 1.00 52.31 382 THR A C 1
ATOM 3106 O O . THR A 1 382 ? -35.159 -6.888 75.724 1.00 52.31 382 THR A O 1
ATOM 3109 N N . VAL A 1 383 ? -35.825 -5.826 73.865 1.00 50.81 383 VAL A N 1
ATOM 3110 C CA . VAL A 1 383 ? -36.684 -4.836 74.545 1.00 50.81 383 VAL A CA 1
ATOM 3111 C C . VAL A 1 383 ? -38.062 -5.416 74.915 1.00 50.81 383 VAL A C 1
ATOM 3113 O O . VAL A 1 383 ? -38.652 -5.012 75.913 1.00 50.81 383 VAL A O 1
ATOM 3116 N N . LEU A 1 384 ? -38.572 -6.395 74.159 1.00 47.19 384 LEU A N 1
ATOM 3117 C CA . LEU A 1 384 ? -39.827 -7.103 74.468 1.00 47.19 384 LEU A CA 1
ATOM 3118 C C . LEU A 1 384 ? -39.662 -8.220 75.519 1.00 47.19 384 LEU A C 1
ATOM 3120 O O . LEU A 1 384 ? -40.627 -8.543 76.209 1.00 47.19 384 LEU A O 1
ATOM 3124 N N . GLY A 1 385 ? -38.452 -8.763 75.701 1.00 42.78 385 GLY A N 1
ATOM 3125 C CA . GLY A 1 385 ? -38.127 -9.735 76.758 1.00 42.78 385 GLY A CA 1
ATOM 3126 C C . GLY A 1 385 ? -38.064 -9.153 78.178 1.00 42.78 385 GLY A C 1
ATOM 3127 O O . GLY A 1 385 ? -37.965 -9.903 79.146 1.00 42.78 385 GLY A O 1
ATOM 3128 N N . THR A 1 386 ? -38.155 -7.829 78.331 1.00 41.50 386 THR A N 1
ATOM 3129 C CA . THR A 1 386 ? -38.195 -7.137 79.627 1.00 41.50 386 THR A CA 1
ATOM 3130 C C . THR A 1 386 ? -39.606 -6.648 79.951 1.00 41.50 386 THR A C 1
ATOM 3132 O O . THR A 1 386 ? -39.858 -5.452 80.056 1.00 41.50 386 THR A O 1
ATOM 3135 N N . THR A 1 387 ? -40.550 -7.571 80.126 1.00 37.16 387 THR A N 1
ATOM 3136 C CA . THR A 1 387 ? -41.760 -7.320 80.926 1.00 37.16 387 THR A CA 1
ATOM 3137 C C . THR A 1 387 ? -41.814 -8.348 82.057 1.00 37.16 387 THR A C 1
ATOM 3139 O O . THR A 1 387 ? -42.104 -9.517 81.808 1.00 37.16 387 THR A O 1
ATOM 3142 N N . PRO A 1 388 ? -41.509 -7.970 83.313 1.00 38.88 388 PRO A N 1
ATOM 3143 C CA . PRO A 1 388 ? -41.705 -8.863 84.441 1.00 38.88 388 PRO A CA 1
ATOM 3144 C C . PRO A 1 388 ? -43.200 -8.888 84.775 1.00 38.88 388 PRO A C 1
ATOM 3146 O O . PRO A 1 388 ? -43.724 -7.975 85.414 1.00 38.88 388 PRO A O 1
ATOM 3149 N N . ASN A 1 389 ? -43.895 -9.941 84.339 1.00 37.25 389 ASN A N 1
ATOM 3150 C CA . ASN A 1 389 ? -45.177 -10.309 84.930 1.00 37.25 389 ASN A CA 1
ATOM 3151 C C . ASN A 1 389 ? -44.931 -10.634 86.406 1.00 37.25 389 ASN A C 1
ATOM 3153 O O . ASN A 1 389 ? -44.195 -11.562 86.743 1.00 37.25 389 ASN A O 1
ATOM 3157 N N . GLY A 1 390 ? -45.522 -9.825 87.284 1.00 45.09 390 GLY A N 1
ATOM 3158 C CA . GLY A 1 390 ? -45.465 -10.032 88.719 1.00 45.09 390 GLY A CA 1
ATOM 3159 C C . GLY A 1 390 ? -46.125 -11.350 89.110 1.00 45.09 390 GLY A C 1
ATOM 3160 O O . GLY A 1 390 ? -47.287 -11.588 88.793 1.00 45.09 390 GLY A O 1
ATOM 3161 N N . ILE A 1 391 ? -45.399 -12.165 89.869 1.00 36.44 391 ILE A N 1
ATOM 3162 C CA . ILE A 1 391 ? -45.990 -13.190 90.724 1.00 36.44 391 ILE A CA 1
ATOM 3163 C C . ILE A 1 391 ? -45.537 -12.878 92.151 1.00 36.44 391 ILE A C 1
ATOM 3165 O O . ILE A 1 391 ? -44.370 -13.024 92.508 1.00 36.44 391 ILE A O 1
ATOM 3169 N N . LYS A 1 392 ? -46.483 -12.362 92.942 1.00 38.56 392 LYS A N 1
ATOM 3170 C CA . LYS A 1 392 ? -46.442 -12.327 94.408 1.00 38.56 392 LYS A CA 1
ATOM 3171 C C . LYS A 1 392 ? -47.090 -13.604 94.961 1.00 38.56 392 LYS A C 1
ATOM 3173 O O . LYS A 1 392 ? -47.977 -14.155 94.316 1.00 38.56 392 LYS A O 1
ATOM 3178 N N . TYR A 1 393 ? -46.729 -13.892 96.219 1.00 33.47 393 TYR A N 1
ATOM 3179 C CA . TYR A 1 393 ? -47.260 -14.877 97.184 1.00 33.47 393 TYR A CA 1
ATOM 3180 C C . TYR A 1 393 ? -46.651 -16.284 97.069 1.00 33.47 393 TYR A C 1
ATOM 3182 O O . TYR A 1 393 ? -46.583 -16.832 95.981 1.00 33.47 393 TYR A O 1
ATOM 3190 N N . GLY A 1 394 ? -46.189 -16.940 98.136 1.00 36.84 394 GLY A N 1
ATOM 3191 C CA . GLY A 1 394 ? -46.223 -16.678 99.581 1.00 36.84 394 GLY A CA 1
ATOM 3192 C C . GLY A 1 394 ? -46.143 -18.028 100.317 1.00 36.84 394 GLY A C 1
ATOM 3193 O O . GLY A 1 394 ? -46.647 -19.010 99.776 1.00 36.84 394 GLY A O 1
ATOM 3194 N N . GLY A 1 395 ? -45.553 -18.068 101.519 1.00 33.38 395 GLY A N 1
ATOM 3195 C CA . GLY A 1 395 ? -45.507 -19.260 102.387 1.00 33.38 395 GLY A CA 1
ATOM 3196 C C . GLY A 1 395 ? -44.116 -19.829 102.587 1.00 33.38 395 GLY A C 1
ATOM 3197 O O . GLY A 1 395 ? -43.639 -20.504 101.652 1.00 33.38 395 GLY A O 1
#

Organism: NCBI:txid1095729

Foldseek 3Di:
DDPPPDDDDDDPVPDDVVNVVVLVVVVHDDDDPPPDPDDPPDDDDDDCCCCVPPVDDDPDDCSVCVVVVVVVVVVVVVVPDDDPCPVVCVVVVVLVVDPVSVLVVVLVVLLVVLLVVVVVCVVPPVCVPPDSLLVSLLVQCQPPAQVRSQVSLVSSVVSVQVVQVVVVHDSVVCVPDPVNVVVSVSSNVSSRVSRVVNVVVVVVVVVVVVVVVVVVVVVVVVVVVVVVVVVVVVVVVVVVVVVVVVVVVLVVLLVQLQDLALVSNVVSLQVVLCVLQVHPQKDKFWPDPPTPDDCVVPVVCVVVQVVQAWDACPPCDPPAARIKGWQAAPVGTIMIIGHHDGPPVRPDPVSRVVVSSSSPSSNDSSNVSVVSVVVVVVVVVVVVVPDDPDDDDDD

Secondary structure (DSSP, 8-state):
-----------TT---HHHHHHHHHTT-------------------TTHHHHHH-----S-HHHHHHHHHHHHHHHHGGG--GGGHHHHHHHHHHHSSHHHHHHHHHHHHHHHHHHHHHHHTTSTTTTTS-HHHHHHHHHHHHH-HHHHHHHHHHHHHHHHHHHHHTT--HHHHHH-HHHHHHHHHHHHHHHHHHHHHHHHHHHHHHHHHHHHHHHHHHHHHHHHHHHHHHHHHHHHHHHHHHHHHHHHHHHHHHHH--SSHHHHHHHHHHHHHHHHT-S-EEEEE-STT-S--GGG-HHHHHHGGGTPPEE-TT--TTS-SEEEEEE-TTS-EEEEEE----GGG--HHHHHHHHHHHHHHHHHHHHHHHHHHHHHHHHHHHHT----------

Sequence (395 aa):
MHYILQFIIYNPFEITFQHIVAKLEDNGKIEIDSKSTAPCLYHSTDENNLRQRYGWFIHYSLLEDLADLYKDFIKESKKSNHPEFKHLKTAIYVMRSHKTYQKIAEILLAFFLSEALSMMLNDFNQLKMLDIRLLFVTLISTIFGTIYGIFAGLLSILGLFAATILSGGNWQSIVYNTDRWISFAAYMFVALICGIIQMKYQDEKEMLEKENQLLNEKNELLSISYEDAVYDREQLAQQVVSNQTGTSKLFSIFQQLDKPTVEAVLNETKKIVAEQLETDSVNIYSLSEFSGFNLNRYPILAEELKNDEVWVNKNLIPDYPVYALKIESASGLSYLLWIEDVSYSHLSLSRMHFLQMIGGATASMLDKAGYHQAFVNLKKTTVLGTTPNGIKYGG